Protein 5HBA (pdb70)

Structure (mmCIF, N/CA/C/O backbone):
data_5HBA
#
_entry.id   5HBA
#
_cell.length_a   50.347
_cell.length_b   85.059
_cell.length_c   95.560
_cell.angle_alpha   90.00
_cell.angle_beta   90.00
_cell.angle_gamma   90.00
#
_symmetry.space_group_name_H-M   'P 21 21 21'
#
loop_
_entity.id
_entity.type
_entity.pdbx_description
1 polymer 'Uncharacterized protein'
2 non-polymer 'SULFATE ION'
3 water water
#
loop_
_atom_site.group_PDB
_atom_site.id
_atom_site.type_symbol
_atom_site.label_atom_id
_atom_site.label_alt_id
_atom_site.label_comp_id
_atom_site.label_asym_id
_atom_site.label_entity_id
_atom_site.label_seq_id
_atom_site.pdbx_PDB_ins_code
_atom_site.Cartn_x
_atom_site.Cartn_y
_atom_site.Cartn_z
_atom_site.occupancy
_atom_site.B_iso_or_equiv
_atom_site.auth_seq_id
_atom_site.auth_comp_id
_atom_site.auth_asym_id
_atom_site.auth_atom_id
_atom_site.pdbx_PDB_model_num
ATOM 1 N N . GLU A 1 2 ? 28.429 30.215 42.578 1.00 53.48 2 GLU A N 1
ATOM 2 C CA . GLU A 1 2 ? 28.546 31.672 42.561 1.00 49.75 2 GLU A CA 1
ATOM 3 C C . GLU A 1 2 ? 27.388 32.335 41.815 1.00 50.32 2 GLU A C 1
ATOM 4 O O . GLU A 1 2 ? 27.049 31.939 40.698 1.00 53.84 2 GLU A O 1
ATOM 10 N N . LYS A 1 3 ? 26.793 33.349 42.438 1.00 42.43 3 LYS A N 1
ATOM 11 C CA . LYS A 1 3 ? 25.756 34.158 41.796 1.00 43.81 3 LYS A CA 1
ATOM 12 C C . LYS A 1 3 ? 25.919 35.628 42.211 1.00 36.97 3 LYS A C 1
ATOM 13 O O . LYS A 1 3 ? 26.765 35.931 43.060 1.00 38.25 3 LYS A O 1
ATOM 19 N N . PRO A 1 4 ? 25.155 36.549 41.587 1.00 33.06 4 PRO A N 1
ATOM 20 C CA . PRO A 1 4 ? 25.266 37.955 41.998 1.00 31.88 4 PRO A CA 1
ATOM 21 C C . PRO A 1 4 ? 24.998 38.174 43.484 1.00 30.68 4 PRO A C 1
ATOM 22 O O . PRO A 1 4 ? 23.983 37.698 44.016 1.00 30.52 4 PRO A O 1
ATOM 26 N N . ALA A 1 5 ? 25.914 38.898 44.126 1.00 28.75 5 ALA A N 1
ATOM 27 C CA . ALA A 1 5 ? 25.838 39.262 45.541 1.00 27.85 5 ALA A CA 1
ATOM 28 C C . ALA A 1 5 ? 26.832 40.388 45.748 1.00 31.46 5 ALA A C 1
ATOM 29 O O . ALA A 1 5 ? 28.022 40.224 45.446 1.00 28.18 5 ALA A O 1
ATOM 31 N N . PHE A 1 6 ? 26.363 41.520 46.268 1.00 26.83 6 PHE A N 1
ATOM 32 C CA . PHE A 1 6 ? 27.255 42.650 46.501 1.00 24.16 6 PHE A CA 1
ATOM 33 C C . PHE A 1 6 ? 26.990 43.371 47.817 1.00 27.14 6 PHE A C 1
ATOM 34 O O . PHE A 1 6 ? 25.880 43.328 48.371 1.00 25.44 6 PHE A O 1
ATOM 42 N N . SER A 1 7 ? 28.024 44.057 48.287 1.00 21.71 7 SER A N 1
ATOM 43 C CA . SER A 1 7 ? 27.933 44.922 49.446 1.00 23.94 7 SER A CA 1
ATOM 44 C C . SER A 1 7 ? 28.911 46.066 49.223 1.00 25.88 7 SER A C 1
ATOM 45 O O . SER A 1 7 ? 30.137 45.848 49.131 1.00 25.20 7 SER A O 1
ATOM 48 N N . VAL A 1 8 ? 28.378 47.279 49.109 1.00 21.85 8 VAL A N 1
ATOM 49 C CA . VAL A 1 8 ? 29.209 48.458 48.843 1.00 24.05 8 VAL A CA 1
ATOM 50 C C . VAL A 1 8 ? 29.023 49.521 49.920 1.00 24.63 8 VAL A C 1
ATOM 51 O O . VAL A 1 8 ? 27.921 49.698 50.449 1.00 20.62 8 VAL A O 1
ATOM 55 N N . LEU A 1 9 ? 30.113 50.215 50.247 1.00 22.94 9 LEU A N 1
ATOM 56 C CA . LEU A 1 9 ? 30.125 51.174 51.349 1.00 23.08 9 LEU A CA 1
ATOM 57 C C . LEU A 1 9 ? 30.495 52.581 50.888 1.00 23.58 9 LEU A C 1
ATOM 58 O O . LEU A 1 9 ? 31.397 52.770 50.064 1.00 21.22 9 LEU A O 1
ATOM 63 N N . ARG A 1 10 ? 29.789 53.570 51.418 1.00 20.56 10 ARG A N 1
ATOM 64 C CA . ARG A 1 10 ? 30.155 54.959 51.187 1.00 23.94 10 ARG A CA 1
ATOM 65 C C . ARG A 1 10 ? 30.534 55.557 52.524 1.00 24.94 10 ARG A C 1
ATOM 66 O O . ARG A 1 10 ? 29.690 55.632 53.419 1.00 21.36 10 ARG A O 1
ATOM 74 N N . ASN A 1 11 ? 31.802 55.952 52.660 1.00 21.29 11 ASN A N 1
ATOM 75 C CA . ASN A 1 11 ? 32.299 56.616 53.862 1.00 28.20 11 ASN A CA 1
ATOM 76 C C . ASN A 1 11 ? 33.359 57.632 53.460 1.00 25.33 11 ASN A C 1
ATOM 77 O O . ASN A 1 11 ? 34.532 57.294 53.334 1.00 26.33 11 ASN A O 1
ATOM 82 N N . GLU A 1 12 ? 32.930 58.872 53.239 1.00 29.40 12 GLU A N 1
ATOM 83 C CA . GLU A 1 12 ? 33.797 59.899 52.666 1.00 30.19 12 GLU A CA 1
ATOM 84 C C . GLU A 1 12 ? 33.348 61.309 53.049 1.00 33.62 12 GLU A C 1
ATOM 85 O O . GLU A 1 12 ? 32.226 61.511 53.543 1.00 29.99 12 GLU A O 1
ATOM 91 N N . THR A 1 13 ? 34.236 62.276 52.821 1.00 27.39 13 THR A N 1
ATOM 92 C CA . THR A 1 13 ? 33.984 63.670 53.174 1.00 29.90 13 THR A CA 1
ATOM 93 C C . THR A 1 13 ? 33.077 64.333 52.134 1.00 24.53 13 THR A C 1
ATOM 94 O O . THR A 1 13 ? 32.339 65.261 52.449 1.00 27.63 13 THR A O 1
ATOM 98 N N . SER A 1 14 ? 33.115 63.845 50.898 1.00 26.75 14 SER A N 1
ATOM 99 C CA . SER A 1 14 ? 32.334 64.463 49.822 1.00 27.19 14 SER A CA 1
ATOM 100 C C . SER A 1 14 ? 30.835 64.387 50.083 1.00 25.36 14 SER A C 1
ATOM 101 O O . SER A 1 14 ? 30.327 63.371 50.568 1.00 23.64 14 SER A O 1
ATOM 104 N N . GLN A 1 15 ? 30.126 65.460 49.757 1.00 26.49 15 GLN A N 1
ATOM 105 C CA . GLN A 1 15 ? 28.682 65.473 49.910 1.00 28.19 15 GLN A CA 1
ATOM 106 C C . GLN A 1 15 ? 28.096 64.599 48.819 1.00 24.06 15 GLN A C 1
ATOM 107 O O . GLN A 1 15 ? 28.681 64.480 47.745 1.00 22.92 15 GLN A O 1
ATOM 113 N N . ALA A 1 16 ? 26.965 63.962 49.111 1.00 21.97 16 ALA A N 1
ATOM 114 C CA . ALA A 1 16 ? 26.256 63.150 48.126 1.00 22.94 16 ALA A CA 1
ATOM 115 C C . ALA A 1 16 ? 25.145 63.989 47.499 1.00 25.33 16 ALA A C 1
ATOM 116 O O . ALA A 1 16 ? 24.193 64.369 48.177 1.00 25.32 16 ALA A O 1
ATOM 118 N N . GLN A 1 17 ? 25.276 64.263 46.205 1.00 23.63 17 GLN A N 1
ATOM 119 C CA . GLN A 1 17 ? 24.341 65.098 45.457 1.00 26.06 17 GLN A CA 1
ATOM 120 C C . GLN A 1 17 ? 22.904 64.601 45.547 1.00 26.39 17 GLN A C 1
ATOM 121 O O . GLN A 1 17 ? 22.663 63.391 45.525 1.00 20.16 17 GLN A O 1
ATOM 127 N N . TYR A 1 18 ? 21.957 65.531 45.636 1.00 25.21 18 TYR A N 1
ATOM 128 C CA . TYR A 1 18 ? 20.544 65.181 45.563 1.00 26.28 18 TYR A CA 1
ATOM 129 C C . TYR A 1 18 ? 20.175 64.750 44.143 1.00 26.76 18 TYR A C 1
ATOM 130 O O . TYR A 1 18 ? 20.713 65.276 43.153 1.00 24.83 18 TYR A O 1
ATOM 139 N N . LYS A 1 19 ? 19.284 63.769 44.064 1.00 22.91 19 LYS A N 1
ATOM 140 C CA . LYS A 1 19 ? 18.702 63.302 42.805 1.00 25.83 19 LYS A CA 1
ATOM 141 C C . LYS A 1 19 ? 19.729 62.774 41.802 1.00 25.81 19 LYS A C 1
ATOM 142 O O . LYS A 1 19 ? 19.536 62.867 40.593 1.00 27.24 19 LYS A O 1
ATOM 148 N N . GLN A 1 20 ? 20.823 62.223 42.322 1.00 26.54 20 GLN A N 1
ATOM 149 C CA . GLN A 1 20 ? 21.798 61.483 41.530 1.00 23.29 20 GLN A CA 1
ATOM 150 C C . GLN A 1 20 ? 22.089 60.205 42.292 1.00 23.82 20 GLN A C 1
ATOM 151 O O . GLN A 1 20 ? 21.944 60.174 43.525 1.00 20.74 20 GLN A O 1
ATOM 157 N N . PRO A 1 21 ? 22.516 59.151 41.583 1.00 23.82 21 PRO A N 1
ATOM 158 C CA . PRO A 1 21 ? 22.836 57.910 42.298 1.00 23.47 21 PRO A CA 1
ATOM 159 C C . PRO A 1 21 ? 23.936 58.104 43.337 1.00 24.14 21 PRO A C 1
ATOM 160 O O . PRO A 1 21 ? 24.955 58.754 43.068 1.00 23.83 21 PRO A O 1
ATOM 164 N N . VAL A 1 22 ? 23.724 57.548 44.522 1.00 21.16 22 VAL A N 1
ATOM 165 C CA . VAL A 1 22 ? 24.776 57.541 45.536 1.00 19.79 22 VAL A CA 1
ATOM 166 C C . VAL A 1 22 ? 25.958 56.763 44.998 1.00 22.19 22 VAL A C 1
ATOM 167 O O . VAL A 1 22 ? 25.787 55.637 44.495 1.00 21.21 22 VAL A O 1
ATOM 171 N N . THR A 1 23 ? 27.152 57.344 45.089 1.00 21.14 23 THR A N 1
ATOM 172 C CA . THR A 1 23 ? 28.369 56.626 44.699 1.00 24.92 23 THR A CA 1
ATOM 173 C C . THR A 1 23 ? 29.105 56.133 45.955 1.00 24.11 23 THR A C 1
ATOM 174 O O . THR A 1 23 ? 28.864 56.636 47.063 1.00 23.78 23 THR A O 1
ATOM 178 N N . PHE A 1 24 ? 29.970 55.135 45.793 1.00 22.65 24 PHE A N 1
ATOM 179 C CA . PHE A 1 24 ? 30.568 54.448 46.942 1.00 22.25 24 PHE A CA 1
ATOM 180 C C . PHE A 1 24 ? 32.092 54.389 46.796 1.00 26.55 24 PHE A C 1
ATOM 181 O O . PHE A 1 24 ? 32.595 54.360 45.681 1.00 26.04 24 PHE A O 1
ATOM 189 N N . ASN A 1 25 ? 32.827 54.378 47.906 1.00 25.75 25 ASN A N 1
ATOM 190 C CA . ASN A 1 25 ? 34.294 54.337 47.830 1.00 30.38 25 ASN A CA 1
ATOM 191 C C . ASN A 1 25 ? 34.929 53.056 48.389 1.00 28.78 25 ASN A C 1
ATOM 192 O O . ASN A 1 25 ? 36.152 52.964 48.504 1.00 33.97 25 ASN A O 1
ATOM 197 N N . ASP A 1 26 ? 34.104 52.065 48.725 1.00 25.15 26 ASP A N 1
ATOM 198 C CA . ASP A 1 26 ? 34.622 50.783 49.202 1.00 30.41 26 ASP A CA 1
ATOM 199 C C . ASP A 1 26 ? 33.715 49.638 48.774 1.00 30.31 26 ASP A C 1
ATOM 200 O O . ASP A 1 26 ? 32.511 49.656 49.039 1.00 29.03 26 ASP A O 1
ATOM 205 N N . LYS A 1 27 ? 34.289 48.648 48.100 1.00 27.70 27 LYS A N 1
ATOM 206 C CA . LYS A 1 27 ? 33.523 47.475 47.682 1.00 30.39 27 LYS A CA 1
ATOM 207 C C . LYS A 1 27 ? 33.852 46.301 48.602 1.00 34.07 27 LYS A C 1
ATOM 208 O O . LYS A 1 27 ? 34.976 45.789 48.607 1.00 34.13 27 LYS A O 1
ATOM 214 N N . LEU A 1 28 ? 32.877 45.896 49.407 1.00 29.31 28 LEU A N 1
ATOM 215 C CA . LEU A 1 28 ? 33.064 44.817 50.372 1.00 30.68 28 LEU A CA 1
ATOM 216 C C . LEU A 1 28 ? 32.938 43.444 49.709 1.00 32.55 28 LEU A C 1
ATOM 217 O O . LEU A 1 28 ? 33.711 42.526 49.999 1.00 30.92 28 LEU A O 1
ATOM 222 N N . SER A 1 29 ? 31.967 43.330 48.839 1.00 30.68 29 SER A N 1
ATOM 223 C CA . SER A 1 29 ? 31.724 42.144 48.096 1.00 30.55 29 SER A CA 1
ATOM 224 C C . SER A 1 29 ? 31.103 42.542 46.821 1.00 30.12 29 SER A C 1
ATOM 225 O O . SER A 1 29 ? 30.460 43.523 46.746 1.00 28.09 29 SER A O 1
ATOM 228 N N . ASP A 1 30 ? 31.356 41.751 45.811 1.00 30.04 30 ASP A N 1
ATOM 229 C CA . ASP A 1 30 ? 30.658 41.827 44.543 1.00 32.31 30 ASP A CA 1
ATOM 230 C C . ASP A 1 30 ? 30.908 40.582 43.707 1.00 37.51 30 ASP A C 1
ATOM 231 O O . ASP A 1 30 ? 31.712 40.573 42.813 1.00 30.60 30 ASP A O 1
ATOM 236 N N . ALA A 1 31 ? 30.227 39.482 43.924 1.00 32.73 31 ALA A N 1
ATOM 237 C CA . ALA A 1 31 ? 30.621 38.226 43.318 1.00 38.34 31 ALA A CA 1
ATOM 238 C C . ALA A 1 31 ? 30.697 38.146 41.791 1.00 43.46 31 ALA A C 1
ATOM 239 O O . ALA A 1 31 ? 31.614 37.559 41.225 1.00 42.14 31 ALA A O 1
ATOM 241 N N . ASN A 1 32 ? 29.728 38.742 41.130 1.00 38.89 32 ASN A N 1
ATOM 242 C CA . ASN A 1 32 ? 29.601 38.666 39.689 1.00 39.14 32 ASN A CA 1
ATOM 243 C C . ASN A 1 32 ? 30.088 39.941 39.013 1.00 37.18 32 ASN A C 1
ATOM 244 O O . ASN A 1 32 ? 29.883 40.117 37.816 1.00 41.69 32 ASN A O 1
ATOM 249 N N . ASP A 1 33 ? 30.738 40.817 39.781 1.00 36.58 33 ASP A N 1
ATOM 250 C CA . ASP A 1 33 ? 31.192 42.123 39.281 1.00 38.46 33 ASP A CA 1
ATOM 251 C C . ASP A 1 33 ? 30.036 42.883 38.622 1.00 39.35 33 ASP A C 1
ATOM 252 O O . ASP A 1 33 ? 30.139 43.339 37.475 1.00 38.83 33 ASP A O 1
ATOM 257 N N . ASP A 1 34 ? 28.935 43.007 39.362 1.00 35.54 34 ASP A N 1
ATOM 258 C CA . ASP A 1 34 ? 27.717 43.611 38.850 1.00 33.43 34 ASP A CA 1
ATOM 259 C C . ASP A 1 34 ? 27.563 45.068 39.259 1.00 31.94 34 ASP A C 1
ATOM 260 O O . ASP A 1 34 ? 26.677 45.767 38.756 1.00 31.64 34 ASP A O 1
ATOM 265 N N . PHE A 1 35 ? 28.389 45.516 40.198 1.00 27.99 35 PHE A N 1
ATOM 266 C CA . PHE A 1 35 ? 28.253 46.865 40.730 1.00 28.90 35 PHE A CA 1
ATOM 267 C C . PHE A 1 35 ? 29.408 47.792 40.345 1.00 30.93 35 PHE A C 1
ATOM 268 O O . PHE A 1 35 ? 30.579 47.445 40.509 1.00 28.99 35 PHE A O 1
ATOM 276 N N . GLN A 1 36 ? 29.074 48.985 39.863 1.00 29.09 36 GLN A N 1
ATOM 277 C CA . GLN A 1 36 ? 30.088 49.992 39.584 1.00 29.02 36 GLN A CA 1
ATOM 278 C C . GLN A 1 36 ? 30.016 51.089 40.639 1.00 28.06 36 GLN A C 1
ATOM 279 O O . GLN A 1 36 ? 29.083 51.901 40.647 1.00 26.82 36 GLN A O 1
ATOM 285 N N . ILE A 1 37 ? 31.001 51.123 41.532 1.00 24.85 37 ILE A N 1
ATOM 286 C CA . ILE A 1 37 ? 30.919 52.052 42.649 1.00 26.75 37 ILE A CA 1
ATOM 287 C C . ILE A 1 37 ? 31.094 53.500 42.202 1.00 26.49 37 ILE A C 1
ATOM 288 O O . ILE A 1 37 ? 30.658 54.415 42.895 1.00 25.15 37 ILE A O 1
ATOM 293 N N . LYS A 1 38 ? 31.715 53.715 41.043 1.00 23.86 38 LYS A N 1
ATOM 294 C CA . LYS A 1 38 ? 31.884 55.074 40.525 1.00 23.62 38 LYS A CA 1
ATOM 295 C C . LYS A 1 38 ? 30.602 55.693 39.968 1.00 24.77 38 LYS A C 1
ATOM 296 O O . LYS A 1 38 ? 30.489 56.915 39.897 1.00 26.51 38 LYS A O 1
ATOM 302 N N . THR A 1 39 ? 29.644 54.865 39.561 1.00 24.41 39 THR A N 1
ATOM 303 C CA . THR A 1 39 ? 28.406 55.395 39.001 1.00 22.19 39 THR A CA 1
ATOM 304 C C . THR A 1 39 ? 27.243 55.204 39.978 1.00 27.49 39 THR A C 1
ATOM 305 O O . THR A 1 39 ? 26.185 55.840 39.843 1.00 26.39 39 THR A O 1
ATOM 309 N N . GLY A 1 40 ? 27.432 54.303 40.940 1.00 24.72 40 GLY A N 1
ATOM 310 C CA . GLY A 1 40 ? 26.389 53.995 41.909 1.00 24.91 40 GLY A CA 1
ATOM 311 C C . GLY A 1 40 ? 25.351 52.990 41.432 1.00 24.81 40 GLY A C 1
ATOM 312 O O . GLY A 1 40 ? 24.358 52.744 42.135 1.00 24.20 40 GLY A O 1
ATOM 313 N N . TYR A 1 41 ? 25.557 52.402 40.251 1.00 24.20 41 TYR A N 1
ATOM 314 C CA . TYR A 1 41 ? 24.554 51.477 39.696 1.00 27.15 41 TYR A CA 1
ATOM 315 C C . TYR A 1 41 ? 24.913 50.005 39.853 1.00 27.12 41 TYR A C 1
ATOM 316 O O . TYR A 1 41 ? 26.023 49.590 39.515 1.00 27.23 41 TYR A O 1
ATOM 325 N N . PHE A 1 42 ? 23.948 49.217 40.320 1.00 23.77 42 PHE A N 1
ATOM 326 C CA . PHE A 1 42 ? 2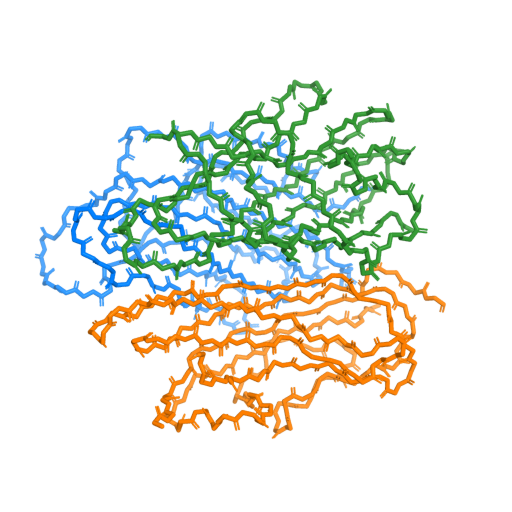3.950 47.786 40.058 1.00 24.77 42 PHE A CA 1
ATOM 327 C C . PHE A 1 42 ? 23.348 47.626 38.675 1.00 31.00 42 PHE A C 1
ATOM 328 O O . PHE A 1 42 ? 22.280 48.174 38.402 1.00 28.21 42 PHE A O 1
ATOM 336 N N . THR A 1 43 ? 24.028 46.886 37.804 1.00 28.28 43 THR A N 1
ATOM 337 C CA . THR A 1 43 ? 23.492 46.569 36.482 1.00 27.78 43 THR A CA 1
ATOM 338 C C . THR A 1 43 ? 23.318 45.060 36.351 1.00 28.19 43 THR A C 1
ATOM 339 O O . THR A 1 43 ? 24.282 44.302 36.439 1.00 30.45 43 THR A O 1
ATOM 343 N N . CYS A 1 44 ? 22.081 44.635 36.132 1.00 27.82 44 CYS A N 1
ATOM 344 C CA . CYS A 1 44 ? 21.756 43.219 36.014 1.00 28.62 44 CYS A CA 1
ATOM 345 C C . CYS A 1 44 ? 22.421 42.557 34.795 1.00 31.29 44 CYS A C 1
ATOM 346 O O . CYS A 1 44 ? 22.230 43.001 33.656 1.00 31.27 44 CYS A O 1
ATOM 349 N N . LYS A 1 45 ? 23.201 41.508 35.045 1.00 30.69 45 LYS A N 1
ATOM 350 C CA . LYS A 1 45 ? 23.714 40.640 33.986 1.00 33.59 45 LYS A CA 1
ATOM 351 C C . LYS A 1 45 ? 22.895 39.354 33.945 1.00 33.91 45 LYS A C 1
ATOM 352 O O . LYS A 1 45 ? 22.628 38.806 32.874 1.00 36.60 45 LYS A O 1
ATOM 358 N N . VAL A 1 46 ? 22.499 38.880 35.124 1.00 32.42 46 VAL A N 1
ATOM 359 C CA . VAL A 1 46 ? 21.703 37.660 35.254 1.00 32.01 46 VAL A CA 1
ATOM 360 C C . VAL A 1 46 ? 20.240 37.985 35.547 1.00 35.51 46 VAL A C 1
ATOM 361 O O . VAL A 1 46 ? 19.908 38.436 36.646 1.00 33.63 46 VAL A O 1
ATOM 365 N N . PRO A 1 47 ? 19.352 37.752 34.568 1.00 33.40 47 PRO A N 1
ATOM 366 C CA . PRO A 1 47 ? 17.921 38.039 34.734 1.00 33.27 47 PRO A CA 1
ATOM 367 C C . PRO A 1 47 ? 17.320 37.205 35.858 1.00 32.51 47 PRO A C 1
ATOM 368 O O . PRO A 1 47 ? 17.623 36.015 35.963 1.00 31.22 47 PRO A O 1
ATOM 372 N N . GLY A 1 48 ? 16.481 37.813 36.693 1.00 29.71 48 GLY A N 1
ATOM 373 C CA . GLY A 1 48 ? 15.896 37.080 37.800 1.00 32.38 48 GLY A CA 1
ATOM 374 C C . GLY A 1 48 ? 15.293 37.960 38.879 1.00 27.88 48 GLY A C 1
ATOM 375 O O . GLY A 1 48 ? 15.048 39.154 38.670 1.00 25.39 48 GLY A O 1
ATOM 376 N N . VAL A 1 49 ? 15.051 37.353 40.034 1.00 27.45 49 VAL A N 1
ATOM 377 C CA . VAL A 1 49 ? 14.443 38.043 41.158 1.00 27.58 49 VAL A CA 1
ATOM 378 C C . VAL A 1 49 ? 15.537 38.323 42.192 1.00 29.39 49 VAL A C 1
ATOM 379 O O . VAL A 1 49 ? 16.309 37.426 42.550 1.00 30.59 49 VAL A O 1
ATOM 383 N N . TYR A 1 50 ? 15.616 39.571 42.650 1.00 23.79 50 TYR A N 1
ATOM 384 C CA . TYR A 1 50 ? 16.725 40.006 43.493 1.00 27.36 50 TYR A CA 1
ATOM 385 C C . TYR A 1 50 ? 16.239 40.586 44.809 1.00 26.25 50 TYR A C 1
ATOM 386 O O . TYR A 1 50 ? 15.121 41.092 44.884 1.00 25.07 50 TYR A O 1
ATOM 395 N N . TYR A 1 51 ? 17.090 40.546 45.833 1.00 21.26 51 TYR A N 1
ATOM 396 C CA . TYR A 1 51 ? 16.837 41.330 47.036 1.00 22.67 51 TYR A CA 1
ATOM 397 C C . TYR A 1 51 ? 17.832 42.487 47.134 1.00 25.90 51 TYR A C 1
ATOM 398 O O . TYR A 1 51 ? 19.040 42.302 46.939 1.00 21.89 51 TYR A O 1
ATOM 407 N N . PHE A 1 52 ? 17.320 43.678 47.433 1.00 25.24 52 PHE A N 1
ATOM 408 C CA . PHE A 1 52 ? 18.164 44.857 47.641 1.00 24.70 52 PHE A CA 1
ATOM 409 C C . PHE A 1 52 ? 17.828 45.486 48.995 1.00 25.43 52 PHE A C 1
ATOM 410 O O . PHE A 1 52 ? 16.664 45.509 49.401 1.00 24.05 52 PHE A O 1
ATOM 418 N N . VAL A 1 53 ? 18.841 46.005 49.680 1.00 23.27 53 VAL A N 1
ATOM 419 C CA . VAL A 1 53 ? 18.629 46.680 50.959 1.00 22.79 53 VAL A CA 1
ATOM 420 C C . VAL A 1 53 ? 19.749 47.689 51.181 1.00 23.39 53 VAL A C 1
ATOM 421 O O . VAL A 1 53 ? 20.902 47.451 50.793 1.00 20.63 53 VAL A O 1
ATOM 425 N N . PHE A 1 54 ? 19.407 48.832 51.767 1.00 21.95 54 PHE A N 1
ATOM 426 C CA . PHE A 1 54 ? 20.424 49.813 52.122 1.00 22.89 54 PHE A CA 1
ATOM 427 C C . PHE A 1 54 ? 20.281 50.263 53.577 1.00 24.84 54 PHE A C 1
ATOM 428 O O . PHE A 1 54 ? 19.197 50.158 54.166 1.00 22.36 54 PHE A O 1
ATOM 436 N N . HIS A 1 55 ? 21.373 50.780 54.137 1.00 18.67 55 HIS A N 1
ATOM 437 C CA . HIS A 1 55 ? 21.362 51.364 55.484 1.00 26.43 55 HIS A CA 1
ATOM 438 C C . HIS A 1 55 ? 22.195 52.633 55.413 1.00 24.29 55 HIS A C 1
ATOM 439 O O . HIS A 1 55 ? 23.384 52.589 55.053 1.00 23.17 55 HIS A O 1
ATOM 446 N N . ALA A 1 56 ? 21.593 53.767 55.750 1.00 23.71 56 ALA A N 1
ATOM 447 C CA . ALA A 1 56 ? 22.268 55.040 55.493 1.00 25.06 56 ALA A CA 1
ATOM 448 C C . ALA A 1 56 ? 21.967 56.110 56.532 1.00 24.82 56 ALA A C 1
ATOM 449 O O . ALA A 1 56 ? 20.856 56.168 57.069 1.00 25.99 56 ALA A O 1
ATOM 451 N N . SER A 1 57 ? 22.959 56.964 56.792 1.00 24.85 57 SER A N 1
ATOM 452 C CA . SER A 1 57 ? 22.790 58.080 57.713 1.00 25.12 57 SER A CA 1
ATOM 453 C C . SER A 1 57 ? 23.403 59.382 57.221 1.00 25.04 57 SER A C 1
ATOM 454 O O . SER A 1 57 ? 24.443 59.400 56.550 1.00 26.86 57 SER A O 1
ATOM 457 N N . SER A 1 58 ? 22.740 60.471 57.585 1.00 25.43 58 SER A N 1
ATOM 458 C CA . SER A 1 58 ? 23.212 61.820 57.328 1.00 29.77 58 SER A CA 1
ATOM 459 C C . SER A 1 58 ? 22.815 62.633 58.548 1.00 37.42 58 SER A C 1
ATOM 460 O O . SER A 1 58 ? 21.956 62.203 59.318 1.00 33.74 58 SER A O 1
ATOM 463 N N . GLU A 1 59 ? 23.421 63.802 58.726 1.00 35.04 59 GLU A N 1
ATOM 464 C CA . GLU A 1 59 ? 23.003 64.707 59.792 1.00 38.40 59 GLU A CA 1
ATOM 465 C C . GLU A 1 59 ? 21.675 65.362 59.398 1.00 38.74 59 GLU A C 1
ATOM 466 O O . GLU A 1 59 ? 21.535 65.871 58.282 1.00 38.44 59 GLU A O 1
ATOM 472 N N . GLY A 1 60 ? 20.691 65.324 60.295 1.00 36.28 60 GLY A N 1
ATOM 473 C CA . GLY A 1 60 ? 19.396 65.918 60.013 1.00 36.97 60 GLY A CA 1
ATOM 474 C C . GLY A 1 60 ? 18.528 65.025 59.143 1.00 36.49 60 GLY A C 1
ATOM 475 O O . GLY A 1 60 ? 18.773 63.820 59.043 1.00 35.56 60 GLY A O 1
ATOM 476 N N . ARG A 1 61 ? 17.518 65.620 58.510 1.00 35.92 61 ARG A N 1
ATOM 477 C CA . ARG A 1 61 ? 16.567 64.882 57.679 1.00 34.77 61 ARG A CA 1
ATOM 478 C C . ARG A 1 61 ? 17.265 64.084 56.569 1.00 34.05 61 ARG A C 1
ATOM 479 O O . ARG A 1 61 ? 18.118 64.616 55.851 1.00 32.64 61 ARG A O 1
ATOM 487 N N . LEU A 1 62 ? 16.907 62.807 56.446 1.00 27.24 62 LEU A N 1
ATOM 488 C CA . LEU A 1 62 ? 17.456 61.947 55.399 1.00 31.71 62 LEU A CA 1
ATOM 489 C C . LEU A 1 62 ? 16.343 61.234 54.651 1.00 30.55 62 LEU A C 1
ATOM 490 O O . LEU A 1 62 ? 15.567 60.473 55.242 1.00 25.37 62 LEU A O 1
ATOM 495 N N . CYS A 1 63 ? 16.270 61.504 53.351 1.00 25.07 63 CYS A N 1
ATOM 496 C CA . CYS A 1 63 ? 15.333 60.836 52.463 1.00 26.19 63 CYS A CA 1
ATOM 497 C C . CYS A 1 63 ? 16.113 60.148 51.339 1.00 26.73 63 CYS A C 1
ATOM 498 O O . CYS A 1 63 ? 16.974 60.765 50.699 1.00 23.99 63 CYS A O 1
ATOM 501 N N . LEU A 1 64 ? 15.817 58.870 51.116 1.00 23.58 64 LEU A N 1
ATOM 502 C CA . LEU A 1 64 ? 16.429 58.116 50.033 1.00 20.53 64 LEU A CA 1
ATOM 503 C C . LEU A 1 64 ? 15.379 57.363 49.236 1.00 25.29 64 LEU A C 1
ATOM 504 O O . LEU A 1 64 ? 14.383 56.860 49.790 1.00 22.41 64 LEU A O 1
ATOM 509 N N . ARG A 1 65 ? 15.585 57.301 47.924 1.00 22.15 65 ARG A N 1
ATOM 510 C CA . ARG A 1 65 ? 14.725 56.497 47.073 1.00 21.86 65 ARG A CA 1
ATOM 511 C C . ARG A 1 65 ? 15.497 55.287 46.594 1.00 24.40 65 ARG A C 1
ATOM 512 O O . ARG A 1 65 ? 16.679 55.394 46.261 1.00 23.67 65 ARG A O 1
ATOM 520 N N . LEU A 1 66 ? 14.842 54.132 46.569 1.00 20.38 66 LEU A N 1
ATOM 521 C CA . LEU A 1 66 ? 15.391 52.995 45.831 1.00 21.66 66 LEU A CA 1
ATOM 522 C C . LEU A 1 66 ? 14.759 53.032 44.446 1.00 24.92 66 LEU A C 1
ATOM 523 O O . LEU A 1 66 ? 13.527 53.058 44.324 1.00 24.22 66 LEU A O 1
ATOM 528 N N . LYS A 1 67 ? 15.586 53.047 43.405 1.00 23.78 67 LYS A N 1
ATOM 529 C CA . LYS A 1 67 ? 15.084 53.231 42.043 1.00 25.61 67 LYS A CA 1
ATOM 530 C C . LYS A 1 67 ? 15.585 52.144 41.091 1.00 28.81 67 LYS A C 1
ATOM 531 O O . LYS A 1 67 ? 16.607 51.509 41.354 1.00 24.70 67 LYS A O 1
ATOM 537 N N . SER A 1 68 ? 14.862 51.927 39.988 1.00 25.20 68 SER A N 1
ATOM 538 C CA . SER A 1 68 ? 15.315 51.010 38.931 1.00 25.72 68 SER A CA 1
ATOM 539 C C . SER A 1 68 ? 14.927 51.518 37.539 1.00 29.32 68 SER A C 1
ATOM 540 O O . SER A 1 68 ? 13.992 52.313 37.401 1.00 28.25 68 SER A O 1
ATOM 543 N N . THR A 1 69 ? 15.628 51.044 36.507 1.00 30.04 69 THR A N 1
ATOM 544 C CA . THR A 1 69 ? 15.204 51.309 35.132 1.00 34.35 69 THR A CA 1
ATOM 545 C C . THR A 1 69 ? 14.434 50.128 34.561 1.00 33.89 69 THR A C 1
ATOM 546 O O . THR A 1 69 ? 14.265 50.028 33.348 1.00 32.25 69 THR A O 1
ATOM 550 N N . SER A 1 70 ? 13.986 49.221 35.426 1.00 29.97 70 SER A N 1
ATOM 551 C CA . SER A 1 70 ? 13.176 48.100 34.961 1.00 31.20 70 SER A CA 1
ATOM 552 C C . SER A 1 70 ? 11.797 48.610 34.538 1.00 37.95 70 SER A C 1
ATOM 553 O O . SER A 1 70 ? 11.464 49.772 34.792 1.00 37.68 70 SER A O 1
ATOM 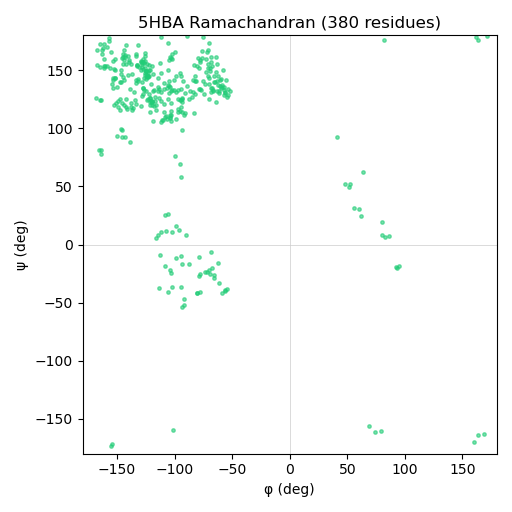556 N N . ALA A 1 71 ? 11.017 47.779 33.849 1.00 36.74 71 ALA A N 1
ATOM 557 C CA . ALA A 1 71 ? 9.654 48.173 33.477 1.00 37.26 71 ALA A CA 1
ATOM 558 C C . ALA A 1 71 ? 8.632 47.193 34.048 1.00 36.72 71 ALA A C 1
ATOM 559 O O . ALA A 1 71 ? 8.751 45.980 33.851 1.00 41.48 71 ALA A O 1
ATOM 561 N N . PRO A 1 72 ? 7.637 47.707 34.791 1.00 35.46 72 PRO A N 1
ATOM 562 C CA . PRO A 1 72 ? 7.458 49.120 35.159 1.00 37.32 72 PRO A CA 1
ATOM 563 C C . PRO A 1 72 ? 8.513 49.549 36.176 1.00 41.47 72 PRO A C 1
ATOM 564 O O . PRO A 1 72 ? 9.052 48.689 36.886 1.00 38.45 72 PRO A O 1
ATOM 568 N N . PRO A 1 73 ? 8.825 50.854 36.233 1.00 37.70 73 PRO A N 1
ATOM 569 C CA . PRO A 1 73 ? 9.988 51.238 37.035 1.00 38.90 73 PRO A CA 1
ATOM 570 C C . PRO A 1 73 ? 9.658 51.238 38.522 1.00 39.00 73 PRO A C 1
ATOM 571 O O . PRO A 1 73 ? 8.486 51.327 38.898 1.00 36.82 73 PRO A O 1
ATOM 575 N N . VAL A 1 74 ? 10.681 51.102 39.355 1.00 37.56 74 VAL A N 1
ATOM 576 C CA . VAL A 1 74 ? 10.481 51.118 40.791 1.00 31.60 74 VAL A CA 1
ATOM 577 C C . VAL A 1 74 ? 10.948 52.453 41.320 1.00 30.59 74 VAL A C 1
ATOM 578 O O . VAL A 1 74 ? 11.994 52.964 40.907 1.00 29.39 74 VAL A O 1
ATOM 582 N N . SER A 1 75 ? 10.161 53.028 42.223 1.00 29.93 75 SER A N 1
ATOM 583 C CA . SER A 1 75 ? 10.579 54.221 42.954 1.00 30.31 75 SER A CA 1
ATOM 584 C C . SER A 1 75 ? 9.993 54.149 44.363 1.00 33.38 75 SER A C 1
ATOM 585 O O . SER A 1 75 ? 8.811 54.448 44.566 1.00 32.82 75 SER A O 1
ATOM 588 N N . LEU A 1 76 ? 10.802 53.708 45.327 1.00 24.75 76 LEU A N 1
ATOM 589 C CA . LEU A 1 76 ? 10.334 53.571 46.713 1.00 28.03 76 LEU A CA 1
ATOM 590 C C . LEU A 1 76 ? 11.084 54.551 47.606 1.00 26.60 76 LEU A C 1
ATOM 591 O O . LEU A 1 76 ? 12.316 54.616 47.554 1.00 25.54 76 LEU A O 1
ATOM 596 N N . SER A 1 77 ? 10.350 55.288 48.435 1.00 23.13 77 SER A N 1
ATOM 597 C CA . SER A 1 77 ? 10.938 56.316 49.300 1.00 24.85 77 SER A CA 1
ATOM 598 C C . SER A 1 77 ? 11.012 55.876 50.761 1.00 25.61 77 SER A C 1
ATOM 599 O O . SER A 1 77 ? 10.089 55.247 51.294 1.00 23.61 77 SER A O 1
ATOM 602 N N . PHE A 1 78 ? 12.108 56.235 51.415 1.00 24.46 78 PHE A N 1
ATOM 603 C CA . PHE A 1 78 ? 12.299 55.933 52.823 1.00 26.25 78 PHE A CA 1
ATOM 604 C C . PHE A 1 78 ? 12.869 57.181 53.466 1.00 26.45 78 PHE A C 1
ATOM 605 O O . PHE A 1 78 ? 13.966 57.601 53.112 1.00 22.23 78 PHE A O 1
ATOM 613 N N . CYS A 1 79 ? 12.109 57.770 54.390 1.00 25.09 79 CYS A N 1
ATOM 614 C CA . CYS A 1 79 ? 12.429 59.078 54.965 1.00 28.88 79 CYS A CA 1
ATOM 615 C C . CYS A 1 79 ? 12.448 59.088 56.502 1.00 28.67 79 CYS A C 1
ATOM 616 O O . CYS A 1 79 ? 11.496 58.634 57.157 1.00 23.52 79 CYS A O 1
ATOM 619 N N . ASP A 1 80 ? 13.530 59.623 57.065 1.00 27.16 80 ASP A N 1
ATOM 620 C CA . ASP A 1 80 ? 13.563 60.007 58.477 1.00 31.47 80 ASP A CA 1
ATOM 621 C C . ASP A 1 80 ? 13.452 61.531 58.550 1.00 34.01 80 ASP A C 1
ATOM 622 O O . ASP A 1 80 ? 14.396 62.242 58.182 1.00 30.79 80 ASP A O 1
ATOM 627 N N . PHE A 1 81 ? 12.306 62.025 59.012 1.00 33.14 81 PHE A N 1
ATOM 628 C CA . PHE A 1 81 ? 12.099 63.464 59.180 1.00 33.92 81 PHE A CA 1
ATOM 629 C C . PHE A 1 81 ? 12.424 63.921 60.605 1.00 37.63 81 PHE A C 1
ATOM 630 O O . PHE A 1 81 ? 11.572 64.485 61.292 1.00 45.37 81 PHE A O 1
ATOM 638 N N . ASN A 1 82 ? 13.660 63.682 61.039 1.00 37.76 82 ASN A N 1
ATOM 639 C CA . ASN A 1 82 ? 14.099 64.101 62.366 1.00 41.05 82 ASN A CA 1
ATOM 640 C C . ASN A 1 82 ? 14.693 65.507 62.369 1.00 41.27 82 ASN A C 1
ATOM 641 O O . ASN A 1 82 ? 14.787 66.158 61.319 1.00 41.49 82 ASN A O 1
ATOM 646 N N . SER A 1 83 ? 15.096 65.961 63.555 1.00 39.57 83 SER A N 1
ATOM 647 C CA . SER A 1 83 ? 15.653 67.302 63.743 1.00 49.00 83 SER A CA 1
ATOM 648 C C . SER A 1 83 ? 17.075 67.443 63.183 1.00 46.09 83 SER A C 1
ATOM 649 O O . SER A 1 83 ? 17.793 66.452 63.011 1.00 41.14 83 SER A O 1
ATOM 652 N N . LYS A 1 84 ? 17.472 68.690 62.931 1.00 48.81 84 LYS A N 1
ATOM 653 C CA . LYS A 1 84 ? 18.740 69.022 62.276 1.00 47.70 84 LYS A CA 1
ATOM 654 C C . LYS A 1 84 ? 19.985 68.462 62.969 1.00 50.93 84 LYS A C 1
ATOM 655 O O . LYS A 1 84 ? 20.928 68.024 62.310 1.00 50.63 84 LYS A O 1
ATOM 661 N N . SER A 1 85 ? 19.989 68.493 64.298 1.00 52.21 85 SER A N 1
ATOM 662 C CA . SER A 1 85 ? 21.162 68.106 65.077 1.00 54.65 85 SER A CA 1
ATOM 663 C C . SER A 1 85 ? 21.315 66.588 65.202 1.00 52.34 85 SER A C 1
ATOM 664 O O . SER A 1 85 ? 22.353 66.093 65.644 1.00 56.24 85 SER A O 1
ATOM 667 N N . VAL A 1 86 ? 20.283 65.857 64.794 1.00 47.60 86 VAL A N 1
ATOM 668 C CA . VAL A 1 86 ? 20.217 64.414 65.008 1.00 42.80 86 VAL A CA 1
ATOM 669 C C . VAL A 1 86 ? 20.603 63.622 63.746 1.00 42.89 86 VAL A C 1
ATOM 670 O O . VAL A 1 86 ? 20.285 64.026 62.624 1.00 42.32 86 VAL A O 1
ATOM 674 N N . SER A 1 87 ? 21.324 62.518 63.942 1.00 42.50 87 SER A N 1
ATOM 675 C CA . SER A 1 87 ? 21.749 61.638 62.854 1.00 38.42 87 SER A CA 1
ATOM 676 C C . SER A 1 87 ? 21.210 60.221 63.102 1.00 35.09 87 SER A C 1
ATOM 677 O O . SER A 1 87 ? 21.509 59.614 64.131 1.00 29.07 87 SER A O 1
ATOM 680 N N . LEU A 1 88 ? 20.402 59.706 62.176 1.00 30.74 88 LEU A N 1
ATOM 681 C CA . LEU A 1 88 ? 19.779 58.388 62.340 1.00 30.03 88 LEU A CA 1
ATOM 682 C C . LEU A 1 88 ? 20.075 57.484 61.137 1.00 30.85 88 LEU A C 1
ATOM 683 O O . LEU A 1 88 ? 20.470 57.969 60.076 1.00 29.57 88 LEU A O 1
ATOM 688 N N . VAL A 1 89 ? 19.900 56.174 61.300 1.00 28.13 89 VAL A N 1
ATOM 689 C CA . VAL A 1 89 ? 20.073 55.246 60.181 1.00 24.41 89 VAL A CA 1
ATOM 690 C C . VAL A 1 89 ? 18.725 54.918 59.558 1.00 26.01 89 VAL A C 1
ATOM 691 O O . VAL A 1 89 ? 17.851 54.352 60.219 1.00 24.87 89 VAL A O 1
ATOM 695 N N . VAL A 1 90 ? 18.548 55.299 58.292 1.00 24.85 90 VAL A N 1
ATOM 696 C CA . VAL A 1 90 ? 17.361 54.915 57.543 1.00 25.29 90 VAL A CA 1
ATOM 697 C C . VAL A 1 90 ? 17.691 53.654 56.759 1.00 27.75 90 VAL A C 1
ATOM 698 O O . VAL A 1 90 ? 18.729 53.574 56.107 1.00 24.99 90 VAL A O 1
ATOM 702 N N . SER A 1 91 ? 16.797 52.676 56.813 1.00 26.55 91 SER A N 1
ATOM 703 C CA . SER A 1 91 ? 16.958 51.460 56.028 1.00 24.57 91 SER A CA 1
ATOM 704 C C . SER A 1 91 ? 15.740 51.243 55.144 1.00 25.01 91 SER A C 1
ATOM 705 O O . SER A 1 91 ? 14.610 51.618 55.502 1.00 23.96 91 SER A O 1
ATOM 708 N N . GLY A 1 92 ? 15.966 50.637 53.983 1.00 23.82 92 GLY A N 1
ATOM 709 C CA . GLY A 1 92 ? 14.890 50.379 53.039 1.00 22.82 92 GLY A CA 1
ATOM 710 C C . GLY A 1 92 ? 15.369 49.330 52.062 1.00 26.32 92 GLY A C 1
ATOM 711 O O . GLY A 1 92 ? 16.561 49.000 52.030 1.00 23.89 92 GLY A O 1
ATOM 712 N N . GLY A 1 93 ? 14.456 48.806 51.260 1.00 24.21 93 GLY A N 1
ATOM 713 C CA . GLY A 1 93 ? 14.823 47.785 50.303 1.00 25.53 93 GLY A CA 1
ATOM 714 C C . GLY A 1 93 ? 13.614 47.053 49.789 1.00 26.73 93 GLY A C 1
ATOM 715 O O . GLY A 1 93 ? 12.482 47.301 50.241 1.00 28.60 93 GLY A O 1
ATOM 716 N N . ALA A 1 94 ? 13.837 46.153 48.834 1.00 21.73 94 ALA A N 1
ATOM 717 C CA . ALA A 1 94 ? 12.729 45.477 48.169 1.00 25.50 94 ALA A CA 1
ATOM 718 C C . ALA A 1 94 ? 13.180 44.213 47.462 1.00 25.07 94 ALA A C 1
ATOM 719 O O . ALA A 1 94 ? 14.365 44.044 47.175 1.00 22.99 94 ALA A O 1
ATOM 721 N N . VAL A 1 95 ? 12.225 43.325 47.193 1.00 22.92 95 VAL A N 1
ATOM 722 C CA . VAL A 1 95 ? 12.452 42.210 46.277 1.00 26.45 95 VAL A CA 1
ATOM 723 C C . VAL A 1 95 ? 11.981 42.621 44.880 1.00 30.91 95 VAL A C 1
ATOM 724 O O . VAL A 1 95 ? 10.803 42.944 44.674 1.00 27.27 95 VAL A O 1
ATOM 728 N N . LEU A 1 96 ? 12.909 42.635 43.926 1.00 27.24 96 LEU A N 1
ATOM 729 C CA . LEU A 1 96 ? 12.616 43.132 42.584 1.00 27.04 96 LEU A CA 1
ATOM 730 C C . LEU A 1 96 ? 12.905 42.093 41.500 1.00 29.62 96 LEU A C 1
ATOM 731 O O . LEU A 1 96 ? 13.869 41.332 41.598 1.00 31.69 96 LEU A O 1
ATOM 736 N N . THR A 1 97 ? 12.081 42.092 40.455 1.00 29.51 97 THR A N 1
ATOM 737 C CA . THR A 1 97 ? 12.315 41.274 39.270 1.00 30.64 97 THR A CA 1
ATOM 738 C C . THR A 1 97 ? 13.038 42.128 38.244 1.00 28.27 97 THR A C 1
ATOM 739 O O . THR A 1 97 ? 12.541 43.197 37.873 1.00 32.58 97 THR A O 1
ATOM 743 N N . LEU A 1 98 ? 14.197 41.667 37.779 1.00 26.50 98 LEU A N 1
ATOM 744 C CA . LEU A 1 98 ? 15.001 42.462 36.863 1.00 30.10 98 LEU A CA 1
ATOM 745 C C . LEU A 1 98 ? 15.273 41.746 35.537 1.00 30.42 98 LEU A C 1
ATOM 746 O O . LEU A 1 98 ? 15.440 40.524 35.500 1.00 29.32 98 LEU A O 1
ATOM 751 N N . LEU A 1 99 ? 15.319 42.514 34.452 1.00 30.51 99 LEU A N 1
ATOM 752 C CA . LEU A 1 99 ? 15.735 41.978 33.154 1.00 33.64 99 LEU A CA 1
ATOM 753 C C . LEU A 1 99 ? 17.191 42.340 32.913 1.00 33.08 99 LEU A C 1
ATOM 754 O O . LEU A 1 99 ? 17.741 43.195 33.612 1.00 32.16 99 LEU A O 1
ATOM 759 N N . LYS A 1 100 ? 17.817 41.701 31.928 1.00 33.21 100 LYS A N 1
ATOM 760 C CA . LYS A 1 100 ? 19.220 41.975 31.623 1.00 35.78 100 LYS A CA 1
ATOM 761 C C . LYS A 1 100 ? 19.361 43.435 31.223 1.00 31.42 100 LYS A C 1
ATOM 762 O O . LYS A 1 100 ? 18.574 43.938 30.423 1.00 33.06 100 LYS A O 1
ATOM 768 N N . GLY A 1 101 ? 20.341 44.122 31.803 1.00 31.67 101 GLY A N 1
ATOM 769 C CA . GLY A 1 101 ? 20.534 45.536 31.536 1.00 31.05 101 GLY A CA 1
ATOM 770 C C . GLY A 1 101 ? 19.827 46.501 32.485 1.00 31.02 101 GLY A C 1
ATOM 771 O O . GLY A 1 101 ? 20.199 47.677 32.541 1.00 31.38 101 GLY A O 1
ATOM 772 N N . ASP A 1 102 ? 18.810 46.036 33.213 1.00 29.35 102 ASP A N 1
ATOM 773 C CA . ASP A 1 102 ? 18.132 46.903 34.184 1.00 31.12 102 ASP A CA 1
ATOM 774 C C . ASP A 1 102 ? 19.121 47.406 35.234 1.00 30.79 102 ASP A C 1
ATOM 775 O O . ASP A 1 102 ? 20.024 46.675 35.653 1.00 29.58 102 ASP A O 1
ATOM 780 N N . LYS A 1 103 ? 18.954 48.656 35.657 1.00 30.47 103 LYS A N 1
ATOM 781 C CA . LYS A 1 103 ? 19.848 49.232 36.657 1.00 29.80 103 LYS A CA 1
ATOM 782 C C . LYS A 1 103 ? 19.091 49.471 37.960 1.00 27.37 103 LYS A C 1
ATOM 783 O O . LYS A 1 103 ? 17.887 49.731 37.932 1.00 26.90 103 LYS A O 1
ATOM 789 N N . VAL A 1 104 ? 19.784 49.348 39.094 1.00 26.88 104 VAL A N 1
ATOM 790 C CA . VAL A 1 104 ? 19.175 49.621 40.402 1.00 23.42 104 VAL A CA 1
ATOM 791 C C . VAL A 1 104 ? 20.130 50.484 41.212 1.00 29.36 104 VAL A C 1
ATOM 792 O O . VAL A 1 104 ? 21.355 50.278 41.179 1.00 24.38 104 VAL A O 1
ATOM 796 N N . TRP A 1 105 ? 19.584 51.469 41.920 1.00 25.33 105 TRP A N 1
ATOM 797 C CA . TRP A 1 105 ? 20.438 52.356 42.694 1.00 24.29 105 TRP A CA 1
ATOM 798 C C . TRP A 1 105 ? 19.665 53.021 43.821 1.00 23.99 105 TRP A C 1
ATOM 799 O O . TRP A 1 105 ? 18.442 52.870 43.925 1.00 25.94 105 TRP A O 1
ATOM 810 N N . ILE A 1 106 ? 20.368 53.802 44.603 1.00 21.02 106 ILE A N 1
ATOM 811 C CA . ILE A 1 106 ? 19.807 54.712 45.544 1.00 23.52 106 ILE A CA 1
ATOM 812 C C . ILE A 1 106 ? 20.254 56.106 45.277 1.00 21.35 106 ILE A C 1
ATOM 813 O O . ILE A 1 106 ? 21.279 56.373 44.781 1.00 25.34 106 ILE A O 1
ATOM 818 N N . GLU A 1 107 ? 19.426 56.985 45.714 1.00 20.10 107 GLU A N 1
ATOM 819 C CA . GLU A 1 107 ? 19.324 58.399 45.390 1.00 24.23 107 GLU A CA 1
ATOM 820 C C . GLU A 1 107 ? 18.743 59.179 46.575 1.00 22.05 107 GLU A C 1
ATOM 821 O O . GLU A 1 107 ? 17.703 58.801 47.144 1.00 25.35 107 GLU A O 1
ATOM 827 N N . PRO A 1 108 ? 19.493 60.147 47.048 1.00 22.77 108 PRO A N 1
ATOM 828 C CA . PRO A 1 108 ? 18.954 61.028 48.084 1.00 22.11 108 PRO A CA 1
ATOM 829 C C . PRO A 1 108 ? 18.063 62.100 47.470 1.00 22.73 108 PRO A C 1
ATOM 830 O O . PRO A 1 108 ? 18.242 62.452 46.295 1.00 22.88 108 PRO A O 1
ATOM 834 N N . PHE A 1 109 ? 17.109 62.594 48.254 1.00 23.20 109 PHE A N 1
ATOM 835 C CA . PHE A 1 109 ? 16.322 63.770 47.885 1.00 28.70 109 PHE A CA 1
ATOM 836 C C . PHE A 1 109 ? 16.002 64.611 49.125 1.00 27.14 109 PHE A C 1
ATOM 837 O O . PHE A 1 109 ? 16.180 64.151 50.255 1.00 26.41 109 PHE A O 1
ATOM 845 N N . ALA A 1 110 ? 15.594 65.858 48.918 1.00 29.42 110 ALA A N 1
ATOM 846 C CA . ALA A 1 110 ? 15.175 66.701 50.030 1.00 36.12 110 ALA A CA 1
ATOM 847 C C . ALA A 1 110 ? 13.661 66.572 50.186 1.00 34.92 110 ALA A C 1
ATOM 848 O O . ALA A 1 110 ? 12.888 67.204 49.457 1.00 40.14 110 ALA A O 1
ATOM 850 N N . GLY A 1 111 ? 13.253 65.732 51.132 1.00 36.03 111 GLY A N 1
ATOM 851 C CA . GLY A 1 111 ? 11.851 65.421 51.361 1.00 33.48 111 GLY A CA 1
ATOM 852 C C . GLY A 1 111 ? 10.967 66.582 51.776 1.00 33.97 111 GLY A C 1
ATOM 853 O O . GLY A 1 111 ? 9.746 66.475 51.719 1.00 35.74 111 GLY A O 1
ATOM 854 N N . ASP A 1 112 ? 11.567 67.682 52.215 1.00 34.96 112 ASP A N 1
ATOM 855 C CA . ASP A 1 112 ? 10.798 68.894 52.493 1.00 38.69 112 ASP A CA 1
ATOM 856 C C . ASP A 1 112 ? 11.704 70.126 52.370 1.00 37.88 112 ASP A C 1
ATOM 857 O O . ASP A 1 112 ? 12.857 70.010 51.940 1.00 35.60 112 ASP A O 1
ATOM 862 N N . GLY A 1 113 ? 11.185 71.297 52.735 1.00 38.09 113 GLY A N 1
ATOM 863 C CA . GLY A 1 113 ? 11.967 72.521 52.653 1.00 38.47 113 GLY A CA 1
ATOM 864 C C . GLY A 1 113 ? 11.958 73.089 51.244 1.00 35.30 113 GLY A C 1
ATOM 865 O O . GLY A 1 113 ? 11.405 72.481 50.324 1.00 36.30 113 GLY A O 1
ATOM 866 N N . GLY A 1 114 ? 12.572 74.255 51.072 1.00 34.03 114 GLY A N 1
ATOM 867 C CA . GLY A 1 114 ? 12.541 74.945 49.798 1.00 31.23 114 GLY A CA 1
ATOM 868 C C . GLY A 1 114 ? 13.801 74.816 48.959 1.00 37.67 114 GLY A C 1
ATOM 869 O O . GLY A 1 114 ? 14.607 73.901 49.145 1.00 35.53 114 GLY A O 1
ATOM 870 N N . VAL A 1 115 ? 13.959 75.754 48.027 1.00 34.88 115 VAL A N 1
ATOM 871 C CA . VAL A 1 115 ? 15.072 75.766 47.088 1.00 32.49 115 VAL A CA 1
ATOM 872 C C . VAL A 1 115 ? 16.385 76.061 47.790 1.00 31.78 115 VAL A C 1
ATOM 873 O O . VAL A 1 115 ? 16.401 76.581 48.909 1.00 30.58 115 VAL A O 1
ATOM 877 N N . GLY A 1 116 ? 17.489 75.730 47.131 1.00 31.64 116 GLY A N 1
ATOM 878 C CA . GLY A 1 116 ? 18.793 76.157 47.597 1.00 28.69 116 GLY A CA 1
ATOM 879 C C . GLY A 1 116 ? 19.402 75.349 48.727 1.00 27.88 116 GLY A C 1
ATOM 880 O O . GLY A 1 116 ? 20.316 75.829 49.394 1.00 29.31 116 GLY A O 1
ATOM 881 N N . GLN A 1 117 ? 18.923 74.125 48.946 1.00 25.97 117 GLN A N 1
ATOM 882 C CA . GLN A 1 117 ? 19.523 73.281 49.977 1.00 27.80 117 GLN A CA 1
ATOM 883 C C . GLN A 1 117 ? 20.830 72.647 49.476 1.00 28.98 117 GLN A C 1
ATOM 884 O O . GLN A 1 117 ? 20.894 72.128 48.358 1.00 30.09 117 GLN A O 1
ATOM 890 N N . MET A 1 118 ? 21.867 72.700 50.300 1.00 27.33 118 MET A N 1
ATOM 891 C CA . MET A 1 118 ? 23.151 72.101 49.947 1.00 29.69 118 MET A CA 1
ATOM 892 C C . MET A 1 118 ? 23.121 70.597 50.217 1.00 26.82 118 MET A C 1
ATOM 893 O O . MET A 1 118 ? 22.562 70.162 51.219 1.00 26.85 118 MET A O 1
ATOM 898 N N . PRO A 1 119 ? 23.732 69.792 49.332 1.00 26.32 119 PRO A N 1
ATOM 899 C CA . PRO A 1 119 ? 23.795 68.351 49.612 1.00 28.59 119 PRO A CA 1
ATOM 900 C C . PRO A 1 119 ? 24.626 68.092 50.876 1.00 30.66 119 PRO A C 1
ATOM 901 O O . PRO A 1 119 ? 25.374 68.980 51.294 1.00 22.92 119 PRO A O 1
ATOM 905 N N . LYS A 1 120 ? 24.483 66.924 51.499 1.00 29.35 120 LYS A N 1
ATOM 906 C CA . LYS A 1 120 ? 25.247 66.648 52.717 1.00 29.49 120 LYS A CA 1
ATOM 907 C C . LYS A 1 120 ? 26.037 65.363 52.602 1.00 27.90 120 LYS A C 1
ATOM 908 O O . LYS A 1 120 ? 25.778 64.530 51.723 1.00 20.46 120 LYS A O 1
ATOM 914 N N . ARG A 1 121 ? 26.984 65.193 53.518 1.00 23.58 121 ARG A N 1
ATOM 915 C CA . ARG A 1 121 ? 27.708 63.936 53.631 1.00 25.21 121 ARG A CA 1
ATOM 916 C C . ARG A 1 121 ? 26.719 62.815 53.877 1.00 27.04 121 ARG A C 1
ATOM 917 O O . ARG A 1 121 ? 25.651 63.023 54.487 1.00 26.28 121 ARG A O 1
ATOM 925 N N . LEU A 1 122 ? 27.065 61.620 53.411 1.00 25.43 122 LEU A N 1
ATOM 926 C CA . LEU A 1 122 ? 26.162 60.483 53.566 1.00 25.23 122 LEU A CA 1
ATOM 927 C C . LEU A 1 122 ? 26.932 59.192 53.785 1.00 25.30 122 LEU A C 1
ATOM 928 O O . LEU A 1 122 ? 27.751 58.798 52.954 1.00 25.69 122 LEU A O 1
ATOM 933 N N . TYR A 1 123 ? 26.663 58.533 54.909 1.00 23.75 123 TYR A N 1
ATOM 934 C CA . TYR A 1 123 ? 27.216 57.218 55.169 1.00 22.70 123 TYR A CA 1
ATOM 935 C C . TYR A 1 123 ? 26.213 56.221 54.626 1.00 23.33 123 TYR A C 1
ATOM 936 O O . TYR A 1 123 ? 25.018 56.344 54.897 1.00 22.94 123 TYR A O 1
ATOM 945 N N . ALA A 1 124 ? 26.668 55.257 53.831 1.00 23.04 124 ALA A N 1
ATOM 946 C CA . ALA A 1 124 ? 25.719 54.308 53.249 1.00 22.14 124 ALA A CA 1
ATOM 947 C C . ALA A 1 124 ? 26.310 52.929 53.002 1.00 22.34 124 ALA A C 1
ATOM 948 O O . ALA A 1 124 ? 27.428 52.813 52.507 1.00 24.71 124 ALA A O 1
ATOM 950 N N . VAL A 1 125 ? 25.550 51.896 53.364 1.00 21.53 125 VAL A N 1
ATOM 951 C CA . VAL A 1 125 ? 25.861 50.516 53.008 1.00 21.80 125 VAL A CA 1
ATOM 952 C C . VAL A 1 125 ? 24.721 50.019 52.118 1.00 23.50 125 VAL A C 1
ATOM 953 O O . VAL A 1 125 ? 23.556 50.092 52.501 1.00 21.66 125 VAL A O 1
ATOM 957 N N . PHE A 1 126 ? 25.051 49.562 50.914 1.00 21.83 126 PHE A N 1
ATOM 958 C CA . PHE A 1 126 ? 24.046 49.126 49.948 1.00 21.27 126 PHE A CA 1
ATOM 959 C C . PHE A 1 126 ? 24.356 47.670 49.641 1.00 23.41 126 PHE A C 1
ATOM 960 O O . PHE A 1 126 ? 25.482 47.341 49.237 1.00 22.37 126 PHE A O 1
ATOM 968 N N . ASN A 1 127 ? 23.368 46.801 49.848 1.00 20.02 127 ASN A N 1
ATOM 969 C CA . ASN A 1 127 ? 23.549 45.358 49.690 1.00 22.74 127 ASN A CA 1
ATOM 970 C C . ASN A 1 127 ? 22.533 44.745 48.735 1.00 24.92 127 ASN A C 1
ATOM 971 O O . ASN A 1 127 ? 21.403 45.237 48.607 1.00 27.19 127 ASN A O 1
ATOM 976 N N . GLY A 1 128 ? 22.918 43.653 48.080 1.00 24.17 128 GLY A N 1
ATOM 977 C CA . GLY A 1 128 ? 22.002 42.983 47.170 1.00 21.90 128 GLY A CA 1
ATOM 978 C C . GLY A 1 128 ? 22.467 41.608 46.731 1.00 23.85 128 GLY A C 1
ATOM 979 O O . GLY A 1 128 ? 23.663 41.325 46.725 1.00 26.61 128 GLY A O 1
ATOM 980 N N . PHE A 1 129 ? 21.523 40.751 46.353 1.00 24.51 129 PHE A N 1
ATOM 981 C CA . PHE A 1 129 ? 21.867 39.421 45.852 1.00 26.11 129 PHE A CA 1
ATOM 982 C C . PHE A 1 129 ? 20.725 38.780 45.071 1.00 27.84 129 PHE A C 1
ATOM 983 O O . PHE A 1 129 ? 19.545 39.097 45.280 1.00 26.03 129 PHE A O 1
ATOM 991 N N . LEU A 1 130 ? 21.089 37.891 44.153 1.00 28.01 130 LEU A N 1
ATOM 992 C CA . LEU A 1 130 ? 20.114 37.130 43.385 1.00 27.40 130 LEU A CA 1
ATOM 993 C C . LEU A 1 130 ? 19.390 36.143 44.294 1.00 29.24 130 LEU A C 1
ATOM 994 O O . LEU A 1 130 ? 20.023 35.454 45.099 1.00 28.90 130 LEU A O 1
ATOM 999 N N . ILE A 1 131 ? 18.065 36.080 44.170 1.00 29.33 131 ILE A N 1
ATOM 1000 C CA . ILE A 1 131 ? 17.294 35.046 44.854 1.00 26.83 131 ILE A CA 1
ATOM 1001 C C . ILE A 1 131 ? 17.141 33.833 43.929 1.00 29.31 131 ILE A C 1
ATOM 1002 O O . ILE A 1 131 ? 17.443 32.702 44.319 1.00 30.94 131 ILE A O 1
ATOM 1007 N N . TYR A 1 132 ? 16.673 34.063 42.706 1.00 32.96 132 TYR A N 1
ATOM 1008 C CA . TYR A 1 132 ? 16.619 32.984 41.720 1.00 34.54 132 TYR A CA 1
ATOM 1009 C C . TYR A 1 132 ? 16.704 33.503 40.287 1.00 34.16 132 TYR A C 1
ATOM 1010 O O . TYR A 1 132 ? 16.283 34.631 39.997 1.00 34.12 132 TYR A O 1
ATOM 1019 N N . ARG A 1 133 ? 17.243 32.675 39.393 1.00 37.16 133 ARG A N 1
ATOM 1020 C CA . ARG A 1 133 ? 17.388 33.035 37.980 1.00 40.02 133 ARG A CA 1
ATOM 1021 C C . ARG A 1 133 ? 16.080 32.938 37.206 1.00 39.10 133 ARG A C 1
ATOM 1022 O O . ARG A 1 133 ? 15.371 31.935 37.307 1.00 42.83 133 ARG A O 1
ATOM 1030 N N . ASN A 1 134 ? 15.779 33.978 36.426 1.00 43.63 134 ASN A N 1
ATOM 1031 C CA . ASN A 1 134 ? 14.600 34.009 35.552 1.00 47.80 134 ASN A CA 1
ATOM 1032 C C . ASN A 1 134 ? 14.737 32.966 34.455 1.00 53.91 134 ASN A C 1
ATOM 1033 O O . ASN A 1 134 ? 15.385 33.221 33.435 1.00 55.38 134 ASN A O 1
ATOM 1038 N N . GLU B 1 2 ? 12.096 28.534 40.148 1.00 49.40 2 GLU B N 1
ATOM 1039 C CA . GLU B 1 2 ? 11.536 29.723 40.787 1.00 45.90 2 GLU B CA 1
ATOM 1040 C C . GLU B 1 2 ? 11.163 29.462 42.251 1.00 47.00 2 GLU B C 1
ATOM 1041 O O . GLU B 1 2 ? 10.636 28.397 42.583 1.00 50.45 2 GLU B O 1
ATOM 1043 N N . LYS B 1 3 ? 11.444 30.438 43.118 1.00 41.67 3 LYS B N 1
ATOM 1044 C CA . LYS B 1 3 ? 11.213 30.309 44.559 1.00 41.87 3 LYS B CA 1
ATOM 1045 C C . LYS B 1 3 ? 10.115 31.248 45.028 1.00 36.18 3 LYS B C 1
ATOM 1046 O O . LYS B 1 3 ? 9.868 32.275 44.395 1.00 37.15 3 LYS B O 1
ATOM 1052 N N . PRO B 1 4 ? 9.471 30.912 46.158 1.00 33.31 4 PRO B N 1
ATOM 1053 C CA . PRO B 1 4 ? 8.645 31.915 46.837 1.00 32.63 4 PRO B CA 1
ATOM 1054 C C . PRO B 1 4 ? 9.495 33.153 47.109 1.00 29.41 4 PRO B C 1
ATOM 1055 O O . PRO B 1 4 ? 10.594 33.042 47.665 1.00 27.85 4 PRO B O 1
ATOM 1059 N N . ALA B 1 5 ? 9.001 34.310 46.681 1.00 30.47 5 ALA B N 1
ATOM 1060 C CA . ALA B 1 5 ? 9.705 35.573 46.854 1.00 26.95 5 ALA B CA 1
ATOM 1061 C C . ALA B 1 5 ? 8.704 36.683 46.601 1.00 29.42 5 ALA B C 1
ATOM 1062 O O . ALA B 1 5 ? 8.073 36.722 45.542 1.00 29.79 5 ALA B O 1
ATOM 1064 N N . PHE B 1 6 ? 8.539 37.578 47.567 1.00 25.84 6 PHE B N 1
ATOM 1065 C CA . PHE B 1 6 ? 7.537 38.632 47.406 1.00 27.30 6 PHE B CA 1
ATOM 1066 C C . PHE B 1 6 ? 8.008 39.993 47.901 1.00 25.79 6 PHE B C 1
ATOM 1067 O O . PHE B 1 6 ? 8.917 40.104 48.737 1.00 26.69 6 PHE B O 1
ATOM 1075 N N . SER B 1 7 ? 7.350 41.022 47.391 1.00 25.00 7 SER B N 1
ATOM 1076 C CA . SER B 1 7 ? 7.540 42.379 47.854 1.00 25.01 7 SER B CA 1
ATOM 1077 C C . SER B 1 7 ? 6.190 43.056 47.651 1.00 27.36 7 SER B C 1
ATOM 1078 O O . SER B 1 7 ? 5.688 43.117 46.522 1.00 26.19 7 SER B O 1
ATOM 1081 N N . VAL B 1 8 ? 5.577 43.514 48.742 1.00 24.38 8 VAL B N 1
ATOM 1082 C CA . VAL B 1 8 ? 4.280 44.185 48.669 1.00 23.55 8 VAL B CA 1
ATOM 1083 C C . VAL B 1 8 ? 4.379 45.554 49.329 1.00 25.22 8 VAL B C 1
ATOM 1084 O O . VAL B 1 8 ? 5.187 45.764 50.243 1.00 23.84 8 VAL B O 1
ATOM 1088 N N . LEU B 1 9 ? 3.585 46.491 48.832 1.00 21.22 9 LEU B N 1
ATOM 1089 C CA . LEU B 1 9 ? 3.683 47.889 49.228 1.00 22.20 9 LEU B CA 1
ATOM 1090 C C . LEU B 1 9 ? 2.330 48.416 49.699 1.00 23.17 9 LEU B C 1
ATOM 1091 O O . LEU B 1 9 ? 1.301 48.182 49.055 1.00 24.49 9 LEU B O 1
ATOM 1096 N N . ARG B 1 10 ? 2.330 49.108 50.835 1.00 24.13 10 ARG B N 1
ATOM 1097 C CA . ARG B 1 10 ? 1.155 49.858 51.279 1.00 22.66 10 ARG B CA 1
ATOM 1098 C C . ARG B 1 10 ? 1.439 51.352 51.120 1.00 25.92 10 ARG B C 1
ATOM 1099 O O . ARG B 1 10 ? 2.268 51.915 51.845 1.00 22.42 10 ARG B O 1
ATOM 1107 N N . ASN B 1 11 ? 0.764 51.983 50.164 1.00 20.19 11 ASN B N 1
ATOM 1108 C CA . ASN B 1 11 ? 0.906 53.420 49.939 1.00 22.57 11 ASN B CA 1
ATOM 1109 C C . ASN B 1 11 ? -0.482 53.968 49.659 1.00 24.53 11 ASN B C 1
ATOM 1110 O O . ASN B 1 11 ? -0.926 54.020 48.512 1.00 23.05 11 ASN B O 1
ATOM 1115 N N . GLU B 1 12 ? -1.183 54.341 50.722 1.00 23.67 12 GLU B N 1
ATOM 1116 C CA . GLU B 1 12 ? -2.584 54.724 50.596 1.00 28.87 12 GLU B CA 1
ATOM 1117 C C . GLU B 1 12 ? -2.993 55.663 51.717 1.00 30.16 12 GLU B C 1
ATOM 1118 O O . GLU B 1 12 ? -2.158 56.113 52.496 1.00 31.87 12 GLU B O 1
ATOM 1124 N N . THR B 1 13 ? -4.286 55.945 51.802 1.00 29.49 13 THR B N 1
ATOM 1125 C CA . THR B 1 13 ? -4.768 56.960 52.723 1.00 29.94 13 THR B CA 1
ATOM 1126 C C . THR B 1 13 ? -5.225 56.400 54.076 1.00 29.59 13 THR B C 1
ATOM 1127 O O . THR B 1 13 ? -5.007 57.025 55.112 1.00 26.74 13 THR B O 1
ATOM 1131 N N . SER B 1 14 ? -5.836 55.219 54.077 1.00 29.02 14 SER B N 1
ATOM 1132 C CA . SER B 1 14 ? -6.517 54.746 55.286 1.00 31.74 14 SER B CA 1
ATOM 1133 C C . SER B 1 14 ? -5.572 54.355 56.415 1.00 33.00 14 SER B C 1
ATOM 1134 O O . SER B 1 14 ? -4.430 53.953 56.178 1.00 27.07 14 SER B O 1
ATOM 1137 N N . GLN B 1 15 ? -6.068 54.486 57.642 1.00 27.24 15 GLN B N 1
ATOM 1138 C CA . GLN B 1 15 ? -5.304 54.177 58.845 1.00 31.80 15 GLN B CA 1
ATOM 1139 C C . GLN B 1 15 ? -5.130 52.670 58.940 1.00 30.19 15 GLN B C 1
ATOM 1140 O O . GLN B 1 15 ? -6.006 51.912 58.522 1.00 24.91 15 GLN B O 1
ATOM 1146 N N . ALA B 1 16 ? -3.982 52.232 59.440 1.00 25.43 16 ALA B N 1
ATOM 1147 C CA . ALA B 1 16 ? -3.757 50.810 59.662 1.00 24.98 16 ALA B CA 1
ATOM 1148 C C . ALA B 1 16 ? -4.184 50.507 61.091 1.00 27.47 16 ALA B C 1
ATOM 1149 O O . ALA B 1 16 ? -3.548 50.969 62.041 1.00 29.12 16 ALA B O 1
ATOM 1151 N N . GLN B 1 17 ? -5.272 49.754 61.231 1.00 28.87 17 GLN B N 1
ATOM 1152 C CA . GLN B 1 17 ? -5.859 49.458 62.536 1.00 31.26 17 GLN B CA 1
ATOM 1153 C C . GLN B 1 17 ? -4.906 48.636 63.401 1.00 31.38 17 GLN B C 1
ATOM 1154 O O . GLN B 1 17 ? -4.122 47.844 62.881 1.00 26.82 17 GLN B O 1
ATOM 1160 N N . TYR B 1 18 ? -4.983 48.829 64.716 1.00 27.34 18 TYR B N 1
ATOM 1161 C CA . TYR B 1 18 ? -4.190 48.042 65.656 1.00 28.78 18 TYR B CA 1
ATOM 1162 C C . TYR B 1 18 ? -4.594 46.571 65.665 1.00 29.70 18 TYR B C 1
ATOM 1163 O O . TYR B 1 18 ? -5.760 46.244 65.475 1.00 29.92 18 TYR B O 1
ATOM 1172 N N . LYS B 1 19 ? -3.612 45.693 65.857 1.00 30.17 19 LYS B N 1
ATOM 1173 C CA . LYS B 1 19 ? -3.863 44.277 66.152 1.00 29.04 19 LYS B CA 1
ATOM 1174 C C . LYS B 1 19 ? -4.599 43.514 65.055 1.00 31.94 19 LYS B C 1
ATOM 1175 O O . LYS B 1 19 ? -5.270 42.512 65.329 1.00 29.86 19 LYS B O 1
ATOM 1181 N N . GLN B 1 20 ? -4.487 43.991 63.820 1.00 28.24 20 GLN B N 1
ATOM 1182 C CA . GLN B 1 20 ? -4.917 43.213 62.664 1.00 26.11 20 GLN B CA 1
ATOM 1183 C C . GLN B 1 20 ? -3.859 43.387 61.585 1.00 25.04 20 GLN B C 1
ATOM 1184 O O . GLN B 1 20 ? -3.123 44.369 61.610 1.00 22.86 20 GLN B O 1
ATOM 1190 N N . PRO B 1 21 ? -3.750 42.416 60.666 1.00 24.79 21 PRO B N 1
ATOM 1191 C CA . PRO B 1 21 ? -2.684 42.479 59.658 1.00 24.48 21 PRO B CA 1
ATOM 1192 C C . PRO B 1 21 ? -2.716 43.756 58.820 1.00 25.26 21 PRO B C 1
ATOM 1193 O O . PRO B 1 21 ? -3.786 44.165 58.351 1.00 23.21 21 PRO B O 1
ATOM 1197 N N . VAL B 1 22 ? -1.552 44.381 58.655 1.00 22.67 22 VAL B N 1
ATOM 1198 C CA . VAL B 1 22 ? -1.379 45.430 57.659 1.00 20.98 22 VAL B CA 1
ATOM 1199 C C . VAL B 1 22 ? -1.738 44.869 56.285 1.00 21.76 22 VAL B C 1
ATOM 1200 O O . VAL B 1 22 ? -1.224 43.813 55.877 1.00 22.14 22 VAL B O 1
ATOM 1204 N N . THR B 1 23 ? -2.609 45.563 55.562 1.00 22.46 23 THR B N 1
ATOM 1205 C CA . THR B 1 23 ? -2.949 45.153 54.200 1.00 22.34 23 THR B CA 1
ATOM 1206 C C . THR B 1 23 ? -2.210 46.055 53.213 1.00 21.14 23 THR B C 1
ATOM 1207 O O . THR B 1 23 ? -1.705 47.113 53.596 1.00 25.96 23 THR B O 1
ATOM 1211 N N . PHE B 1 24 ? -2.133 45.639 51.956 1.00 22.25 24 PHE B N 1
ATOM 1212 C CA . PHE B 1 24 ? -1.278 46.330 50.992 1.00 25.95 24 PHE B CA 1
ATOM 1213 C C . PHE B 1 24 ? -2.072 46.604 49.716 1.00 29.17 24 PHE B C 1
ATOM 1214 O O . PHE B 1 24 ? -3.007 45.872 49.406 1.00 23.69 24 PHE B O 1
ATOM 1222 N N . ASN B 1 25 ? -1.711 47.650 48.976 1.00 26.69 25 ASN B N 1
ATOM 1223 C CA . ASN B 1 25 ? -2.470 47.982 47.779 1.00 28.60 25 ASN B CA 1
ATOM 1224 C C . ASN B 1 25 ? -1.655 47.853 46.499 1.00 29.17 25 ASN B C 1
ATOM 1225 O O . ASN B 1 25 ? -2.131 48.183 45.415 1.00 26.54 25 ASN B O 1
ATOM 1230 N N . ASP B 1 26 ? -0.429 47.362 46.615 1.00 24.88 26 ASP B N 1
ATOM 1231 C CA . ASP B 1 26 ? 0.407 47.197 45.425 1.00 28.96 26 ASP B CA 1
ATOM 1232 C C . ASP B 1 26 ? 1.361 46.023 45.574 1.00 30.69 26 ASP B C 1
ATOM 1233 O O . ASP B 1 26 ? 2.147 45.956 46.530 1.00 29.78 26 ASP B O 1
ATOM 1238 N N . LYS B 1 27 ? 1.287 45.093 44.627 1.00 29.42 27 LYS B N 1
ATOM 1239 C CA . LYS B 1 27 ? 2.179 43.934 44.620 1.00 34.98 27 LYS B CA 1
ATOM 1240 C C . LYS B 1 27 ? 3.350 44.129 43.649 1.00 33.09 27 LYS B C 1
ATOM 1241 O O . LYS B 1 27 ? 3.164 44.090 42.434 1.00 39.12 27 LYS B O 1
ATOM 1247 N N . LEU B 1 28 ? 4.549 44.347 44.187 1.00 30.36 28 LEU B N 1
ATOM 1248 C CA . LEU B 1 28 ? 5.750 44.557 43.363 1.00 30.14 28 LEU B CA 1
ATOM 1249 C C . LEU B 1 28 ? 6.300 43.240 42.814 1.00 33.94 28 LEU B C 1
ATOM 1250 O O . LEU B 1 28 ? 6.728 43.173 41.656 1.00 34.65 28 LEU B O 1
ATOM 1255 N N . SER B 1 29 ? 6.295 42.206 43.657 1.00 31.63 29 SER B N 1
ATOM 1256 C CA . SER B 1 29 ? 6.762 40.870 43.286 1.00 32.34 29 SER B CA 1
ATOM 1257 C C . SER B 1 29 ? 6.028 39.813 44.116 1.00 34.35 29 SER B C 1
ATOM 1258 O O . SER B 1 29 ? 5.742 40.037 45.293 1.00 32.04 29 SER B O 1
ATOM 1261 N N . ASP B 1 30 ? 5.719 38.672 43.502 1.00 34.78 30 ASP B N 1
ATOM 1262 C CA . ASP B 1 30 ? 5.189 37.507 44.223 1.00 35.54 30 ASP B CA 1
ATOM 1263 C C . ASP B 1 30 ? 5.310 36.272 43.327 1.00 39.67 30 ASP B C 1
ATOM 1264 O O . ASP B 1 30 ? 4.343 35.856 42.686 1.00 39.64 30 ASP B O 1
ATOM 1269 N N . ALA B 1 31 ? 6.506 35.690 43.312 1.00 37.17 31 ALA B N 1
ATOM 1270 C CA . ALA B 1 31 ? 6.885 34.651 42.352 1.00 37.92 31 ALA B CA 1
ATOM 1271 C C . ALA B 1 31 ? 6.062 33.363 42.402 1.00 40.65 31 ALA B C 1
ATOM 1272 O O . ALA B 1 31 ? 5.864 32.714 41.378 1.00 41.17 31 ALA B O 1
ATOM 1274 N N . ASN B 1 32 ? 5.611 32.986 43.594 1.00 41.06 32 ASN B N 1
ATOM 1275 C CA . ASN B 1 32 ? 4.906 31.724 43.797 1.00 39.49 32 ASN B CA 1
ATOM 1276 C C . ASN B 1 32 ? 3.441 31.980 44.139 1.00 40.32 32 ASN B C 1
ATOM 1277 O O . ASN B 1 32 ? 2.718 31.061 44.528 1.00 43.29 32 ASN B O 1
ATOM 1282 N N . ASP B 1 33 ? 3.017 33.236 43.980 1.00 40.79 33 ASP B N 1
ATOM 1283 C CA . ASP B 1 33 ? 1.671 33.697 44.351 1.00 41.20 33 ASP B CA 1
ATOM 1284 C C . ASP B 1 33 ? 1.295 33.311 45.790 1.00 41.30 33 ASP B C 1
ATOM 1285 O O . ASP B 1 33 ? 0.212 32.766 46.047 1.00 38.93 33 ASP B O 1
ATOM 1290 N N . ASP B 1 34 ? 2.201 33.604 46.719 1.00 38.06 34 ASP B N 1
ATOM 1291 C CA . ASP B 1 34 ? 2.033 33.238 48.122 1.00 36.58 34 ASP B CA 1
ATOM 1292 C C . ASP B 1 34 ? 1.409 34.357 48.942 1.00 32.47 34 ASP B C 1
ATOM 1293 O O . ASP B 1 34 ? 0.933 34.125 50.054 1.00 33.67 34 ASP B O 1
ATOM 1298 N N . PHE B 1 35 ? 1.419 35.576 48.413 1.00 31.10 35 PHE B N 1
ATOM 1299 C CA . PHE B 1 35 ? 0.900 36.697 49.184 1.00 29.94 35 PHE B CA 1
ATOM 1300 C C . PHE B 1 35 ? -0.449 37.186 48.693 1.00 31.32 35 PHE B C 1
ATOM 1301 O O . PHE B 1 35 ? -0.656 37.358 47.489 1.00 32.75 35 PHE B O 1
ATOM 1309 N N . GLN B 1 36 ? -1.361 37.424 49.633 1.00 30.51 36 GLN B N 1
ATOM 1310 C CA . GLN B 1 36 ? -2.642 38.034 49.314 1.00 28.36 36 GLN B CA 1
ATOM 1311 C C . GLN B 1 36 ? -2.662 39.427 49.929 1.00 26.63 36 GLN B C 1
ATOM 1312 O O . GLN B 1 36 ? -2.782 39.581 51.150 1.00 26.09 36 GLN B O 1
ATOM 1318 N N . ILE B 1 37 ? -2.523 40.454 49.096 1.00 25.55 37 ILE B N 1
ATOM 1319 C CA . ILE B 1 37 ? -2.403 41.805 49.636 1.00 26.03 37 ILE B CA 1
ATOM 1320 C C . ILE B 1 37 ? -3.673 42.281 50.341 1.00 27.36 37 ILE B C 1
ATOM 1321 O O . ILE B 1 37 ? -3.614 43.137 51.226 1.00 23.77 37 ILE B O 1
ATOM 1326 N N . LYS B 1 38 ? -4.819 41.731 49.947 1.00 26.26 38 LYS B N 1
ATOM 1327 C CA . LYS B 1 38 ? -6.081 42.118 50.578 1.00 26.77 38 LYS B CA 1
ATOM 1328 C C . LYS B 1 38 ? -6.209 41.633 52.013 1.00 25.40 38 LYS B C 1
ATOM 1329 O O . LYS B 1 38 ? -6.956 42.224 52.796 1.00 23.59 38 LYS B O 1
ATOM 1335 N N . THR B 1 39 ? -5.502 40.557 52.361 1.00 22.55 39 THR B N 1
ATOM 1336 C CA . THR B 1 39 ? -5.608 40.002 53.712 1.00 25.02 39 THR B CA 1
ATOM 1337 C C . THR B 1 39 ? -4.417 40.359 54.580 1.00 24.29 39 THR B C 1
ATOM 1338 O O . THR B 1 39 ? -4.530 40.380 55.802 1.00 23.30 39 THR B O 1
ATOM 1342 N N . GLY B 1 40 ? -3.285 40.631 53.938 1.00 26.79 40 GLY B N 1
ATOM 1343 C CA . GLY B 1 40 ? -2.056 40.960 54.635 1.00 26.51 40 GLY B CA 1
ATOM 1344 C C . GLY B 1 40 ? -1.262 39.730 55.027 1.00 23.19 40 GLY B C 1
ATOM 1345 O O . GLY B 1 40 ? -0.256 39.836 55.737 1.00 23.86 40 GLY B O 1
ATOM 1346 N N . TYR B 1 41 ? -1.700 38.557 54.568 1.00 23.99 41 TYR B N 1
ATOM 1347 C CA . TYR B 1 41 ? -1.004 37.319 54.927 1.00 26.21 41 TYR B CA 1
ATOM 1348 C C . TYR B 1 41 ? -0.141 36.757 53.814 1.00 28.75 41 TYR B C 1
ATOM 1349 O O . TYR B 1 41 ? -0.564 36.683 52.657 1.00 26.55 41 TYR B O 1
ATOM 1358 N N . PHE B 1 42 ? 1.071 36.351 54.186 1.00 26.82 42 PHE B N 1
ATOM 1359 C CA . PHE B 1 42 ? 1.831 35.391 53.406 1.00 27.86 42 PHE B CA 1
ATOM 1360 C C . PHE B 1 42 ? 1.383 34.016 53.899 1.00 28.26 42 PHE B C 1
ATOM 1361 O O . PHE B 1 42 ? 1.341 33.781 55.111 1.00 29.12 42 PHE B O 1
ATOM 1369 N N . THR B 1 43 ? 1.061 33.110 52.981 1.00 28.89 43 THR B N 1
ATOM 1370 C CA . THR B 1 43 ? 0.700 31.748 53.368 1.00 29.44 43 THR B CA 1
ATOM 1371 C C . THR B 1 43 ? 1.668 30.767 52.738 1.00 30.08 43 THR B C 1
ATOM 1372 O O . THR B 1 43 ? 1.822 30.730 51.513 1.00 31.40 43 THR B O 1
ATOM 1376 N N . CYS B 1 44 ? 2.317 29.974 53.581 1.00 30.71 44 CYS B N 1
ATOM 1377 C CA . CYS B 1 44 ? 3.351 29.051 53.118 1.00 34.23 44 CYS B CA 1
ATOM 1378 C C . CYS B 1 44 ? 2.782 27.896 52.300 1.00 33.65 44 CYS B C 1
ATOM 1379 O O . CYS B 1 44 ? 1.886 27.173 52.754 1.00 35.79 44 CYS B O 1
ATOM 1382 N N . LYS B 1 45 ? 3.306 27.737 51.091 1.00 31.42 45 LYS B N 1
ATOM 1383 C CA . LYS B 1 45 ? 2.988 26.594 50.243 1.00 37.86 45 LYS B CA 1
ATOM 1384 C C . LYS B 1 45 ? 4.170 25.639 50.225 1.00 37.96 45 LYS B C 1
ATOM 1385 O O . LYS B 1 45 ? 4.001 24.424 50.257 1.00 39.52 45 LYS B O 1
ATOM 1391 N N . VAL B 1 46 ? 5.372 26.201 50.152 1.00 36.82 46 VAL B N 1
ATOM 1392 C CA . VAL B 1 46 ? 6.588 25.398 50.100 1.00 36.96 46 VAL B CA 1
ATOM 1393 C C . VAL B 1 46 ? 7.287 25.427 51.450 1.00 34.22 46 VAL B C 1
ATOM 1394 O O . VAL B 1 46 ? 7.809 26.465 51.863 1.00 34.60 46 VAL B O 1
ATOM 1398 N N . PRO B 1 47 ? 7.293 24.281 52.147 1.00 36.27 47 PRO B N 1
ATOM 1399 C CA . PRO B 1 47 ? 7.848 24.152 53.496 1.00 33.14 47 PRO B CA 1
ATOM 1400 C C . PRO B 1 47 ? 9.340 24.397 53.444 1.00 36.61 47 PRO B C 1
ATOM 1401 O O . PRO B 1 47 ? 10.007 23.950 52.508 1.00 36.18 47 PRO B O 1
ATOM 1405 N N . GLY B 1 48 ? 9.865 25.104 54.430 1.00 36.26 48 GLY B N 1
ATOM 1406 C CA . GLY B 1 48 ? 11.257 25.476 54.377 1.00 36.83 48 GLY B CA 1
ATOM 1407 C C . GLY B 1 48 ? 11.586 26.636 55.286 1.00 36.44 48 GLY B C 1
ATOM 1408 O O . GLY B 1 48 ? 10.774 27.051 56.135 1.00 33.18 48 GLY B O 1
ATOM 1409 N N . VAL B 1 49 ? 12.800 27.143 55.101 1.00 36.37 49 VAL B N 1
ATOM 1410 C CA . VAL B 1 49 ? 13.320 28.241 55.892 1.00 28.90 49 VAL B CA 1
ATOM 1411 C C . VAL B 1 49 ? 13.255 29.518 55.045 1.00 31.54 49 VAL B C 1
ATOM 1412 O O . VAL B 1 49 ? 13.655 29.527 53.870 1.00 29.31 49 VAL B O 1
ATOM 1416 N N . TYR B 1 50 ? 12.728 30.583 55.647 1.00 28.62 50 TYR B N 1
ATOM 1417 C CA . TYR B 1 50 ? 12.389 31.810 54.930 1.00 29.03 50 TYR B CA 1
ATOM 1418 C C . TYR B 1 50 ? 13.009 33.028 55.603 1.00 27.35 50 TYR B C 1
ATOM 1419 O O . TYR B 1 50 ? 13.254 33.024 56.814 1.00 28.76 50 TYR B O 1
ATOM 1428 N N . TYR B 1 51 ? 13.213 34.086 54.827 1.00 25.76 51 TYR B N 1
ATOM 1429 C CA . TYR B 1 51 ? 13.617 35.369 55.382 1.00 25.42 51 TYR B CA 1
ATOM 1430 C C . TYR B 1 51 ? 12.500 36.382 55.157 1.00 27.93 51 TYR B C 1
ATOM 1431 O O . TYR B 1 51 ? 11.937 36.459 54.054 1.00 26.72 51 TYR B O 1
ATOM 1440 N N . PHE B 1 52 ? 12.190 37.156 56.196 1.00 22.02 52 PHE B N 1
ATOM 1441 C CA . PHE B 1 52 ? 11.142 38.176 56.132 1.00 24.22 52 PHE B CA 1
ATOM 1442 C C . PHE B 1 52 ? 11.684 39.512 56.608 1.00 24.42 52 PHE B C 1
ATOM 1443 O O . PHE B 1 52 ? 12.435 39.555 57.580 1.00 25.51 52 PHE B O 1
ATOM 1451 N N . VAL B 1 53 ? 11.303 40.605 55.947 1.00 20.29 53 VAL B N 1
ATOM 1452 C CA . VAL B 1 53 ? 11.786 41.922 56.379 1.00 23.01 53 VAL B CA 1
ATOM 1453 C C . VAL B 1 53 ? 10.808 43.020 55.965 1.00 23.58 53 VAL B C 1
ATOM 1454 O O . VAL B 1 53 ? 10.247 42.973 54.871 1.00 23.05 53 VAL B O 1
ATOM 1458 N N . PHE B 1 54 ? 10.559 43.981 56.855 1.00 20.60 54 PHE B N 1
ATOM 1459 C CA . PHE B 1 54 ? 9.706 45.108 56.478 1.00 20.80 54 PHE B CA 1
ATOM 1460 C C . PHE B 1 54 ? 10.400 46.433 56.749 1.00 24.26 54 PHE B C 1
ATOM 1461 O O . PHE B 1 54 ? 11.294 46.538 57.606 1.00 21.18 54 PHE B O 1
ATOM 1469 N N . HIS B 1 55 ? 9.971 47.455 56.023 1.00 20.81 55 HIS B N 1
ATOM 1470 C CA . HIS B 1 55 ? 10.408 48.812 56.301 1.00 22.60 55 HIS B CA 1
ATOM 1471 C C . HIS B 1 55 ? 9.162 49.669 56.270 1.00 27.28 55 HIS B C 1
ATOM 1472 O O . HIS B 1 55 ? 8.419 49.642 55.285 1.00 28.71 55 HIS B O 1
ATOM 1479 N N . ALA B 1 56 ? 8.893 50.410 57.341 1.00 21.09 56 ALA B N 1
ATOM 1480 C CA . ALA B 1 56 ? 7.644 51.174 57.382 1.00 27.09 56 ALA B CA 1
ATOM 1481 C C . ALA B 1 56 ? 7.781 52.507 58.097 1.00 28.47 56 ALA B C 1
ATOM 1482 O O . ALA B 1 56 ? 8.665 52.684 58.939 1.00 26.90 56 ALA B O 1
ATOM 1484 N N . SER B 1 57 ? 6.897 53.440 57.755 1.00 24.55 57 SER B N 1
ATOM 1485 C CA . SER B 1 57 ? 6.916 54.747 58.393 1.00 26.94 57 SER B CA 1
ATOM 1486 C C . SER B 1 57 ? 5.512 55.259 58.653 1.00 31.12 57 SER B C 1
ATOM 1487 O O . SER B 1 57 ? 4.574 55.008 57.890 1.00 27.34 57 SER B O 1
ATOM 1490 N N . SER B 1 58 ? 5.386 55.981 59.750 1.00 31.20 58 SER B N 1
ATOM 1491 C CA . SER B 1 58 ? 4.129 56.574 60.144 1.00 32.48 58 SER B CA 1
ATOM 1492 C C . SER B 1 58 ? 4.483 57.781 60.987 1.00 37.66 58 SER B C 1
ATOM 1493 O O . SER B 1 58 ? 5.591 57.864 61.538 1.00 36.21 58 SER B O 1
ATOM 1496 N N . GLU B 1 59 ? 3.555 58.722 61.077 1.00 39.19 59 GLU B N 1
ATOM 1497 C CA . GLU B 1 59 ? 3.784 59.929 61.851 1.00 42.84 59 GLU B CA 1
ATOM 1498 C C . GLU B 1 59 ? 3.712 59.584 63.338 1.00 41.61 59 GLU B C 1
ATOM 1499 O O . GLU B 1 59 ? 2.865 58.799 63.759 1.00 43.04 59 GLU B O 1
ATOM 1505 N N . GLY B 1 60 ? 4.623 60.148 64.123 1.00 42.77 60 GLY B N 1
ATOM 1506 C CA . GLY B 1 60 ? 4.681 59.861 65.543 1.00 40.90 60 GLY B CA 1
ATOM 1507 C C . GLY B 1 60 ? 5.130 58.442 65.846 1.00 42.49 60 GLY B C 1
ATOM 1508 O O . GLY B 1 60 ? 5.811 57.801 65.037 1.00 41.79 60 GLY B O 1
ATOM 1509 N N . ARG B 1 61 ? 4.749 57.964 67.026 1.00 37.98 61 ARG B N 1
ATOM 1510 C CA . ARG B 1 61 ? 5.045 56.612 67.488 1.00 38.55 61 ARG B CA 1
ATOM 1511 C C . ARG B 1 61 ? 4.603 55.525 66.495 1.00 40.18 61 ARG B C 1
ATOM 1512 O O . ARG B 1 61 ? 3.479 55.568 65.976 1.00 36.07 61 ARG B O 1
ATOM 1520 N N . LEU B 1 62 ? 5.490 54.560 66.238 1.00 27.73 62 LEU B N 1
ATOM 1521 C CA . LEU B 1 62 ? 5.162 53.418 65.390 1.00 28.03 62 LEU B CA 1
ATOM 1522 C C . LEU B 1 62 ? 5.703 52.114 65.964 1.00 28.82 62 LEU B C 1
ATOM 1523 O O . LEU B 1 62 ? 6.917 51.943 66.109 1.00 27.24 62 LEU B O 1
ATOM 1528 N N . CYS B 1 63 ? 4.790 51.196 66.268 1.00 27.82 63 CYS B N 1
ATOM 1529 C CA . CYS B 1 63 ? 5.143 49.865 66.744 1.00 27.78 63 CYS B CA 1
ATOM 1530 C C . CYS B 1 63 ? 4.571 48.817 65.809 1.00 25.35 63 CYS B C 1
ATOM 1531 O O . CYS B 1 63 ? 3.359 48.762 65.588 1.00 24.53 63 CYS B O 1
ATOM 1534 N N . LEU B 1 64 ? 5.441 47.975 65.269 1.00 25.31 64 LEU B N 1
ATOM 1535 C CA . LEU B 1 64 ? 5.000 46.920 64.378 1.00 23.39 64 LEU B CA 1
ATOM 1536 C C . LEU B 1 64 ? 5.502 45.583 64.868 1.00 23.62 64 LEU B C 1
ATOM 1537 O O . LEU B 1 64 ? 6.589 45.484 65.435 1.00 27.53 64 LEU B O 1
ATOM 1542 N N . ARG B 1 65 ? 4.713 44.548 64.621 1.00 24.96 65 ARG B N 1
ATOM 1543 C CA . ARG B 1 65 ? 5.028 43.225 65.11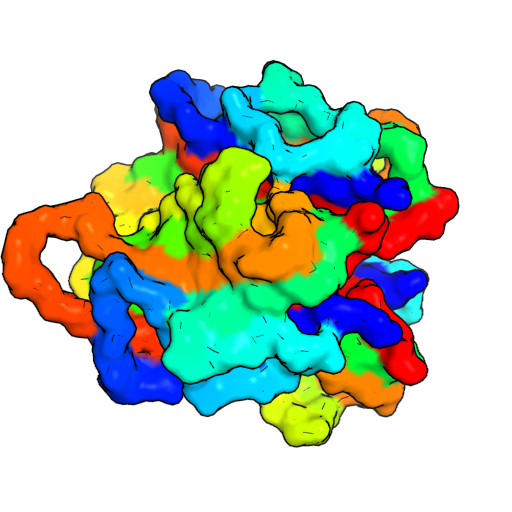8 1.00 25.82 65 ARG B CA 1
ATOM 1544 C C . ARG B 1 65 ? 4.981 42.216 63.972 1.00 26.30 65 ARG B C 1
ATOM 1545 O O . ARG B 1 65 ? 3.996 42.155 63.224 1.00 24.69 65 ARG B O 1
ATOM 1553 N N . LEU B 1 66 ? 6.053 41.444 63.818 1.00 23.72 66 LEU B N 1
ATOM 1554 C CA . LEU B 1 66 ? 6.064 40.326 62.872 1.00 24.36 66 LEU B CA 1
ATOM 1555 C C . LEU B 1 66 ? 5.468 39.098 63.562 1.00 28.07 66 LEU B C 1
ATOM 1556 O O . LEU B 1 66 ? 5.910 38.710 64.659 1.00 30.14 66 LEU B O 1
ATOM 1561 N N . LYS B 1 67 ? 4.476 38.487 62.924 1.00 24.84 67 LYS B N 1
ATOM 1562 C CA . LYS B 1 67 ? 3.749 37.377 63.537 1.00 29.37 67 LYS B CA 1
ATOM 1563 C C . LYS B 1 67 ? 3.580 36.193 62.593 1.00 28.66 67 LYS B C 1
ATOM 1564 O O . LYS B 1 67 ? 3.596 36.354 61.374 1.00 26.15 67 LYS B O 1
ATOM 1570 N N . SER B 1 68 ? 3.428 35.001 63.167 1.00 28.38 68 SER B N 1
ATOM 1571 C CA . SER B 1 68 ? 3.133 33.808 62.381 1.00 29.44 68 SER B CA 1
ATOM 1572 C C . SER B 1 68 ? 2.188 32.871 63.130 1.00 32.20 68 SER B C 1
ATOM 1573 O O . SER B 1 68 ? 1.957 33.030 64.344 1.00 31.02 68 SER B O 1
ATOM 1576 N N . THR B 1 69 ? 1.649 31.891 62.406 1.00 32.00 69 THR B N 1
ATOM 1577 C CA . THR B 1 69 ? 0.835 30.843 63.022 1.00 37.71 69 THR B CA 1
ATOM 1578 C C . THR B 1 69 ? 1.614 29.535 63.017 1.00 39.80 69 THR B C 1
ATOM 1579 O O . THR B 1 69 ? 1.029 28.450 63.013 1.00 41.52 69 THR B O 1
ATOM 1583 N N . SER B 1 70 ? 2.938 29.650 62.991 1.00 39.00 70 SER B N 1
ATOM 1584 C CA . SER B 1 70 ? 3.809 28.486 63.061 1.00 40.23 70 SER B CA 1
ATOM 1585 C C . SER B 1 70 ? 3.751 27.866 64.449 1.00 45.62 70 SER B C 1
ATOM 1586 O O . SER B 1 70 ? 3.131 28.414 65.368 1.00 41.72 70 SER B O 1
ATOM 1589 N N . ALA B 1 71 ? 4.401 26.717 64.596 1.00 46.93 71 ALA B N 1
ATOM 1590 C CA . ALA B 1 71 ? 4.511 26.072 65.896 1.00 47.77 71 ALA B CA 1
ATOM 1591 C C . ALA B 1 71 ? 5.979 25.974 66.259 1.00 46.37 71 ALA B C 1
ATOM 1592 O O . ALA B 1 71 ? 6.705 25.160 65.686 1.00 54.41 71 ALA B O 1
ATOM 1594 N N . PRO B 1 72 ? 6.435 26.814 67.202 1.00 48.29 72 PRO B N 1
ATOM 1595 C CA . PRO B 1 72 ? 5.658 27.809 67.950 1.00 50.49 72 PRO B CA 1
ATOM 1596 C C . PRO B 1 72 ? 5.487 29.130 67.190 1.00 44.97 72 PRO B C 1
ATOM 1597 O O . PRO B 1 72 ? 6.323 29.473 66.354 1.00 42.44 72 PRO B O 1
ATOM 1601 N N . PRO B 1 73 ? 4.414 29.874 67.499 1.00 44.57 73 PRO B N 1
ATOM 1602 C CA . PRO B 1 73 ? 4.125 31.122 66.779 1.00 41.14 73 PRO B CA 1
ATOM 1603 C C . PRO B 1 73 ? 5.142 32.219 67.084 1.00 42.16 73 PRO B C 1
ATOM 1604 O O . PRO B 1 73 ? 5.710 32.270 68.180 1.00 42.11 73 PRO B O 1
ATOM 1608 N N . VAL B 1 74 ? 5.380 33.087 66.107 1.00 35.60 74 VAL B N 1
ATOM 1609 C CA . VAL B 1 74 ? 6.339 34.163 66.285 1.00 34.81 74 VAL B CA 1
ATOM 1610 C C . VAL B 1 74 ? 5.612 35.452 66.639 1.00 32.49 74 VAL B C 1
ATOM 1611 O O . VAL B 1 74 ? 4.505 35.699 66.158 1.00 31.46 74 VAL B O 1
ATOM 1615 N N . SER B 1 75 ? 6.238 36.260 67.491 1.00 31.10 75 SER B N 1
ATOM 1616 C CA . SER B 1 75 ? 5.734 37.578 67.823 1.00 33.85 75 SER B CA 1
ATOM 1617 C C . SER B 1 75 ? 6.937 38.448 68.145 1.00 34.13 75 SER B C 1
ATOM 1618 O O . SER B 1 75 ? 7.426 38.459 69.280 1.00 38.04 75 SER B O 1
ATOM 1621 N N . LEU B 1 76 ? 7.430 39.155 67.130 1.00 27.09 76 LEU B N 1
ATOM 1622 C CA . LEU B 1 76 ? 8.632 39.978 67.256 1.00 29.06 76 LEU B CA 1
ATOM 1623 C C . LEU B 1 76 ? 8.298 41.444 67.046 1.00 28.00 76 LEU B C 1
ATOM 1624 O O . LEU B 1 76 ? 7.848 41.836 65.967 1.00 22.26 76 LEU B O 1
ATOM 1629 N N . SER B 1 77 ? 8.557 42.255 68.065 1.00 25.87 77 SER B N 1
ATOM 1630 C CA . SER B 1 77 ? 8.182 43.662 68.052 1.00 28.22 77 SER B CA 1
ATOM 1631 C C . SER B 1 77 ? 9.332 44.557 67.596 1.00 28.63 77 SER B C 1
ATOM 1632 O O . SER B 1 77 ? 10.501 44.259 67.841 1.00 27.30 77 SER B O 1
ATOM 1635 N N . PHE B 1 78 ? 8.982 45.654 66.932 1.00 24.90 78 PHE B N 1
ATOM 1636 C CA . PHE B 1 78 ? 9.940 46.663 66.520 1.00 25.71 78 PHE B CA 1
ATOM 1637 C C . PHE B 1 78 ? 9.279 48.025 66.675 1.00 27.15 78 PHE B C 1
ATOM 1638 O O . PHE B 1 78 ? 8.256 48.309 66.033 1.00 25.52 78 PHE B O 1
ATOM 1646 N N . CYS B 1 79 ? 9.858 48.860 67.534 1.00 24.51 79 CYS B N 1
ATOM 1647 C CA . CYS B 1 79 ? 9.221 50.117 67.930 1.00 30.43 79 CYS B CA 1
ATOM 1648 C C . CYS B 1 79 ? 10.102 51.348 67.767 1.00 29.75 79 CYS B C 1
ATOM 1649 O O . CYS B 1 79 ? 11.268 51.337 68.155 1.00 30.36 79 CYS B O 1
ATOM 1652 N N . ASP B 1 80 ? 9.529 52.408 67.196 1.00 26.05 80 ASP B N 1
ATOM 1653 C CA . ASP B 1 80 ? 10.157 53.726 67.189 1.00 27.93 80 ASP B CA 1
ATOM 1654 C C . ASP B 1 80 ? 9.334 54.623 68.115 1.00 32.35 80 ASP B C 1
ATOM 1655 O O . ASP B 1 80 ? 8.209 54.997 67.779 1.00 31.32 80 ASP B O 1
ATOM 1660 N N . PHE B 1 81 ? 9.875 54.943 69.288 1.00 31.50 81 PHE B N 1
ATOM 1661 C CA . PHE B 1 81 ? 9.143 55.773 70.247 1.00 36.80 81 PHE B CA 1
ATOM 1662 C C . PHE B 1 81 ? 9.546 57.233 70.101 1.00 37.45 81 PHE B C 1
ATOM 1663 O O . PHE B 1 81 ? 10.204 57.789 70.978 1.00 46.37 81 PHE B O 1
ATOM 1671 N N . ASN B 1 82 ? 9.153 57.849 68.990 1.00 38.48 82 ASN B N 1
ATOM 1672 C CA . ASN B 1 82 ? 9.486 59.243 68.724 1.00 38.41 82 ASN B CA 1
ATOM 1673 C C . ASN B 1 82 ? 8.298 60.198 68.895 1.00 42.73 82 ASN B C 1
ATOM 1674 O O . ASN B 1 82 ? 7.154 59.764 69.073 1.00 42.04 82 ASN B O 1
ATOM 1679 N N . SER B 1 83 ? 8.577 61.499 68.803 1.00 44.35 83 SER B N 1
ATOM 1680 C CA . SER B 1 83 ? 7.568 62.546 69.013 1.00 47.49 83 SER B CA 1
ATOM 1681 C C . SER B 1 83 ? 6.537 62.661 67.888 1.00 51.97 83 SER B C 1
ATOM 1682 O O . SER B 1 83 ? 6.736 62.144 66.783 1.00 47.66 83 SER B O 1
ATOM 1685 N N . LYS B 1 84 ? 5.458 63.386 68.186 1.00 52.53 84 LYS B N 1
ATOM 1686 C CA . LYS B 1 84 ? 4.279 63.520 67.323 1.00 56.83 84 LYS B CA 1
ATOM 1687 C C . LYS B 1 84 ? 4.536 64.040 65.904 1.00 53.30 84 LYS B C 1
ATOM 1688 O O . LYS B 1 84 ? 3.905 63.585 64.948 1.00 53.69 84 LYS B O 1
ATOM 1694 N N . SER B 1 85 ? 5.439 65.004 65.767 1.00 54.60 85 SER B N 1
ATOM 1695 C CA . SER B 1 85 ? 5.616 65.687 64.486 1.00 56.68 85 SER B CA 1
ATOM 1696 C C . SER B 1 85 ? 6.657 65.020 63.582 1.00 55.81 85 SER B C 1
ATOM 1697 O O . SER B 1 85 ? 7.013 65.558 62.529 1.00 57.30 85 SER B O 1
ATOM 1700 N N . VAL B 1 86 ? 7.126 63.843 63.985 1.00 51.07 86 VAL B N 1
ATOM 1701 C CA . VAL B 1 86 ? 8.223 63.186 63.283 1.00 47.37 86 VAL B CA 1
ATOM 1702 C C . VAL B 1 86 ? 7.827 61.836 62.675 1.00 44.06 86 VAL B C 1
ATOM 1703 O O . VAL B 1 86 ? 7.196 60.999 63.328 1.00 43.48 86 VAL B O 1
ATOM 1707 N N . SER B 1 87 ? 8.200 61.643 61.412 1.00 44.62 87 SER B N 1
ATOM 1708 C CA . SER B 1 87 ? 7.983 60.382 60.716 1.00 37.32 87 SER B CA 1
ATOM 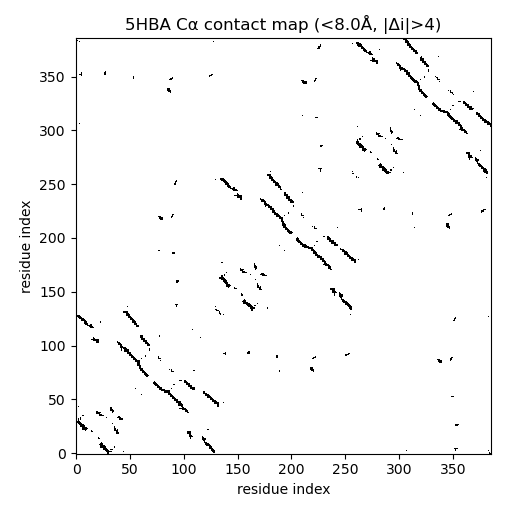1709 C C . SER B 1 87 ? 9.332 59.707 60.461 1.00 35.33 87 SER B C 1
ATOM 1710 O O . SER B 1 87 ? 10.229 60.304 59.861 1.00 31.45 87 SER B O 1
ATOM 1713 N N . LEU B 1 88 ? 9.480 58.474 60.935 1.00 30.59 88 LEU B N 1
ATOM 1714 C CA . LEU B 1 88 ? 10.729 57.746 60.799 1.00 31.39 88 LEU B CA 1
ATOM 1715 C C . LEU B 1 88 ? 10.458 56.378 60.180 1.00 28.96 88 LEU B C 1
ATOM 1716 O O . LEU B 1 88 ? 9.334 55.891 60.223 1.00 29.82 88 LEU B O 1
ATOM 1721 N N . VAL B 1 89 ? 11.486 55.759 59.609 1.00 27.64 89 VAL B N 1
ATOM 1722 C CA . VAL B 1 89 ? 11.343 54.413 59.054 1.00 27.83 89 VAL B CA 1
ATOM 1723 C C . VAL B 1 89 ? 11.790 53.362 60.066 1.00 26.35 89 VAL B C 1
ATOM 1724 O O . VAL B 1 89 ? 12.966 53.314 60.428 1.00 27.18 89 VAL B O 1
ATOM 1728 N N . VAL B 1 90 ? 10.857 52.530 60.528 1.00 23.46 90 VAL B N 1
ATOM 1729 C CA . VAL B 1 90 ? 11.208 51.371 61.349 1.00 23.14 90 VAL B CA 1
ATOM 1730 C C . VAL B 1 90 ? 11.393 50.144 60.453 1.00 26.21 90 VAL B C 1
ATOM 1731 O O . VAL B 1 90 ? 10.666 49.956 59.462 1.00 23.81 90 VAL B O 1
ATOM 1735 N N . SER B 1 91 ? 12.386 49.322 60.774 1.00 22.66 91 SER B N 1
ATOM 1736 C CA . SER B 1 91 ? 12.619 48.105 60.018 1.00 21.83 91 SER B CA 1
ATOM 1737 C C . SER B 1 91 ? 12.709 46.927 60.970 1.00 25.12 91 SER B C 1
ATOM 1738 O O . SER B 1 91 ? 13.092 47.087 62.137 1.00 29.11 91 SER B O 1
ATOM 1741 N N . GLY B 1 92 ? 12.369 45.740 60.483 1.00 21.84 92 GLY B N 1
ATOM 1742 C CA . GLY B 1 92 ? 12.495 44.557 61.312 1.00 26.61 92 GLY B CA 1
ATOM 1743 C C . GLY B 1 92 ? 12.342 43.332 60.451 1.00 26.64 92 GLY B C 1
ATOM 1744 O O . GLY B 1 92 ? 11.917 43.427 59.302 1.00 24.28 92 GLY B O 1
ATOM 1745 N N . GLY B 1 93 ? 12.683 42.172 60.995 1.00 25.79 93 GLY B N 1
ATOM 1746 C CA . GLY B 1 93 ? 12.530 40.954 60.228 1.00 22.72 93 GLY B CA 1
ATOM 1747 C C . GLY B 1 93 ? 13.159 39.777 60.926 1.00 26.33 93 GLY B C 1
ATOM 1748 O O . GLY B 1 93 ? 13.751 39.924 62.002 1.00 25.96 93 GLY B O 1
ATOM 1749 N N . ALA B 1 94 ? 13.057 38.608 60.306 1.00 27.04 94 ALA B N 1
ATOM 1750 C CA . ALA B 1 94 ? 13.548 37.399 60.942 1.00 28.26 94 ALA B CA 1
ATOM 1751 C C . ALA B 1 94 ? 13.714 36.281 59.942 1.00 28.36 94 ALA B C 1
ATOM 1752 O O . ALA B 1 94 ? 13.168 36.323 58.826 1.00 26.73 94 ALA B O 1
ATOM 1754 N N . VAL B 1 95 ? 14.460 35.267 60.354 1.00 23.96 95 VAL B N 1
ATOM 1755 C CA . VAL B 1 95 ? 14.522 34.025 59.603 1.00 26.67 95 VAL B CA 1
ATOM 1756 C C . VAL B 1 95 ? 13.650 32.992 60.322 1.00 29.61 95 VAL B C 1
ATOM 1757 O O . VAL B 1 95 ? 13.859 32.688 61.512 1.00 26.53 95 VAL B O 1
ATOM 1761 N N . LEU B 1 96 ? 12.662 32.473 59.597 1.00 26.77 96 LEU B N 1
ATOM 1762 C CA . LEU B 1 96 ? 11.640 31.607 60.172 1.00 29.18 96 LEU B CA 1
ATOM 1763 C C . LEU B 1 96 ? 11.548 30.266 59.448 1.00 29.13 96 LEU B C 1
ATOM 1764 O O . LEU B 1 96 ? 11.671 30.195 58.223 1.00 30.65 96 LEU B O 1
ATOM 1769 N N . THR B 1 97 ? 11.316 29.205 60.214 1.00 32.49 97 THR B N 1
ATOM 1770 C CA . THR B 1 97 ? 11.055 27.883 59.658 1.00 32.78 97 THR B CA 1
ATOM 1771 C C . THR B 1 97 ? 9.539 27.693 59.583 1.00 32.89 97 THR B C 1
ATOM 1772 O O . THR B 1 97 ? 8.842 27.840 60.603 1.00 33.90 97 THR B O 1
ATOM 1776 N N . LEU B 1 98 ? 9.027 27.381 58.387 1.00 33.63 98 LEU B N 1
ATOM 1777 C CA . LEU B 1 98 ? 7.578 27.289 58.149 1.00 35.33 98 LEU B CA 1
ATOM 1778 C C . LEU B 1 98 ? 7.119 25.938 57.589 1.00 35.90 98 LEU B C 1
ATOM 1779 O O . LEU B 1 98 ? 7.812 25.322 56.785 1.00 35.47 98 LEU B O 1
ATOM 1784 N N . LEU B 1 99 ? 5.930 25.501 58.003 1.00 39.36 99 LEU B N 1
ATOM 1785 C CA . LEU B 1 99 ? 5.284 24.330 57.412 1.00 36.55 99 LEU B CA 1
ATOM 1786 C C . LEU B 1 99 ? 4.182 24.818 56.484 1.00 37.41 99 LEU B C 1
ATOM 1787 O O . LEU B 1 99 ? 3.758 25.968 56.593 1.00 36.45 99 LEU B O 1
ATOM 1792 N N . LYS B 1 100 ? 3.737 23.967 55.563 1.00 35.34 100 LYS B N 1
ATOM 1793 C CA . LYS B 1 100 ? 2.677 24.345 54.639 1.00 40.06 100 LYS B CA 1
ATOM 1794 C C . LYS B 1 100 ? 1.439 24.778 55.425 1.00 38.29 100 LYS B C 1
ATOM 1795 O O . LYS B 1 100 ? 1.064 24.145 56.420 1.00 36.25 100 LYS B O 1
ATOM 1801 N N . GLY B 1 101 ? 0.835 25.884 55.006 1.00 35.66 101 GLY B N 1
ATOM 1802 C CA . GLY B 1 101 ? -0.313 26.423 55.713 1.00 35.95 101 GLY B CA 1
ATOM 1803 C C . GLY B 1 101 ? 0.024 27.478 56.755 1.00 37.28 101 GLY B C 1
ATOM 1804 O O . GLY B 1 101 ? -0.861 28.250 57.146 1.00 37.09 101 GLY B O 1
ATOM 1805 N N . ASP B 1 102 ? 1.279 27.515 57.218 1.00 30.47 102 ASP B N 1
ATOM 1806 C CA . ASP B 1 102 ? 1.702 28.539 58.177 1.00 30.37 102 ASP B CA 1
ATOM 1807 C C . ASP B 1 102 ? 1.516 29.924 57.554 1.00 33.09 102 ASP B C 1
ATOM 1808 O O . ASP B 1 102 ? 1.776 30.109 56.363 1.00 28.52 102 ASP B O 1
ATOM 1813 N N . LYS B 1 103 ? 1.072 30.890 58.360 1.00 31.61 103 LYS B N 1
ATOM 1814 C CA . LYS B 1 103 ? 0.826 32.252 57.875 1.00 31.36 103 LYS B CA 1
ATOM 1815 C C . LYS B 1 103 ? 1.792 33.221 58.534 1.00 28.70 103 LYS B C 1
ATOM 1816 O O . LYS B 1 103 ? 2.105 33.069 59.703 1.00 26.50 103 LYS B O 1
ATOM 1822 N N . VAL B 1 104 ? 2.256 34.218 57.785 1.00 26.94 104 VAL B N 1
ATOM 1823 C CA . VAL B 1 104 ? 3.176 35.223 58.321 1.00 27.34 104 VAL B CA 1
ATOM 1824 C C . VAL B 1 104 ? 2.653 36.608 57.941 1.00 22.98 104 VAL B C 1
ATOM 1825 O O . VAL B 1 104 ? 2.150 36.796 56.830 1.00 24.38 104 VAL B O 1
ATOM 1829 N N . TRP B 1 105 ? 2.756 37.571 58.854 1.00 21.94 105 TRP B N 1
ATOM 1830 C CA . TRP B 1 105 ? 2.247 38.910 58.567 1.00 22.99 105 TRP B CA 1
ATOM 1831 C C . TRP B 1 105 ? 2.851 39.936 59.518 1.00 21.49 105 TRP B C 1
ATOM 1832 O O . TRP B 1 105 ? 3.569 39.575 60.453 1.00 25.71 105 TRP B O 1
ATOM 1843 N N . ILE B 1 106 ? 2.582 41.216 59.269 1.00 21.27 106 ILE B N 1
ATOM 1844 C CA . ILE B 1 106 ? 2.949 42.256 60.227 1.00 22.41 106 ILE B CA 1
ATOM 1845 C C . ILE B 1 106 ? 1.688 42.969 60.707 1.00 24.17 106 ILE B C 1
ATOM 1846 O O . ILE B 1 106 ? 0.722 43.118 59.952 1.00 23.74 106 ILE B O 1
ATOM 1851 N N . GLU B 1 107 ? 1.695 43.410 61.956 1.00 21.14 107 GLU B N 1
ATOM 1852 C CA . GLU B 1 107 ? 0.545 44.124 62.496 1.00 26.70 107 GLU B CA 1
ATOM 1853 C C . GLU B 1 107 ? 0.975 45.235 63.446 1.00 25.70 107 GLU B C 1
ATOM 1854 O O . GLU B 1 107 ? 1.942 45.088 64.193 1.00 28.29 107 GLU B O 1
ATOM 1860 N N . PRO B 1 108 ? 0.277 46.378 63.386 1.00 26.15 108 PRO B N 1
ATOM 1861 C CA . PRO B 1 108 ? 0.612 47.501 64.269 1.00 27.01 108 PRO B CA 1
ATOM 1862 C C . PRO B 1 108 ? 0.053 47.266 65.669 1.00 29.21 108 PRO B C 1
ATOM 1863 O O . PRO B 1 108 ? -0.951 46.564 65.816 1.00 27.38 108 PRO B O 1
ATOM 1867 N N . PHE B 1 109 ? 0.699 47.830 66.683 1.00 26.78 109 PHE B N 1
ATOM 1868 C CA . PHE B 1 109 ? 0.114 47.843 68.016 1.00 32.16 109 PHE B CA 1
ATOM 1869 C C . PHE B 1 109 ? 0.436 49.145 68.739 1.00 33.73 109 PHE B C 1
ATOM 1870 O O . PHE B 1 109 ? 1.355 49.878 68.350 1.00 29.97 109 PHE B O 1
ATOM 1878 N N . ALA B 1 110 ? -0.341 49.444 69.777 1.00 33.28 110 ALA B N 1
ATOM 1879 C CA . ALA B 1 110 ? -0.073 50.605 70.611 1.00 38.82 110 ALA B CA 1
ATOM 1880 C C . ALA B 1 110 ? 0.982 50.205 71.626 1.00 44.32 110 ALA B C 1
ATOM 1881 O O . ALA B 1 110 ? 0.733 49.371 72.504 1.00 49.09 110 ALA B O 1
ATOM 1883 N N . GLY B 1 111 ? 2.162 50.795 71.502 1.00 40.01 111 GLY B N 1
ATOM 1884 C CA . GLY B 1 111 ? 3.293 50.406 72.329 1.00 43.33 111 GLY B CA 1
ATOM 1885 C C . GLY B 1 111 ? 3.148 50.772 73.793 1.00 48.34 111 GLY B C 1
ATOM 1886 O O . GLY B 1 111 ? 2.498 51.763 74.127 1.00 53.15 111 GLY B O 1
ATOM 1887 N N . MET B 1 118 ? -5.745 55.421 68.469 1.00 47.78 118 MET B N 1
ATOM 1888 C CA . MET B 1 118 ? -5.407 56.487 67.528 1.00 42.71 118 MET B CA 1
ATOM 1889 C C . MET B 1 118 ? -4.556 55.998 66.345 1.00 43.87 118 MET B C 1
ATOM 1890 O O . MET B 1 118 ? -3.415 56.448 66.166 1.00 43.83 118 MET B O 1
ATOM 1892 N N . PRO B 1 119 ? -5.104 55.086 65.524 1.00 40.13 119 PRO B N 1
ATOM 1893 C CA . PRO B 1 119 ? -4.326 54.549 64.398 1.00 36.32 119 PRO B CA 1
ATOM 1894 C C . PRO B 1 119 ? -4.068 55.590 63.307 1.00 39.33 119 PRO B C 1
ATOM 1895 O O . PRO B 1 119 ? -4.818 56.563 63.188 1.00 37.89 119 PRO B O 1
ATOM 1899 N N . LYS B 1 120 ? -3.017 55.370 62.517 1.00 38.48 120 LYS B N 1
ATOM 1900 C CA . LYS B 1 120 ? -2.591 56.320 61.490 1.00 35.04 120 LYS B CA 1
ATOM 1901 C C . LYS B 1 120 ? -2.316 55.610 60.174 1.00 32.91 120 LYS B C 1
ATOM 1902 O O . LYS B 1 120 ? -2.170 54.380 60.144 1.00 27.69 120 LYS B O 1
ATOM 1908 N N . ARG B 1 121 ? -2.248 56.378 59.088 1.00 29.97 121 ARG B N 1
ATOM 1909 C CA . ARG B 1 121 ? -1.859 55.809 57.811 1.00 31.31 121 ARG B CA 1
ATOM 1910 C C . ARG B 1 121 ? -0.427 55.301 57.955 1.00 28.21 121 ARG B C 1
ATOM 1911 O O . ARG B 1 121 ? 0.328 55.765 58.813 1.00 26.25 121 ARG B O 1
ATOM 1919 N N . LEU B 1 122 ? -0.069 54.329 57.128 1.00 27.83 122 LEU B N 1
ATOM 1920 C CA . LEU B 1 122 ? 1.197 53.632 57.264 1.00 26.20 122 LEU B CA 1
ATOM 1921 C C . LEU B 1 122 ? 1.720 53.371 55.868 1.00 23.32 122 LEU B C 1
ATOM 1922 O O . LEU B 1 122 ? 1.009 52.814 55.032 1.00 23.64 122 LEU B O 1
ATOM 1927 N N . TYR B 1 123 ? 2.944 53.811 55.610 1.00 27.82 123 TYR B N 1
ATOM 1928 C CA . TYR B 1 123 ? 3.654 53.470 54.382 1.00 27.33 123 TYR B CA 1
ATOM 1929 C C . TYR B 1 123 ? 4.477 52.242 54.744 1.00 27.36 123 TYR B C 1
ATOM 1930 O O . TYR B 1 123 ? 5.203 52.258 55.732 1.00 28.20 123 TYR B O 1
ATOM 1939 N N . ALA B 1 124 ? 4.336 51.165 53.983 1.00 24.00 124 ALA B N 1
ATOM 1940 C CA . ALA B 1 124 ? 5.045 49.935 54.324 1.00 24.60 124 ALA B CA 1
ATOM 1941 C C . ALA B 1 124 ? 5.456 49.127 53.099 1.00 26.00 124 ALA B C 1
ATOM 1942 O O . ALA B 1 124 ? 4.694 49.010 52.128 1.00 23.58 124 ALA B O 1
ATOM 1944 N N . VAL B 1 125 ? 6.662 48.565 53.163 1.00 20.59 125 VAL B N 1
ATOM 1945 C CA . VAL B 1 125 ? 7.118 47.599 52.176 1.00 20.90 125 VAL B CA 1
ATOM 1946 C C . VAL B 1 125 ? 7.436 46.330 52.940 1.00 24.89 125 VAL B C 1
ATOM 1947 O O . VAL B 1 125 ? 8.204 46.350 53.904 1.00 23.96 125 VAL B O 1
ATOM 1951 N N . PHE B 1 126 ? 6.847 45.222 52.521 1.00 24.78 126 PHE B N 1
ATOM 1952 C CA . PHE B 1 126 ? 7.020 43.959 53.234 1.00 24.15 126 PHE B CA 1
ATOM 1953 C C . PHE B 1 126 ? 7.574 42.966 52.222 1.00 23.58 126 PHE B C 1
ATOM 1954 O O . PHE B 1 126 ? 6.984 42.777 51.142 1.00 21.47 126 PHE B O 1
ATOM 1962 N N . ASN B 1 127 ? 8.713 42.360 52.568 1.00 24.13 127 ASN B N 1
ATOM 1963 C CA . ASN B 1 127 ? 9.463 41.479 51.670 1.00 24.11 127 ASN B CA 1
ATOM 1964 C C . ASN B 1 127 ? 9.687 40.119 52.311 1.00 23.96 127 ASN B C 1
ATOM 1965 O O . ASN B 1 127 ? 9.836 40.014 53.537 1.00 24.83 127 ASN B O 1
ATOM 1970 N N . GLY B 1 128 ? 9.764 39.081 51.489 1.00 22.33 128 GLY B N 1
ATOM 1971 C CA . GLY B 1 128 ? 10.085 37.761 51.995 1.00 27.14 128 GLY B CA 1
ATOM 1972 C C . GLY B 1 128 ? 10.484 36.803 50.890 1.00 27.10 128 GLY B C 1
ATOM 1973 O O . GLY B 1 128 ? 10.052 36.961 49.746 1.00 28.57 128 GLY B O 1
ATOM 1974 N N . PHE B 1 129 ? 11.304 35.811 51.218 1.00 25.38 129 PHE B N 1
ATOM 1975 C CA . PHE B 1 129 ? 11.675 34.800 50.228 1.00 28.22 129 PHE B CA 1
ATOM 1976 C C . PHE B 1 129 ? 12.167 33.511 50.873 1.00 27.86 129 PHE B C 1
ATOM 1977 O O . PHE B 1 129 ? 12.657 33.505 52.006 1.00 27.19 129 PHE B O 1
ATOM 1985 N N . LEU B 1 130 ? 11.997 32.412 50.150 1.00 29.35 130 LEU B N 1
ATOM 1986 C CA . LEU B 1 130 ? 12.492 31.127 50.601 1.00 30.65 130 LEU B CA 1
ATOM 1987 C C . LEU B 1 130 ? 14.022 31.152 50.583 1.00 31.32 130 LEU B C 1
ATOM 1988 O O . LEU B 1 130 ? 14.628 31.641 49.631 1.00 31.36 130 LEU B O 1
ATOM 1993 N N . ILE B 1 131 ? 14.637 30.652 51.650 1.00 30.04 131 ILE B N 1
ATOM 1994 C CA . ILE B 1 131 ? 16.089 30.489 51.687 1.00 31.02 131 ILE B CA 1
ATOM 1995 C C . ILE B 1 131 ? 16.448 29.069 51.245 1.00 35.34 131 ILE B C 1
ATOM 1996 O O . ILE B 1 131 ? 17.262 28.882 50.336 1.00 35.49 131 ILE B O 1
ATOM 2001 N N . TYR B 1 132 ? 15.845 28.069 51.891 1.00 32.96 132 TYR B N 1
ATOM 2002 C CA . TYR B 1 132 ? 15.954 26.691 51.400 1.00 39.30 132 TYR B CA 1
ATOM 2003 C C . TYR B 1 132 ? 14.689 25.862 51.670 1.00 37.50 132 TYR B C 1
ATOM 2004 O O . TYR B 1 132 ? 13.971 26.099 52.649 1.00 34.14 132 TYR B O 1
ATOM 2013 N N . ARG B 1 133 ? 14.433 24.893 50.794 1.00 37.83 133 ARG B N 1
ATOM 2014 C CA . ARG B 1 133 ? 13.310 23.973 50.935 1.00 41.65 133 ARG B CA 1
ATOM 2015 C C . ARG B 1 133 ? 13.552 22.922 52.012 1.00 41.81 133 ARG B C 1
ATOM 2016 O O . ARG B 1 133 ? 14.659 22.406 52.149 1.00 44.44 133 ARG B O 1
ATOM 2024 N N . ASN B 1 134 ? 12.506 22.611 52.771 1.00 38.89 134 ASN B N 1
ATOM 2025 C CA . ASN B 1 134 ? 12.545 21.523 53.744 1.00 46.02 134 ASN B CA 1
ATOM 2026 C C . ASN B 1 134 ? 11.788 20.316 53.209 1.00 44.91 134 ASN B C 1
ATOM 2027 O O . ASN B 1 134 ? 10.871 20.468 52.398 1.00 52.02 134 ASN B O 1
ATOM 2032 N N . LYS C 1 3 ? 21.339 24.660 54.142 1.00 41.10 3 LYS C N 1
ATOM 2033 C CA . LYS C 1 3 ? 21.974 25.976 54.204 1.00 40.16 3 LYS C CA 1
ATOM 2034 C C . LYS C 1 3 ? 22.098 26.451 55.648 1.00 37.89 3 LYS C C 1
ATOM 2035 O O . LYS C 1 3 ? 21.197 26.241 56.461 1.00 41.03 3 LYS C O 1
ATOM 2041 N N . PRO C 1 4 ? 23.225 27.089 55.975 1.00 33.41 4 PRO C N 1
ATOM 2042 C CA . PRO C 1 4 ? 23.282 27.885 57.201 1.00 33.32 4 PRO C CA 1
ATOM 2043 C C . PRO C 1 4 ? 22.250 29.013 57.146 1.00 31.40 4 PRO C C 1
ATOM 2044 O O . PRO C 1 4 ? 22.105 29.668 56.107 1.00 27.46 4 PRO C O 1
ATOM 2048 N N . ALA C 1 5 ? 21.540 29.226 58.252 1.00 30.13 5 ALA C N 1
ATOM 2049 C CA . ALA C 1 5 ? 20.519 30.265 58.332 1.00 29.70 5 ALA C CA 1
ATOM 2050 C C . ALA C 1 5 ? 20.136 30.405 59.781 1.00 30.44 5 ALA C C 1
ATOM 2051 O O . ALA C 1 5 ? 19.789 29.407 60.431 1.00 30.34 5 ALA C O 1
ATOM 2053 N N . PHE C 1 6 ? 20.205 31.623 60.307 1.00 27.54 6 PHE C N 1
ATOM 2054 C CA . PHE C 1 6 ? 19.849 31.816 61.707 1.00 29.45 6 PHE C CA 1
ATOM 2055 C C . PHE C 1 6 ? 19.074 33.095 61.974 1.00 28.28 6 PHE C C 1
ATOM 2056 O O . PHE C 1 6 ? 19.077 34.042 61.171 1.00 24.09 6 PHE C O 1
ATOM 2064 N N . SER C 1 7 ? 18.437 33.114 63.138 1.00 23.86 7 SER C N 1
ATOM 2065 C CA . SER C 1 7 ? 17.764 34.290 63.631 1.00 23.34 7 SER C CA 1
ATOM 2066 C C . SER C 1 7 ? 17.768 34.186 65.151 1.00 27.71 7 SER C C 1
ATOM 2067 O O . SER C 1 7 ? 17.229 33.230 65.721 1.00 28.81 7 SER C O 1
ATOM 2070 N N . VAL C 1 8 ? 18.378 35.159 65.816 1.00 25.49 8 VAL C N 1
ATOM 2071 C CA . VAL C 1 8 ? 18.459 35.127 67.268 1.00 28.80 8 VAL C CA 1
ATOM 2072 C C . VAL C 1 8 ? 17.957 36.431 67.878 1.00 27.52 8 VAL C C 1
ATOM 2073 O O . VAL C 1 8 ? 18.037 37.499 67.252 1.00 25.86 8 VAL C O 1
ATOM 2077 N N . LEU C 1 9 ? 17.428 36.331 69.094 1.00 27.35 9 LEU C N 1
ATOM 2078 C CA . LEU C 1 9 ? 16.743 37.441 69.738 1.00 25.84 9 LEU C CA 1
ATOM 2079 C C . LEU C 1 9 ? 17.347 37.756 71.101 1.00 30.47 9 LEU C C 1
ATOM 2080 O O . LEU C 1 9 ? 17.560 36.855 71.918 1.00 27.88 9 LEU C O 1
ATOM 2085 N N . ARG C 1 10 ? 17.616 39.033 71.346 1.00 27.68 10 ARG C N 1
ATOM 2086 C CA . ARG C 1 10 ? 17.938 39.489 72.694 1.00 27.08 10 ARG C CA 1
ATOM 2087 C C . ARG C 1 10 ? 16.767 40.320 73.210 1.00 30.48 10 ARG C C 1
ATOM 2088 O O . ARG C 1 10 ? 16.473 41.400 72.672 1.00 24.93 10 ARG C O 1
ATOM 2096 N N . ASN C 1 11 ? 16.097 39.804 74.240 1.00 27.24 11 ASN C N 1
ATOM 2097 C CA . ASN C 1 11 ? 14.997 40.492 74.890 1.00 27.45 11 ASN C CA 1
ATOM 2098 C C . ASN C 1 11 ? 15.114 40.179 76.370 1.00 29.07 11 ASN C C 1
ATOM 2099 O O . ASN C 1 11 ? 14.620 39.146 76.836 1.00 28.85 11 ASN C O 1
ATOM 2104 N N . GLU C 1 12 ? 15.807 41.040 77.105 1.00 32.03 12 GLU C N 1
ATOM 2105 C CA . GLU C 1 12 ? 16.135 40.737 78.497 1.00 32.65 12 GLU C CA 1
ATOM 2106 C C . GLU C 1 12 ? 16.457 41.989 79.296 1.00 34.04 12 GLU C C 1
ATOM 2107 O O . GLU C 1 12 ? 16.615 43.075 78.732 1.00 30.20 12 GLU C O 1
ATOM 2113 N N . THR C 1 13 ? 16.557 41.818 80.612 1.00 32.60 13 THR C N 1
ATOM 2114 C CA . THR C 1 13 ? 16.713 42.927 81.540 1.00 34.61 13 THR C CA 1
ATOM 2115 C C . THR C 1 13 ? 18.181 43.314 81.753 1.00 35.58 13 THR C C 1
ATOM 2116 O O . THR C 1 13 ? 18.483 44.403 82.244 1.00 35.55 13 THR C O 1
ATOM 2120 N N . SER C 1 14 ? 19.099 42.426 81.386 1.00 36.09 14 SER C N 1
ATOM 2121 C CA . SER C 1 14 ? 20.522 42.716 81.557 1.00 36.63 14 SER C CA 1
ATOM 2122 C C . SER C 1 14 ? 21.022 43.814 80.606 1.00 40.24 14 SER C C 1
ATOM 2123 O O . SER C 1 14 ? 20.477 44.004 79.508 1.00 33.34 14 SER C O 1
ATOM 2126 N N . GLN C 1 15 ? 22.054 44.537 81.037 1.00 35.02 15 GLN C N 1
ATOM 2127 C CA . GLN C 1 15 ? 22.657 45.586 80.222 1.00 36.72 15 GLN C CA 1
ATOM 2128 C C . GLN C 1 15 ? 23.641 44.973 79.225 1.00 37.99 15 GLN C C 1
ATOM 2129 O O . GLN C 1 15 ? 24.317 43.983 79.530 1.00 36.85 15 GLN C O 1
ATOM 2135 N N . ALA C 1 16 ? 23.719 45.549 78.030 1.00 34.22 16 ALA C N 1
ATOM 2136 C CA . ALA C 1 16 ? 24.675 45.072 77.033 1.00 36.53 16 ALA C CA 1
ATOM 2137 C C . ALA C 1 16 ? 25.994 45.833 77.156 1.00 34.80 16 ALA C C 1
ATOM 2138 O O . ALA C 1 16 ? 26.054 47.038 76.887 1.00 36.07 16 ALA C O 1
ATOM 2140 N N . GLN C 1 17 ? 27.048 45.128 77.555 1.00 35.82 17 GLN C N 1
ATOM 2141 C CA . GLN C 1 17 ? 28.354 45.752 77.772 1.00 38.36 17 GLN C CA 1
ATOM 2142 C C . GLN C 1 17 ? 28.982 46.290 76.480 1.00 36.02 17 GLN C C 1
ATOM 2143 O O . GLN C 1 17 ? 28.902 45.648 75.425 1.00 35.26 17 GLN C O 1
ATOM 2149 N N . TYR C 1 18 ? 29.606 47.466 76.566 1.00 33.38 18 TYR C N 1
ATOM 2150 C CA . TYR C 1 18 ? 30.286 48.058 75.412 1.00 38.02 18 TYR C CA 1
ATOM 2151 C C . TYR C 1 18 ? 31.441 47.183 74.929 1.00 35.98 18 TYR C C 1
ATOM 2152 O O . TYR C 1 18 ? 32.096 46.525 75.740 1.00 32.15 18 TYR C O 1
ATOM 2161 N N . LYS C 1 19 ? 31.662 47.166 73.610 1.00 31.68 19 LYS C N 1
ATOM 2162 C CA . LYS C 1 19 ? 32.830 46.525 72.985 1.00 33.25 19 LYS C CA 1
ATOM 2163 C C . LYS C 1 19 ? 33.015 45.042 73.329 1.00 35.74 19 LYS C C 1
ATOM 2164 O O . LYS C 1 19 ? 34.144 44.549 73.405 1.00 36.70 19 LYS C O 1
ATOM 2170 N N . GLN C 1 20 ? 31.898 44.354 73.548 1.00 32.08 20 GLN C N 1
ATOM 2171 C CA . GLN C 1 20 ? 31.850 42.896 73.671 1.00 33.04 20 GLN C CA 1
ATOM 2172 C C . GLN C 1 20 ? 30.696 42.439 72.790 1.00 29.49 20 GLN C C 1
ATOM 2173 O O . GLN C 1 20 ? 29.766 43.213 72.574 1.00 30.40 20 GLN C O 1
ATOM 2179 N N . PRO C 1 21 ? 30.738 41.189 72.289 1.00 30.99 21 PRO C N 1
ATOM 2180 C CA . PRO C 1 21 ? 29.646 40.695 71.437 1.00 29.35 21 PRO C CA 1
ATOM 2181 C C . PRO C 1 21 ? 28.307 40.740 72.163 1.00 30.76 21 PRO C C 1
ATOM 2182 O O . PRO C 1 21 ? 28.234 40.383 73.348 1.00 26.62 21 PRO C O 1
ATOM 2186 N N . VAL C 1 22 ? 27.258 41.178 71.475 1.00 26.99 22 VAL C N 1
ATOM 2187 C CA . VAL C 1 22 ? 25.917 41.137 72.057 1.00 26.45 22 VAL C CA 1
ATOM 2188 C C . VAL C 1 22 ? 25.543 39.669 72.223 1.00 26.43 22 VAL C C 1
ATOM 2189 O O . VAL C 1 22 ? 25.748 38.871 71.305 1.00 25.56 22 VAL C O 1
ATOM 2193 N N . THR C 1 23 ? 25.027 39.297 73.388 1.00 25.63 23 THR C N 1
ATOM 2194 C CA . THR C 1 23 ? 24.587 37.919 73.579 1.00 28.72 23 THR C CA 1
ATOM 2195 C C . THR C 1 23 ? 23.065 37.864 73.524 1.00 26.13 23 THR C C 1
ATOM 2196 O O . THR C 1 23 ? 22.405 38.893 73.674 1.00 27.89 23 THR C O 1
ATOM 2200 N N . PHE C 1 24 ? 22.509 36.677 73.296 1.00 24.75 24 PHE C N 1
ATOM 2201 C CA . PHE C 1 24 ? 21.077 36.554 73.041 1.00 29.07 24 PHE C CA 1
ATOM 2202 C C . PHE C 1 24 ? 20.458 35.482 73.943 1.00 33.23 24 PHE C C 1
ATOM 2203 O O . PHE C 1 24 ? 21.162 34.594 74.429 1.00 32.45 24 PHE C O 1
ATOM 2211 N N . ASN C 1 25 ? 19.151 35.568 74.181 1.00 33.12 25 ASN C N 1
ATOM 2212 C CA . ASN C 1 25 ? 18.482 34.594 75.052 1.00 38.20 25 ASN C CA 1
ATOM 2213 C C . ASN C 1 25 ? 17.499 33.687 74.328 1.00 37.62 25 ASN C C 1
ATOM 2214 O O . ASN C 1 25 ? 16.995 32.716 74.908 1.00 36.04 25 ASN C O 1
ATOM 2219 N N . ASP C 1 26 ? 17.219 33.997 73.065 1.00 33.32 26 ASP C N 1
ATOM 2220 C CA . ASP C 1 26 ? 16.285 33.183 72.291 1.00 37.06 26 ASP C CA 1
ATOM 2221 C C . ASP C 1 26 ? 16.798 32.884 70.883 1.00 36.29 26 ASP C C 1
ATOM 2222 O O . ASP C 1 26 ? 17.256 33.777 70.166 1.00 36.26 26 ASP C O 1
ATOM 2227 N N . LYS C 1 27 ? 16.728 31.615 70.503 1.00 34.08 27 LYS C N 1
ATOM 2228 C CA . LYS C 1 27 ? 17.130 31.177 69.180 1.00 31.32 27 LYS C CA 1
ATOM 2229 C C . LYS C 1 27 ? 15.873 30.827 68.400 1.00 37.84 27 LYS C C 1
ATOM 2230 O O . LYS C 1 27 ? 15.180 29.856 68.733 1.00 37.58 27 LYS C O 1
ATOM 2236 N N . LEU C 1 28 ? 15.552 31.633 67.390 1.00 29.00 28 LEU C N 1
ATOM 2237 C CA . LEU C 1 28 ? 14.362 31.388 66.582 1.00 34.71 28 LEU C CA 1
ATOM 2238 C C . LEU C 1 28 ? 14.634 30.320 65.531 1.00 37.17 28 LEU C C 1
ATOM 2239 O O . LEU C 1 28 ? 13.793 29.447 65.279 1.00 33.01 28 LEU C O 1
ATOM 2244 N N . SER C 1 29 ? 15.816 30.408 64.921 1.00 33.39 29 SER C N 1
ATOM 2245 C CA . SER C 1 29 ? 16.229 29.516 63.844 1.00 31.07 29 SER C CA 1
ATOM 2246 C C . SER C 1 29 ? 17.750 29.399 63.861 1.00 31.10 29 SER C C 1
ATOM 2247 O O . SER C 1 29 ? 18.444 30.379 64.141 1.00 28.70 29 SER C O 1
ATOM 2250 N N . ASP C 1 30 ? 18.265 28.209 63.562 1.00 30.39 30 ASP C N 1
ATOM 2251 C CA . ASP C 1 30 ? 19.700 28.003 63.361 1.00 34.15 30 ASP C CA 1
ATOM 2252 C C . ASP C 1 30 ? 19.853 26.668 62.663 1.00 35.97 30 ASP C C 1
ATOM 2253 O O . ASP C 1 30 ? 20.202 25.671 63.292 1.00 37.73 30 ASP C O 1
ATOM 2258 N N . ALA C 1 31 ? 19.587 26.661 61.359 1.00 40.07 31 ALA C N 1
ATOM 2259 C CA . ALA C 1 31 ? 19.526 25.434 60.567 1.00 41.34 31 ALA C CA 1
ATOM 2260 C C . ALA C 1 31 ? 20.782 24.556 60.649 1.00 42.50 31 ALA C C 1
ATOM 2261 O O . ALA C 1 31 ? 20.679 23.328 60.688 1.00 44.74 31 ALA C O 1
ATOM 2263 N N . ASN C 1 32 ? 21.956 25.184 60.680 1.00 40.20 32 ASN C N 1
ATOM 2264 C CA . ASN C 1 32 ? 23.220 24.456 60.682 1.00 38.59 32 ASN C CA 1
ATOM 2265 C C . ASN C 1 32 ? 23.913 24.505 62.047 1.00 42.12 32 ASN C C 1
ATOM 2266 O O . ASN C 1 32 ? 25.080 24.122 62.161 1.00 40.47 32 ASN C O 1
ATOM 2271 N N . ASP C 1 33 ? 23.195 24.977 63.072 1.00 37.62 33 ASP C N 1
ATOM 2272 C CA . ASP C 1 33 ? 23.764 25.184 64.418 1.00 39.04 33 ASP C CA 1
ATOM 2273 C C . ASP C 1 33 ? 25.109 25.937 64.383 1.00 42.36 33 ASP C C 1
ATOM 2274 O O . ASP C 1 33 ? 26.108 25.492 64.961 1.00 41.65 33 ASP C O 1
ATOM 2279 N N . ASP C 1 34 ? 25.117 27.081 63.702 1.00 40.19 34 ASP C N 1
ATOM 2280 C CA . ASP C 1 34 ? 26.320 27.895 63.555 1.00 39.23 34 ASP C CA 1
ATOM 2281 C C . ASP C 1 34 ? 26.422 28.983 64.606 1.00 37.16 34 ASP C C 1
ATOM 2282 O O . ASP C 1 34 ? 27.454 29.648 64.704 1.00 34.71 34 ASP C O 1
ATOM 2287 N N . PHE C 1 35 ? 25.355 29.190 65.371 1.00 33.15 35 PHE C N 1
ATOM 2288 C CA . PHE C 1 35 ? 25.315 30.324 66.285 1.00 32.08 35 PHE C CA 1
ATOM 2289 C C . PHE C 1 35 ? 25.302 29.897 67.752 1.00 35.08 35 PHE C C 1
ATOM 2290 O O . PHE C 1 35 ? 24.562 28.987 68.144 1.00 39.05 35 PHE C O 1
ATOM 2298 N N . GLN C 1 36 ? 26.135 30.549 68.559 1.00 35.52 36 GLN C N 1
ATOM 2299 C CA . GLN C 1 36 ? 26.090 30.370 70.003 1.00 32.84 36 GLN C CA 1
ATOM 2300 C C . GLN C 1 36 ? 25.571 31.645 70.650 1.00 31.18 36 GLN C C 1
ATOM 2301 O O . GLN C 1 36 ? 26.276 32.660 70.717 1.00 30.09 36 GLN C O 1
ATOM 2307 N N . ILE C 1 37 ? 24.335 31.587 71.134 1.00 34.05 37 ILE C N 1
ATOM 2308 C CA . ILE C 1 37 ? 23.691 32.762 71.701 1.00 32.32 37 ILE C CA 1
ATOM 2309 C C . ILE C 1 37 ? 24.385 33.222 72.981 1.00 30.39 37 ILE C C 1
ATOM 2310 O O . ILE C 1 37 ? 24.389 34.415 73.296 1.00 32.62 37 ILE C O 1
ATOM 2315 N N . LYS C 1 38 ? 24.993 32.290 73.712 1.00 31.04 38 LYS C N 1
ATOM 2316 C CA . LYS C 1 38 ? 25.697 32.643 74.951 1.00 32.38 38 LYS C CA 1
ATOM 2317 C C . LYS C 1 38 ? 27.012 33.398 74.717 1.00 34.42 38 LYS C C 1
ATOM 2318 O O . LYS C 1 38 ? 27.483 34.118 75.595 1.00 36.23 38 LYS C O 1
ATOM 2324 N N . THR C 1 39 ? 27.605 33.227 73.539 1.00 29.42 39 THR C N 1
ATOM 2325 C CA . THR C 1 39 ? 28.829 33.949 73.188 1.00 33.00 39 THR C CA 1
ATOM 2326 C C . THR C 1 39 ? 28.560 35.107 72.219 1.00 33.01 39 THR C C 1
ATOM 2327 O O . THR C 1 39 ? 29.358 36.047 72.119 1.00 31.67 39 THR C O 1
ATOM 2331 N N . GLY C 1 40 ? 27.439 35.033 71.506 1.00 29.11 40 GLY C N 1
ATOM 2332 C CA . GLY C 1 40 ? 27.102 36.044 70.520 1.00 27.07 40 GLY C CA 1
ATOM 2333 C C . GLY C 1 40 ? 27.818 35.869 69.191 1.00 31.03 40 GLY C C 1
ATOM 2334 O O . GLY C 1 40 ? 27.736 36.750 68.327 1.00 31.79 40 GLY C O 1
ATOM 2335 N N . TYR C 1 41 ? 28.520 34.749 69.008 1.00 31.29 41 TYR C N 1
ATOM 2336 C CA . TYR C 1 41 ? 29.229 34.510 67.746 1.00 32.38 41 TYR C CA 1
ATOM 2337 C C . TYR C 1 41 ? 28.488 33.596 66.759 1.00 31.91 41 TYR C C 1
ATOM 2338 O O . TYR C 1 41 ? 28.023 32.513 67.125 1.00 32.46 41 TYR C O 1
ATOM 2347 N N . PHE C 1 42 ? 28.393 34.035 65.505 1.00 30.16 42 PHE C N 1
ATOM 2348 C CA . PHE C 1 42 ? 28.197 33.114 64.395 1.00 28.05 42 PHE C CA 1
ATOM 2349 C C . PHE C 1 42 ? 29.587 32.616 64.024 1.00 30.85 42 PHE C C 1
ATOM 2350 O O . PHE C 1 42 ? 30.511 33.419 63.885 1.00 29.64 42 PHE C O 1
ATOM 2358 N N . THR C 1 43 ? 29.748 31.305 63.877 1.00 30.33 43 THR C N 1
ATOM 2359 C CA . THR C 1 43 ? 31.013 30.744 63.402 1.00 29.56 43 THR C CA 1
ATOM 2360 C C . THR C 1 43 ? 30.753 29.980 62.116 1.00 30.18 43 THR C C 1
ATOM 2361 O O . THR C 1 43 ? 29.922 29.066 62.083 1.00 33.16 43 THR C O 1
ATOM 2365 N N . CYS C 1 44 ? 31.446 30.380 61.052 1.00 30.06 44 CYS C N 1
ATOM 2366 C CA . CYS C 1 44 ? 31.279 29.773 59.734 1.00 32.24 44 CYS C CA 1
ATOM 2367 C C . CYS C 1 44 ? 31.763 28.323 59.698 1.00 37.43 44 CYS C C 1
ATOM 2368 O O . CYS C 1 44 ? 32.866 28.019 60.163 1.00 34.09 44 CYS C O 1
ATOM 2371 N N . LYS C 1 45 ? 30.930 27.443 59.144 1.00 34.04 45 LYS C N 1
ATOM 2372 C CA . LYS C 1 45 ? 31.280 26.043 58.911 1.00 34.57 45 LYS C CA 1
ATOM 2373 C C . LYS C 1 45 ? 31.337 25.842 57.413 1.00 35.37 45 LYS C C 1
ATOM 2374 O O . LYS C 1 45 ? 32.176 25.099 56.895 1.00 42.34 45 LYS C O 1
ATOM 2380 N N . VAL C 1 46 ? 30.426 26.511 56.718 1.00 33.82 46 VAL C N 1
ATOM 2381 C CA . VAL C 1 46 ? 30.333 26.417 55.267 1.00 38.16 46 VAL C CA 1
ATOM 2382 C C . VAL C 1 46 ? 30.922 27.655 54.596 1.00 38.06 46 VAL C C 1
ATOM 2383 O O . VAL C 1 46 ? 30.300 28.721 54.591 1.00 35.36 46 VAL C O 1
ATOM 2387 N N . PRO C 1 47 ? 32.114 27.512 53.998 1.00 39.72 47 PRO C N 1
ATOM 2388 C CA . PRO C 1 47 ? 32.763 28.664 53.362 1.00 39.26 47 PRO C CA 1
ATOM 2389 C C . PRO C 1 47 ? 31.918 29.186 52.211 1.00 35.03 47 PRO C C 1
ATOM 2390 O O . PRO C 1 47 ? 31.459 28.398 51.380 1.00 34.21 47 PRO C O 1
ATOM 2394 N N . GLY C 1 48 ? 31.716 30.499 52.165 1.00 30.37 48 GLY C N 1
ATOM 2395 C CA . GLY C 1 48 ? 30.895 31.080 51.126 1.00 30.69 48 GLY C CA 1
ATOM 2396 C C . GLY C 1 48 ? 30.548 32.532 51.375 1.00 30.91 48 GLY C C 1
ATOM 2397 O O . GLY C 1 48 ? 31.181 33.206 52.191 1.00 29.72 48 GLY C O 1
ATOM 2398 N N . VAL C 1 49 ? 29.535 33.003 50.656 1.00 29.77 49 VAL C N 1
ATOM 2399 C CA . VAL C 1 49 ? 29.086 34.384 50.729 1.00 31.03 49 VAL C CA 1
ATOM 2400 C C . VAL C 1 49 ? 27.772 34.448 51.502 1.00 29.61 49 VAL C C 1
ATOM 2401 O O . VAL C 1 49 ? 26.795 33.778 51.144 1.00 27.87 49 VAL C O 1
ATOM 2405 N N . TYR C 1 50 ? 27.756 35.268 52.549 1.00 27.30 50 TYR C N 1
ATOM 2406 C CA . TYR C 1 50 ? 26.644 35.307 53.496 1.00 27.31 50 TYR C CA 1
ATOM 2407 C C . TYR C 1 50 ? 25.983 36.685 53.553 1.00 28.88 50 TYR C C 1
ATOM 2408 O O . TYR C 1 50 ? 26.632 37.707 53.287 1.00 24.82 50 TYR C O 1
ATOM 2417 N N . TYR C 1 51 ? 24.703 36.705 53.922 1.00 25.04 51 TYR C N 1
ATOM 2418 C CA . TYR C 1 51 ? 24.007 37.942 54.244 1.00 25.26 51 TYR C CA 1
ATOM 2419 C C . TYR C 1 51 ? 23.804 38.043 55.761 1.00 24.60 51 TYR C C 1
ATOM 2420 O O . TYR C 1 51 ? 23.467 37.050 56.413 1.00 27.68 51 TYR C O 1
ATOM 2429 N N . PHE C 1 52 ? 24.024 39.226 56.328 1.00 21.29 52 PHE C N 1
ATOM 2430 C CA . PHE C 1 52 ? 23.832 39.436 57.765 1.00 23.57 52 PHE C CA 1
ATOM 2431 C C . PHE C 1 52 ? 23.045 40.723 57.970 1.00 23.60 52 PHE C C 1
ATOM 2432 O O . PHE C 1 52 ? 23.279 41.708 57.270 1.00 24.02 52 PHE C O 1
ATOM 2440 N N . VAL C 1 53 ? 22.130 40.739 58.933 1.00 21.29 53 VAL C N 1
ATOM 2441 C CA . VAL C 1 53 ? 21.384 41.958 59.208 1.00 18.74 53 VAL C CA 1
ATOM 2442 C C . VAL C 1 53 ? 20.937 41.945 60.663 1.00 21.34 53 VAL C C 1
ATOM 2443 O O . VAL C 1 53 ? 20.588 40.887 61.201 1.00 21.58 53 VAL C O 1
ATOM 2447 N N . PHE C 1 54 ? 20.977 43.101 61.323 1.00 18.28 54 PHE C N 1
ATOM 2448 C CA . PHE C 1 54 ? 20.403 43.191 62.658 1.00 20.51 54 PHE C CA 1
ATOM 2449 C C . PHE C 1 54 ? 19.394 44.322 62.710 1.00 25.18 54 PHE C C 1
ATOM 2450 O O . PHE C 1 54 ? 19.443 45.269 61.906 1.00 22.63 54 PHE C O 1
ATOM 2458 N N . HIS C 1 55 ? 18.489 44.227 63.672 1.00 20.99 55 HIS C N 1
ATOM 2459 C CA . HIS C 1 55 ? 17.570 45.304 63.964 1.00 21.28 55 HIS C CA 1
ATOM 2460 C C . HIS C 1 55 ? 17.627 45.431 65.481 1.00 23.48 55 HIS C C 1
ATOM 2461 O O . HIS C 1 55 ? 17.350 44.459 66.193 1.00 24.69 55 HIS C O 1
ATOM 2468 N N . ALA C 1 56 ? 18.003 46.599 65.993 1.00 22.83 56 ALA C N 1
ATOM 2469 C CA . ALA C 1 56 ? 18.163 46.738 67.439 1.00 26.39 56 ALA C CA 1
ATOM 2470 C C . ALA C 1 56 ? 17.695 48.079 67.957 1.00 29.48 56 ALA C C 1
ATOM 2471 O O . ALA C 1 56 ? 17.692 49.070 67.222 1.00 22.23 56 ALA C O 1
ATOM 2473 N N . SER C 1 57 ? 17.326 48.110 69.240 1.00 30.22 57 SER C N 1
ATOM 2474 C CA . SER C 1 57 ? 16.828 49.333 69.856 1.00 27.44 57 SER C CA 1
ATOM 2475 C C . SER C 1 57 ? 17.255 49.437 71.307 1.00 28.66 57 SER C C 1
ATOM 2476 O O . SER C 1 57 ? 17.338 48.430 72.016 1.00 27.32 57 SER C O 1
ATOM 2479 N N . SER C 1 58 ? 17.528 50.668 71.726 1.00 26.56 58 SER C N 1
ATOM 2480 C CA . SER C 1 58 ? 17.942 50.982 73.079 1.00 32.93 58 SER C CA 1
ATOM 2481 C C . SER C 1 58 ? 17.331 52.344 73.362 1.00 41.52 58 SER C C 1
ATOM 2482 O O . SER C 1 58 ? 16.954 53.068 72.429 1.00 35.46 58 SER C O 1
ATOM 2485 N N . GLU C 1 59 ? 17.204 52.695 74.636 1.00 37.09 59 GLU C N 1
ATOM 2486 C CA . GLU C 1 59 ? 16.759 54.033 74.978 1.00 39.43 59 GLU C CA 1
ATOM 2487 C C . GLU C 1 59 ? 17.943 54.983 74.803 1.00 44.07 59 GLU C C 1
ATOM 2488 O O . GLU C 1 59 ? 19.058 54.681 75.227 1.00 44.92 59 GLU C O 1
ATOM 2494 N N . GLY C 1 60 ? 17.708 56.116 74.153 1.00 42.76 60 GLY C N 1
ATOM 2495 C CA . GLY C 1 60 ? 18.773 57.059 73.882 1.00 41.54 60 GLY C CA 1
ATOM 2496 C C . GLY C 1 60 ? 19.707 56.590 72.782 1.00 40.85 60 GLY C C 1
ATOM 2497 O O . GLY C 1 60 ? 19.375 55.706 71.995 1.00 40.20 60 GLY C O 1
ATOM 2498 N N . ARG C 1 61 ? 20.888 57.191 72.747 1.00 40.67 61 ARG C N 1
ATOM 2499 C CA . ARG C 1 61 ? 21.922 56.889 71.764 1.00 41.52 61 ARG C CA 1
ATOM 2500 C C . ARG C 1 61 ? 22.267 55.401 71.651 1.00 38.62 61 ARG C C 1
ATOM 2501 O O . ARG C 1 61 ? 22.494 54.730 72.659 1.00 37.06 61 ARG C O 1
ATOM 2509 N N . LEU C 1 62 ? 22.320 54.896 70.420 1.00 30.23 62 LEU C N 1
ATOM 2510 C CA . LEU C 1 62 ? 22.677 53.499 70.178 1.00 29.15 62 LEU C CA 1
ATOM 2511 C C . LEU C 1 62 ? 23.656 53.395 69.023 1.00 29.54 62 LEU C C 1
ATOM 2512 O O . LEU C 1 62 ? 23.331 53.762 67.889 1.00 27.67 62 LEU C O 1
ATOM 2517 N N . CYS C 1 63 ? 24.854 52.901 69.311 1.00 26.85 63 CYS C N 1
ATOM 2518 C CA . CYS C 1 63 ? 25.832 52.629 68.267 1.00 29.31 63 CYS C CA 1
ATOM 2519 C C . CYS C 1 63 ? 26.193 51.150 68.255 1.00 31.24 63 CYS C C 1
ATOM 2520 O O . CYS C 1 63 ? 26.629 50.599 69.273 1.00 33.40 63 CYS C O 1
ATOM 2523 N N . LEU C 1 64 ? 26.004 50.508 67.105 1.00 24.50 64 LEU C N 1
ATOM 2524 C CA . LEU C 1 64 ? 26.345 49.098 66.966 1.00 25.10 64 LEU C CA 1
ATOM 2525 C C . LEU C 1 64 ? 27.317 48.872 65.821 1.00 27.99 64 LEU C C 1
ATOM 2526 O O . LEU C 1 64 ? 27.244 49.556 64.800 1.00 25.48 64 LEU C O 1
ATOM 2531 N N . ARG C 1 65 ? 28.211 47.899 65.992 1.00 22.80 65 ARG C N 1
ATOM 2532 C CA . ARG C 1 65 ? 29.160 47.527 64.949 1.00 27.33 65 ARG C CA 1
ATOM 2533 C C . ARG C 1 65 ? 28.963 46.090 64.519 1.00 25.66 65 ARG C C 1
ATOM 2534 O O . ARG C 1 65 ? 28.911 45.193 65.357 1.00 28.39 65 ARG C O 1
ATOM 2542 N N . LEU C 1 66 ? 28.901 45.856 63.216 1.00 22.73 66 LEU C N 1
ATOM 2543 C CA . LEU C 1 66 ? 28.966 44.494 62.707 1.00 24.00 66 LEU C CA 1
ATOM 2544 C C . LEU C 1 66 ? 30.447 44.163 62.522 1.00 26.47 66 LEU C C 1
ATOM 2545 O O . LEU C 1 66 ? 31.168 44.899 61.839 1.00 28.58 66 LEU C O 1
ATOM 2550 N N . LYS C 1 67 ? 30.905 43.070 63.129 1.00 25.67 67 LYS C N 1
ATOM 2551 C CA . LYS C 1 67 ? 32.332 42.730 63.127 1.00 30.72 67 LYS C CA 1
ATOM 2552 C C . LYS C 1 67 ? 32.578 41.302 62.641 1.00 28.19 67 LYS C C 1
ATOM 2553 O O . LYS C 1 67 ? 31.687 40.456 62.699 1.00 23.69 67 LYS C O 1
ATOM 2559 N N . SER C 1 68 ? 33.782 41.037 62.148 1.00 24.42 68 SER C N 1
ATOM 2560 C CA . SER C 1 68 ? 34.162 39.672 61.779 1.00 24.52 68 SER C CA 1
ATOM 2561 C C . SER C 1 68 ? 35.645 39.420 62.072 1.00 30.55 68 SER C C 1
ATOM 2562 O O . SER C 1 68 ? 36.414 40.360 62.239 1.00 26.90 68 SER C O 1
ATOM 2565 N N . THR C 1 69 ? 36.037 38.151 62.144 1.00 27.92 69 THR C N 1
ATOM 2566 C CA . THR C 1 69 ? 37.448 37.800 62.158 1.00 32.25 69 THR C CA 1
ATOM 2567 C C . THR C 1 69 ? 37.849 37.215 60.812 1.00 34.65 69 THR C C 1
ATOM 2568 O O . THR C 1 69 ? 38.782 36.420 60.736 1.00 31.19 69 THR C O 1
ATOM 2572 N N . SER C 1 70 ? 37.143 37.583 59.748 1.00 30.29 70 SER C N 1
ATOM 2573 C CA . SER C 1 70 ? 37.580 37.157 58.421 1.00 30.82 70 SER C CA 1
ATOM 2574 C C . SER C 1 70 ? 38.791 38.001 58.020 1.00 34.78 70 SER C C 1
ATOM 2575 O O . SER C 1 70 ? 39.225 38.862 58.793 1.00 33.27 70 SER C O 1
ATOM 2578 N N . ALA C 1 71 ? 39.360 37.735 56.849 1.00 27.88 71 ALA C N 1
ATOM 2579 C CA . ALA C 1 71 ? 40.570 38.442 56.423 1.00 31.72 71 ALA C CA 1
ATOM 2580 C C . ALA C 1 71 ? 40.335 39.169 55.106 1.00 26.69 71 ALA C C 1
ATOM 2581 O O . ALA C 1 71 ? 40.122 38.535 54.081 1.00 31.37 71 ALA C O 1
ATOM 2583 N N . PRO C 1 72 ? 40.373 40.509 55.129 1.00 26.69 72 PRO C N 1
ATOM 2584 C CA . PRO C 1 72 ? 40.616 41.358 56.300 1.00 30.38 72 PRO C CA 1
ATOM 2585 C C . PRO C 1 72 ? 39.346 41.494 57.141 1.00 31.68 72 PRO C C 1
ATOM 2586 O O . PRO C 1 72 ? 38.256 41.261 56.624 1.00 29.75 72 PRO C O 1
ATOM 2590 N N . PRO C 1 73 ? 39.489 41.877 58.416 1.00 28.33 73 PRO C N 1
ATOM 2591 C CA . PRO C 1 73 ? 38.334 41.940 59.331 1.00 29.63 73 PRO C CA 1
ATOM 2592 C C . PRO C 1 73 ? 37.331 43.071 59.034 1.00 31.30 73 PRO C C 1
ATOM 2593 O O . PRO C 1 73 ? 37.704 44.205 58.719 1.00 28.70 73 PRO C O 1
ATOM 2597 N N . VAL C 1 74 ? 36.047 42.738 59.125 1.00 28.89 74 VAL C N 1
ATOM 2598 C CA . VAL C 1 74 ? 34.975 43.708 58.910 1.00 27.41 74 VAL C CA 1
ATOM 2599 C C . VAL C 1 74 ? 34.715 44.521 60.169 1.00 28.78 74 VAL C C 1
ATOM 2600 O O . VAL C 1 74 ? 34.740 43.985 61.288 1.00 30.92 74 VAL C O 1
ATOM 2604 N N . SER C 1 75 ? 34.466 45.814 59.988 1.00 27.69 75 SER C N 1
ATOM 2605 C CA . SER C 1 75 ? 34.006 46.656 61.078 1.00 27.60 75 SER C CA 1
ATOM 2606 C C . SER C 1 75 ? 33.073 47.715 60.495 1.00 32.14 75 SER C C 1
ATOM 2607 O O . SER C 1 75 ? 33.532 48.697 59.912 1.00 29.69 75 SER C O 1
ATOM 2610 N N . LEU C 1 76 ? 31.760 47.492 60.614 1.00 28.74 76 LEU C N 1
ATOM 2611 C CA . LEU C 1 76 ? 30.772 48.414 60.053 1.00 25.48 76 LEU C CA 1
ATOM 2612 C C . LEU C 1 76 ? 29.867 48.995 61.132 1.00 27.07 76 LEU C C 1
ATOM 2613 O O . LEU C 1 76 ? 29.146 48.254 61.817 1.00 23.01 76 LEU C O 1
ATOM 2618 N N . SER C 1 77 ? 29.891 50.320 61.260 1.00 24.86 77 SER C N 1
ATOM 2619 C CA . SER C 1 77 ? 29.137 51.019 62.298 1.00 26.75 77 SER C CA 1
ATOM 2620 C C . SER C 1 77 ? 27.772 51.509 61.822 1.00 26.87 77 SER C C 1
ATOM 2621 O O . SER C 1 77 ? 27.600 51.883 60.658 1.00 27.52 77 SER C O 1
ATOM 2624 N N . PHE C 1 78 ? 26.801 51.475 62.731 1.00 22.93 78 PHE C N 1
ATOM 2625 C CA . PHE C 1 78 ? 25.467 51.995 62.481 1.00 26.99 78 PHE C CA 1
ATOM 2626 C C . PHE C 1 78 ? 25.030 52.672 63.770 1.00 26.88 78 PHE C C 1
ATOM 2627 O O . PHE C 1 78 ? 24.924 52.020 64.816 1.00 26.16 78 PHE C O 1
ATOM 2635 N N . CYS C 1 79 ? 24.817 53.987 63.711 1.00 27.39 79 CYS C N 1
ATOM 2636 C CA . CYS C 1 79 ? 24.490 54.764 64.915 1.00 30.37 79 CYS C CA 1
ATOM 2637 C C . CYS C 1 79 ? 23.231 55.617 64.784 1.00 31.64 79 CYS C C 1
ATOM 2638 O O . CYS C 1 79 ? 23.041 56.313 63.774 1.00 28.11 79 CYS C O 1
ATOM 2641 N N . ASP C 1 80 ? 22.383 55.571 65.815 1.00 27.79 80 ASP C N 1
ATOM 2642 C CA . ASP C 1 80 ? 21.328 56.558 65.998 1.00 27.35 80 ASP C CA 1
ATOM 2643 C C . ASP C 1 80 ? 21.783 57.504 67.099 1.00 33.80 80 ASP C C 1
ATOM 2644 O O . ASP C 1 80 ? 21.967 57.082 68.246 1.00 30.13 80 ASP C O 1
ATOM 2649 N N . PHE C 1 81 ? 21.994 58.769 66.749 1.00 34.31 81 PHE C N 1
ATOM 2650 C CA . PHE C 1 81 ? 22.352 59.780 67.741 1.00 35.37 81 PHE C CA 1
ATOM 2651 C C . PHE C 1 81 ? 21.095 60.566 68.102 1.00 41.02 81 PHE C C 1
ATOM 2652 O O . PHE C 1 81 ? 20.901 61.690 67.633 1.00 46.60 81 PHE C O 1
ATOM 2660 N N . ASN C 1 82 ? 20.224 59.960 68.906 1.00 40.03 82 ASN C N 1
ATOM 2661 C CA . ASN C 1 82 ? 18.990 60.621 69.339 1.00 40.86 82 ASN C CA 1
ATOM 2662 C C . ASN C 1 82 ? 19.000 60.938 70.839 1.00 45.34 82 ASN C C 1
ATOM 2663 O O . ASN C 1 82 ? 19.964 60.619 71.542 1.00 43.13 82 ASN C O 1
ATOM 2668 N N . SER C 1 83 ? 17.930 61.563 71.326 1.00 48.78 83 SER C N 1
ATOM 2669 C CA . SER C 1 83 ? 17.863 61.976 72.732 1.00 49.65 83 SER C CA 1
ATOM 2670 C C . SER C 1 83 ? 17.590 60.793 73.660 1.00 50.72 83 SER C C 1
ATOM 2671 O O . SER C 1 83 ? 17.080 59.752 73.222 1.00 46.59 83 SER C O 1
ATOM 2674 N N . LYS C 1 84 ? 17.909 60.966 74.943 1.00 50.95 84 LYS C N 1
ATOM 2675 C CA . LYS C 1 84 ? 17.840 59.872 75.910 1.00 49.57 84 LYS C CA 1
ATOM 2676 C C . LYS C 1 84 ? 16.412 59.397 76.178 1.00 49.19 84 LYS C C 1
ATOM 2677 O O . LYS C 1 84 ? 16.214 58.286 76.652 1.00 54.26 84 LYS C O 1
ATOM 2683 N N . SER C 1 85 ? 15.424 60.232 75.874 1.00 46.77 85 SER C N 1
ATOM 2684 C CA . SER C 1 85 ? 14.025 59.871 76.096 1.00 55.00 85 SER C CA 1
ATOM 2685 C C . SER C 1 85 ? 13.489 58.929 75.014 1.00 55.03 85 SER C C 1
ATOM 2686 O O . SER C 1 85 ? 12.546 58.161 75.245 1.00 50.35 85 SER C O 1
ATOM 2689 N N . VAL C 1 86 ? 14.105 58.989 73.837 1.00 49.20 86 VAL C N 1
ATOM 2690 C CA . VAL C 1 86 ? 13.589 58.305 72.658 1.00 46.17 86 VAL C CA 1
ATOM 2691 C C . VAL C 1 86 ? 14.266 56.951 72.411 1.00 41.28 86 VAL C C 1
ATOM 2692 O O . VAL C 1 86 ? 15.491 56.839 72.472 1.00 45.10 86 VAL C O 1
ATOM 2696 N N . SER C 1 87 ? 13.463 55.920 72.155 1.00 38.55 87 SER C N 1
ATOM 2697 C CA . SER C 1 87 ? 13.993 54.615 71.770 1.00 35.03 87 SER C CA 1
ATOM 2698 C C . SER C 1 87 ? 13.606 54.299 70.324 1.00 37.68 87 SER C C 1
ATOM 2699 O O . SER C 1 87 ? 12.421 54.353 69.971 1.00 35.53 87 SER C O 1
ATOM 2702 N N . LEU C 1 88 ? 14.602 53.976 69.494 1.00 33.66 88 LEU C N 1
ATOM 2703 C CA . LEU C 1 88 ? 14.379 53.741 68.066 1.00 31.74 88 LEU C CA 1
ATOM 2704 C C . LEU C 1 88 ? 15.083 52.480 67.579 1.00 30.32 88 LEU C C 1
ATOM 2705 O O . LEU C 1 88 ? 16.022 52.002 68.212 1.00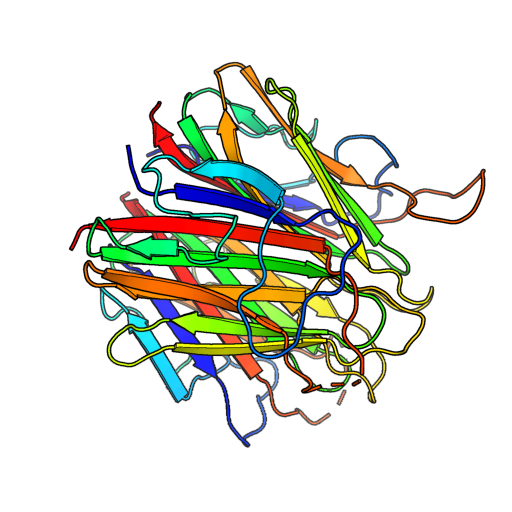 31.04 88 LEU C O 1
ATOM 2710 N N . VAL C 1 89 ? 14.661 51.971 66.426 1.00 28.99 89 VAL C N 1
ATOM 2711 C CA . VAL C 1 89 ? 15.279 50.773 65.860 1.00 25.98 89 VAL C CA 1
ATOM 2712 C C . VAL C 1 89 ? 16.379 51.134 64.873 1.00 29.27 89 VAL C C 1
ATOM 2713 O O . VAL C 1 89 ? 16.136 51.859 63.900 1.00 29.47 89 VAL C O 1
ATOM 2717 N N . VAL C 1 90 ? 17.590 50.640 65.136 1.00 27.98 90 VAL C N 1
ATOM 2718 C CA . VAL C 1 90 ? 18.723 50.796 64.231 1.00 25.15 90 VAL C CA 1
ATOM 2719 C C . VAL C 1 90 ? 18.873 49.490 63.479 1.00 26.44 90 VAL C C 1
ATOM 2720 O O . VAL C 1 90 ? 18.843 48.413 64.089 1.00 26.87 90 VAL C O 1
ATOM 2724 N N . SER C 1 91 ? 19.035 49.566 62.165 1.00 22.36 91 SER C N 1
ATOM 2725 C CA . SER C 1 91 ? 19.295 48.367 61.393 1.00 21.38 91 SER C CA 1
ATOM 2726 C C . SER C 1 91 ? 20.609 48.525 60.647 1.00 23.45 91 SER C C 1
ATOM 2727 O O . SER C 1 91 ? 21.014 49.647 60.294 1.00 23.78 91 SER C O 1
ATOM 2730 N N . GLY C 1 92 ? 21.290 47.408 60.416 1.00 22.34 92 GLY C N 1
ATOM 2731 C CA . GLY C 1 92 ? 22.559 47.435 59.705 1.00 24.22 92 GLY C CA 1
ATOM 2732 C C . GLY C 1 92 ? 22.851 46.030 59.237 1.00 23.67 92 GLY C C 1
ATOM 2733 O O . GLY C 1 92 ? 22.198 45.076 59.673 1.00 20.40 92 GLY C O 1
ATOM 2734 N N . GLY C 1 93 ? 23.831 45.884 58.356 1.00 24.29 93 GLY C N 1
ATOM 2735 C CA . GLY C 1 93 ? 24.163 44.567 57.847 1.00 24.35 93 GLY C CA 1
ATOM 2736 C C . GLY C 1 93 ? 24.966 44.627 56.564 1.00 25.52 93 GLY C C 1
ATOM 2737 O O . GLY C 1 93 ? 25.233 45.713 56.035 1.00 23.26 93 GLY C O 1
ATOM 2738 N N . ALA C 1 94 ? 25.337 43.461 56.047 1.00 18.46 94 ALA C N 1
ATOM 2739 C CA . ALA C 1 94 ? 26.210 43.421 54.888 1.00 24.46 94 ALA C CA 1
ATOM 2740 C C . ALA C 1 94 ? 26.205 42.045 54.262 1.00 26.19 94 ALA C C 1
ATOM 2741 O O . ALA C 1 94 ? 25.656 41.089 54.819 1.00 23.79 94 ALA C O 1
ATOM 2743 N N . VAL C 1 95 ? 26.852 41.959 53.106 1.00 27.43 95 VAL C N 1
ATOM 2744 C CA . VAL C 1 95 ? 27.115 40.699 52.445 1.00 25.86 95 VAL C CA 1
ATOM 2745 C C . VAL C 1 95 ? 28.615 40.455 52.575 1.00 28.83 95 VAL C C 1
ATOM 2746 O O . VAL C 1 95 ? 29.429 41.273 52.130 1.00 25.95 95 VAL C O 1
ATOM 2750 N N . LEU C 1 96 ? 28.976 39.335 53.196 1.00 25.79 96 LEU C N 1
ATOM 2751 C CA . LEU C 1 96 ? 30.358 39.065 53.549 1.00 28.37 96 LEU C CA 1
ATOM 2752 C C . LEU C 1 96 ? 30.800 37.720 52.991 1.00 30.42 96 LEU C C 1
ATOM 2753 O O . LEU C 1 96 ? 30.005 36.776 52.913 1.00 28.23 96 LEU C O 1
ATOM 2758 N N . THR C 1 97 ? 32.069 37.643 52.607 1.00 28.35 97 THR C N 1
ATOM 2759 C CA . THR C 1 97 ? 32.677 36.401 52.149 1.00 28.93 97 THR C CA 1
ATOM 2760 C C . THR C 1 97 ? 33.396 35.799 53.337 1.00 31.06 97 THR C C 1
ATOM 2761 O O . THR C 1 97 ? 34.232 36.462 53.964 1.00 30.50 97 THR C O 1
ATOM 2765 N N . LEU C 1 98 ? 33.071 34.551 53.663 1.00 29.07 98 LEU C N 1
ATOM 2766 C CA . LEU C 1 98 ? 33.592 33.939 54.881 1.00 31.57 98 LEU C CA 1
ATOM 2767 C C . LEU C 1 98 ? 34.335 32.640 54.597 1.00 34.58 98 LEU C C 1
ATOM 2768 O O . LEU C 1 98 ? 33.964 31.888 53.693 1.00 32.47 98 LEU C O 1
ATOM 2773 N N . LEU C 1 99 ? 35.394 32.396 55.368 1.00 30.62 99 LEU C N 1
ATOM 2774 C CA . LEU C 1 99 ? 36.080 31.110 55.363 1.00 34.37 99 LEU C CA 1
ATOM 2775 C C . LEU C 1 99 ? 35.723 30.338 56.632 1.00 31.90 99 LEU C C 1
ATOM 2776 O O . LEU C 1 99 ? 35.295 30.927 57.625 1.00 30.05 99 LEU C O 1
ATOM 2781 N N . LYS C 1 100 ? 35.900 29.021 56.600 1.00 36.67 100 LYS C N 1
ATOM 2782 C CA . LYS C 1 100 ? 35.582 28.176 57.747 1.00 35.80 100 LYS C CA 1
ATOM 2783 C C . LYS C 1 100 ? 36.290 28.680 59.008 1.00 37.45 100 LYS C C 1
ATOM 2784 O O . LYS C 1 100 ? 37.480 28.945 58.979 1.00 33.90 100 LYS C O 1
ATOM 2790 N N . GLY C 1 101 ? 35.548 28.860 60.096 1.00 35.40 101 GLY C N 1
ATOM 2791 C CA . GLY C 1 101 ? 36.135 29.325 61.342 1.00 32.30 101 GL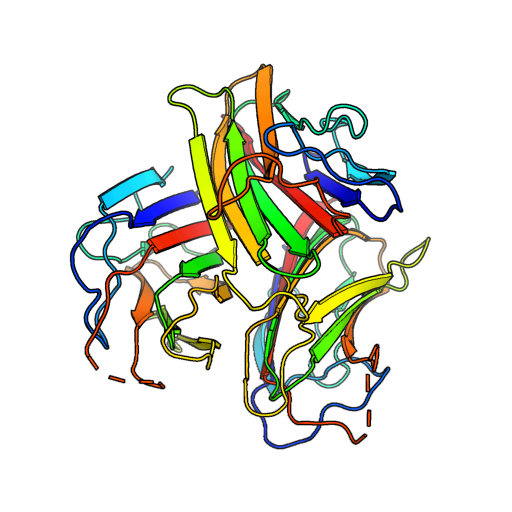Y C CA 1
ATOM 2792 C C . GLY C 1 101 ? 36.059 30.826 61.583 1.00 29.88 101 GLY C C 1
ATOM 2793 O O . GLY C 1 101 ? 36.230 31.275 62.720 1.00 29.75 101 GLY C O 1
ATOM 2794 N N . ASP C 1 102 ? 35.823 31.602 60.524 1.00 34.43 102 ASP C N 1
ATOM 2795 C CA . ASP C 1 102 ? 35.570 33.041 60.668 1.00 31.09 102 ASP C CA 1
ATOM 2796 C C . ASP C 1 102 ? 34.359 33.291 61.566 1.00 31.93 102 ASP C C 1
ATOM 2797 O O . ASP C 1 102 ? 3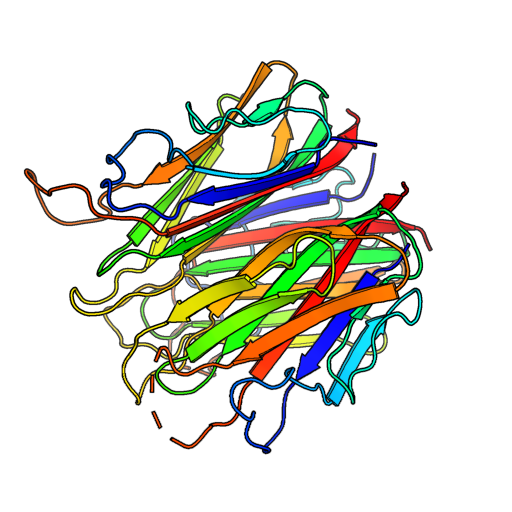3.331 32.623 61.433 1.00 31.45 102 ASP C O 1
ATOM 2802 N N . LYS C 1 103 ? 34.479 34.244 62.491 1.00 32.03 103 LYS C N 1
ATOM 2803 C CA . LYS C 1 103 ? 33.360 34.606 63.361 1.00 30.28 103 LYS C CA 1
ATOM 2804 C C . LYS C 1 103 ? 32.789 35.945 62.928 1.00 31.43 103 LYS C C 1
ATOM 2805 O O . LYS C 1 103 ? 33.518 36.791 62.399 1.00 29.47 103 LYS C O 1
ATOM 2811 N N . VAL C 1 104 ? 31.489 36.125 63.160 1.00 27.43 104 VAL C N 1
ATOM 2812 C CA . VAL C 1 104 ? 30.771 37.351 62.821 1.00 27.65 104 VAL C CA 1
ATOM 2813 C C . VAL C 1 104 ? 29.829 37.655 63.978 1.00 28.17 104 VAL C C 1
ATOM 2814 O O . VAL C 1 104 ? 29.164 36.749 64.485 1.00 29.34 104 VAL C O 1
ATOM 2818 N N . TRP C 1 105 ? 29.799 38.912 64.418 1.00 26.35 105 TRP C N 1
ATOM 2819 C CA . TRP C 1 105 ? 28.980 39.301 65.563 1.00 29.79 105 TRP C CA 1
ATOM 2820 C C . TRP C 1 105 ? 28.658 40.791 65.521 1.00 26.89 105 TRP C C 1
ATOM 2821 O O . TRP C 1 105 ? 29.147 41.512 64.650 1.00 25.32 105 TRP C O 1
ATOM 2832 N N . ILE C 1 106 ? 27.838 41.251 66.459 1.00 24.03 106 ILE C N 1
ATOM 2833 C CA . ILE C 1 106 ? 27.577 42.683 66.591 1.00 25.32 106 ILE C CA 1
ATOM 2834 C C . ILE C 1 106 ? 27.990 43.108 67.989 1.00 24.09 106 ILE C C 1
ATOM 2835 O O . ILE C 1 106 ? 27.937 42.299 68.913 1.00 28.85 106 ILE C O 1
ATOM 2840 N N . GLU C 1 107 ? 28.417 44.356 68.161 1.00 23.50 107 GLU C N 1
ATOM 2841 C CA . GLU C 1 107 ? 28.805 44.822 69.498 1.00 26.37 107 GLU C CA 1
ATOM 2842 C C . GLU C 1 107 ? 28.498 46.299 69.678 1.00 27.42 107 GLU C C 1
ATOM 2843 O O . GLU C 1 107 ? 28.672 47.094 68.751 1.00 27.48 107 GLU C O 1
ATOM 2849 N N . PRO C 1 108 ? 28.005 46.675 70.870 1.00 27.43 108 PRO C N 1
ATOM 2850 C CA . PRO C 1 108 ? 27.696 48.095 71.034 1.00 27.41 108 PRO C CA 1
ATOM 2851 C C . PRO C 1 108 ? 28.975 48.874 71.288 1.00 31.31 108 PRO C C 1
ATOM 2852 O O . PRO C 1 108 ? 29.984 48.274 71.658 1.00 30.57 108 PRO C O 1
ATOM 2856 N N . PHE C 1 109 ? 28.958 50.177 71.029 1.00 30.28 109 PHE C N 1
ATOM 2857 C CA . PHE C 1 109 ? 30.105 51.022 71.353 1.00 35.42 109 PHE C CA 1
ATOM 2858 C C . PHE C 1 109 ? 29.604 52.429 71.627 1.00 38.72 109 PHE C C 1
ATOM 2859 O O . PHE C 1 109 ? 28.486 52.775 71.244 1.00 37.52 109 PHE C O 1
ATOM 2867 N N . ALA C 1 110 ? 30.401 53.225 72.333 1.00 42.18 110 ALA C N 1
ATOM 2868 C CA . ALA C 1 110 ? 30.036 54.617 72.579 1.00 44.74 110 ALA C CA 1
ATOM 2869 C C . ALA C 1 110 ? 30.651 55.519 71.513 1.00 43.65 110 ALA C C 1
ATOM 2870 O O . ALA C 1 110 ? 31.876 55.653 71.432 1.00 55.12 110 ALA C O 1
ATOM 2872 N N . GLY C 1 111 ? 29.798 56.129 70.694 1.00 43.24 111 GLY C N 1
ATOM 2873 C CA . GLY C 1 111 ? 30.250 57.056 69.670 1.00 42.18 111 GLY C CA 1
ATOM 2874 C C . GLY C 1 111 ? 30.169 58.497 70.133 1.00 42.91 111 GLY C C 1
ATOM 2875 O O . GLY C 1 111 ? 29.475 58.805 71.107 1.00 52.56 111 GLY C O 1
ATOM 2876 N N . MET C 1 118 ? 28.460 53.849 80.933 1.00 56.88 118 MET C N 1
ATOM 2877 C CA . MET C 1 118 ? 27.164 53.445 81.471 1.00 52.63 118 MET C CA 1
ATOM 2878 C C . MET C 1 118 ? 26.324 52.735 80.409 1.00 53.43 118 MET C C 1
ATOM 2879 O O . MET C 1 118 ? 25.602 53.381 79.651 1.00 58.21 118 MET C O 1
ATOM 2881 N N . PRO C 1 119 ? 26.418 51.398 80.349 1.00 52.10 119 PRO C N 1
ATOM 2882 C CA . PRO C 1 119 ? 25.676 50.647 79.327 1.00 47.99 119 PRO C CA 1
ATOM 2883 C C . PRO C 1 119 ? 24.189 50.509 79.652 1.00 47.75 119 PRO C C 1
ATOM 2884 O O . PRO C 1 119 ? 23.766 50.778 80.774 1.00 48.43 119 PRO C O 1
ATOM 2888 N N . LYS C 1 120 ? 23.407 50.093 78.663 1.00 45.58 120 LYS C N 1
ATOM 2889 C CA . LYS C 1 120 ? 21.964 50.021 78.802 1.00 43.42 120 LYS C CA 1
ATOM 2890 C C . LYS C 1 120 ? 21.429 48.683 78.314 1.00 38.45 120 LYS C C 1
ATOM 2891 O O . LYS C 1 120 ? 22.165 47.875 77.736 1.00 35.19 120 LYS C O 1
ATOM 2897 N N . ARG C 1 121 ? 20.142 48.456 78.550 1.00 36.15 121 ARG C N 1
ATOM 2898 C CA . ARG C 1 121 ? 19.472 47.290 78.001 1.00 35.66 121 ARG C CA 1
ATOM 2899 C C . ARG C 1 121 ? 19.381 47.433 76.490 1.00 32.46 121 ARG C C 1
ATOM 2900 O O . ARG C 1 121 ? 19.386 48.550 75.956 1.00 31.77 121 ARG C O 1
ATOM 29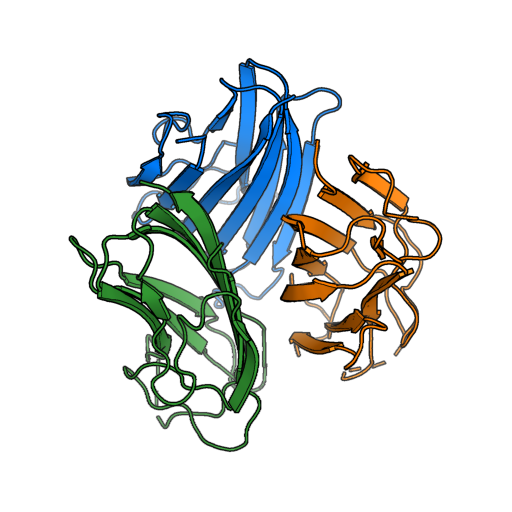08 N N . LEU C 1 122 ? 19.322 46.302 75.802 1.00 27.98 122 LEU C N 1
ATOM 2909 C CA . LEU C 1 122 ? 19.363 46.316 74.349 1.00 29.37 122 LEU C CA 1
ATOM 2910 C C . LEU C 1 122 ? 18.467 45.231 73.809 1.00 25.16 122 LEU C C 1
ATOM 2911 O O . LEU C 1 122 ? 18.665 44.049 74.096 1.00 27.95 122 LEU C O 1
ATOM 2916 N N . TYR C 1 123 ? 17.469 45.628 73.030 1.00 25.45 123 TYR C N 1
ATOM 2917 C CA . TYR C 1 123 ? 16.668 44.664 72.308 1.00 26.66 123 TYR C CA 1
ATOM 2918 C C . TYR C 1 123 ? 17.368 44.463 70.963 1.00 28.39 123 TYR C C 1
ATOM 2919 O O . TYR C 1 123 ? 17.810 45.439 70.350 1.00 29.76 123 TYR C O 1
ATOM 2928 N N . ALA C 1 124 ? 17.488 43.218 70.506 1.00 25.02 124 ALA C N 1
ATOM 2929 C CA . ALA C 1 124 ? 18.198 42.956 69.251 1.00 24.29 124 ALA C CA 1
ATOM 2930 C C . ALA C 1 124 ? 17.734 41.697 68.536 1.00 23.60 124 ALA C C 1
ATOM 2931 O O . ALA C 1 124 ? 17.577 40.639 69.145 1.00 25.35 124 ALA C O 1
ATOM 2933 N N . VAL C 1 125 ? 17.527 41.812 67.233 1.00 21.51 125 VAL C N 1
ATOM 2934 C CA . VAL C 1 125 ? 17.311 40.638 66.409 1.00 21.84 125 VAL C CA 1
ATOM 2935 C C . VAL C 1 125 ? 18.464 40.605 65.417 1.00 24.60 125 VAL C C 1
ATOM 2936 O O . VAL C 1 125 ? 18.749 41.612 64.756 1.00 23.38 125 VAL C O 1
ATOM 2940 N N . PHE C 1 126 ? 19.160 39.472 65.346 1.00 21.05 126 PHE C N 1
ATOM 2941 C CA . PHE C 1 126 ? 20.325 39.335 64.468 1.00 22.54 126 PHE C CA 1
ATOM 2942 C C . PHE C 1 126 ? 20.070 38.144 63.563 1.00 23.58 126 PHE C C 1
ATOM 2943 O O . PHE C 1 126 ? 19.800 37.035 64.054 1.00 22.56 126 PHE C O 1
ATOM 2951 N N . ASN C 1 127 ? 20.132 38.379 62.251 1.00 20.83 127 ASN C N 1
ATOM 2952 C CA . ASN C 1 127 ? 19.773 37.380 61.252 1.00 23.36 127 ASN C CA 1
ATOM 2953 C C . ASN C 1 127 ? 20.919 37.147 60.275 1.00 24.14 127 ASN C C 1
ATOM 2954 O O . ASN C 1 127 ? 21.704 38.061 59.990 1.00 22.41 127 ASN C O 1
ATOM 2959 N N . GLY C 1 128 ? 21.017 35.927 59.753 1.00 21.96 128 GLY C N 1
ATOM 2960 C CA . GLY C 1 128 ? 22.044 35.618 58.774 1.00 25.68 128 GLY C CA 1
ATOM 2961 C C . GLY C 1 128 ? 21.737 34.363 57.986 1.00 27.21 128 GLY C C 1
ATOM 2962 O O . GLY C 1 128 ? 21.027 33.479 58.478 1.00 28.63 128 GLY C O 1
ATOM 2963 N N . PHE C 1 129 ? 22.240 34.288 56.756 1.00 23.63 129 PHE C N 1
ATOM 2964 C CA . PHE C 1 129 ? 22.126 33.063 55.975 1.00 24.80 129 PHE C CA 1
ATOM 2965 C C . PHE C 1 129 ? 23.118 33.000 54.836 1.00 29.02 129 PHE C C 1
ATOM 2966 O O . PHE C 1 129 ? 23.559 34.032 54.323 1.00 28.31 129 PHE C O 1
ATOM 2974 N N . LEU C 1 130 ? 23.456 31.777 54.441 1.00 29.25 130 LEU C N 1
ATOM 2975 C CA . LEU C 1 130 ? 24.315 31.545 53.284 1.00 28.24 130 LEU C CA 1
ATOM 2976 C C . LEU C 1 130 ? 23.595 31.935 51.994 1.00 31.84 130 LEU C C 1
ATOM 2977 O O . LEU C 1 130 ? 22.440 31.549 51.772 1.00 31.05 130 LEU C O 1
ATOM 2982 N N . ILE C 1 131 ? 24.267 32.711 51.147 1.00 28.90 131 ILE C N 1
ATOM 2983 C CA . ILE C 1 131 ? 23.730 33.014 49.824 1.00 30.21 131 ILE C CA 1
ATOM 2984 C C . ILE C 1 131 ? 24.247 31.977 48.820 1.00 34.33 131 ILE C C 1
ATOM 2985 O O . ILE C 1 131 ? 23.482 31.435 48.021 1.00 33.34 131 ILE C O 1
ATOM 2990 N N . TYR C 1 132 ? 25.548 31.705 48.858 1.00 31.87 132 TYR C N 1
ATOM 2991 C CA . TYR C 1 132 ? 26.101 30.622 48.039 1.00 38.32 132 TYR C CA 1
ATOM 2992 C C . TYR C 1 132 ? 27.407 30.054 48.588 1.00 33.05 132 TYR C C 1
ATOM 2993 O O . TYR C 1 132 ? 28.188 30.756 49.245 1.00 34.50 132 TYR C O 1
ATOM 3002 N N . ARG C 1 133 ? 27.635 28.780 48.288 1.00 35.16 133 ARG C N 1
ATOM 3003 C CA . ARG C 1 133 ? 28.769 28.006 48.788 1.00 38.94 133 ARG C CA 1
ATOM 3004 C C . ARG C 1 133 ? 30.021 28.234 47.925 1.00 42.20 133 ARG C C 1
ATOM 3005 O O . ARG C 1 133 ? 29.921 28.350 46.700 1.00 40.23 133 ARG C O 1
ATOM 3013 N N . ASN C 1 134 ? 31.191 28.301 48.560 1.00 39.23 134 ASN C N 1
ATOM 3014 C CA . ASN C 1 134 ? 32.463 28.485 47.850 1.00 43.96 134 ASN C CA 1
ATOM 3015 C C . ASN C 1 134 ? 33.289 27.201 47.767 1.00 50.10 134 ASN C C 1
ATOM 3016 O O . ASN C 1 134 ? 33.105 26.278 48.566 1.00 52.32 134 ASN C O 1
#

Solvent-accessible surface area: 15368 Å² total; per-residue (Å²): 114,32,1,1,2,0,0,19,6,84,45,110,67,81,7,94,47,138,96,32,2,48,9,80,62,79,53,12,25,39,36,100,7,3,114,42,190,59,0,59,2,34,2,92,28,47,0,4,0,0,0,2,0,2,0,16,9,99,4,30,10,1,0,57,0,53,6,77,9,93,118,105,20,65,4,35,3,18,4,64,20,63,181,91,29,18,6,7,0,3,0,0,0,0,5,67,0,108,148,41,17,71,0,24,0,16,6,24,37,29,78,70,58,155,77,70,139,26,61,128,7,48,0,0,0,0,0,6,3,6,35,138,96,104,25,4,2,1,0,0,15,7,90,60,96,70,101,8,85,77,160,94,26,2,43,9,73,61,81,51,10,25,43,46,96,6,1,112,40,185,56,0,62,2,50,1,84,42,45,0,3,1,0,0,2,0,2,1,17,8,107,6,117,13,3,0,58,0,49,5,70,11,97,115,97,20,64,5,26,3,19,4,73,19,61,182,83,26,26,7,7,0,3,0,0,0,0,4,69,0,118,143,39,18,76,0,22,0,15,7,30,74,43,112,33,71,146,5,49,0,0,0,0,0,6,1,6,46,132,103,93,4,1,2,0,0,19,7,89,60,116,59,101,9,88,78,128,93,33,3,46,9,74,63,80,47,11,26,50,53,96,7,2,106,38,183,52,0,57,2,36,2,92,13,41,0,5,0,0,0,1,0,2,1,17,9,100,3,125,10,5,0,53,0,57,4,74,12,102,116,101,22,66,6,33,2,17,4,78,20,61,179,84,30,22,8,8,0,3,0,0,0,0,6,70,0,116,159,43,20,71,0,22,0,12,7,18,74,48,122,31,68,148,7,47,0,0,0,0,0,7,7,7,26,166,102

Radius of gyration: 19.07 Å; Cα contacts (8 Å, |Δi|>4): 1199; chains: 3; bounding box: 47×55×50 Å

Foldseek 3Di:
DFFKWKFKADDQDFADAPAFGAGDGTPDTPVPQDDRHRQKRFDQFFAKKKKKKKKKFQAKWKKWKWKPAVVIGTHIWIDHDGRRDMDIIMDIDIDGHDHGMIIGMGIHDPDDDPDDDGTGMIMMMIMTHPDGD/DWFKWKFKADDFDFADFPAFQAGDGTPDTPVVQDDRHRQKRFDAFFAKKKKKKKKKWAAKWKKWKWKVAVVIGTHIWIDHGGRGDIDIIMDIDIDGDDGGMIIGMGTHDCVTGRMIMMMIMIGPDTD/DFKWKFKADDFDFADAPAFQAGDGTPDTPPPQDDRRRQKRFDAFFAKKKKKKKKKWQAKWKKWKWKVAVVIGTHIWIDHDGRRDMDIIMDIDIDGDDGGMIIGMGTHPCVTGGMIMMMIMDHPDGD

B-factor: mean 32.63, std 8.43, range [18.28, 64.71]

Sequence (386 aa):
EKPAFSVLRNETSQAQYKQPVTFNDKLSDANDDFQIKTGYFTCKVPGVYYFVFHASSEGRLCLRLKSTSAPPVSLSFCDFNSKSVSLVVSGGAVLTLLKGDKVWIEPFAGDGGVGQMPKRLYAVFNGFLIYRNEKPAFSVLRNETSQAQYKQPVTFNDKLSDANDDFQIKTGYFTCKVPGVYYFVFHASSEGRLCLRLKSTSAPPVSLSFCDFNSKSVSLVVSGGAVLTLLKGDKVWIEPFAGMPKRLYAVFNGFLIYRNKPAFSVLRNETSQAQYKQPVTFNDKLSDANDDFQIKTGYFTCKVPGVYYFVFHASSEGRLCLRLKSTSAPPVSLSFCDFNSKSVSLVVSGGAVLTLLKGDKVWIEPFAGMPKRLYAVFNGFLIYRN

Secondary structure (DSSP, 8-state):
---EEEEEE--SSEE-TTSPPP-SEEEEETTS-EETTTTEEE-SS-EEEEEEEEEEEES-EEEEEEE-SSS--EEEEEE---TT-EEEEEEEEEEEE-TT-EEEEEEE--SS-S-PPPEE-EEEEEEEEEEE-/---EEEEEE-SSSB--TTSPPP-SEEEEETTS-EETTTTEEE-SS-EEEEEEEEEEEES-EEEEEEE-SSSPPEEEEEEB--TT-EEEEEEEEEEEE-TT-EEEEEE------B-EEEEEEEEEEE-/--EEEEEE--SSB--TTS----SEEEEETT--EETTTTEEE-SS-EEEEEEEEEEEES-EEEEEEE-SSSPPEEEEEEB--TT-EEEEEEEEEEEE-TT-EEEEEE------B-EEEEEEEEEEE-

InterPro domains:
  IPR001073 C1q domain [PF00386] (116-242)
  IPR001073 C1q domain [PR00007] (126-152)
  IPR001073 C1q domain [PR00007] (153-172)
  IPR001073 C1q domain [PR00007] (199-220)
  IPR001073 C1q domain [PR00007] (233-243)
  IPR001073 C1q domain [PS50871] (110-247)
  IPR001073 C1q domain [SM00110] (108-245)
  IPR008983 Tumour necrosis factor-like domain superfamily [G3DSA:2.60.120.40] (112-245)
  IPR008983 Tumour necrosis factor-like domain superfamily [SSF49842] (114-243)
  IPR050392 Collagen/C1q domain-containing [PTHR15427] (27-243)

CATH classification: 2.60.120.40

Nearest PDB structures (foldseek):
  5hba-assembly1_C  TM=1.006E+00  e=8.477E-25  Danio rerio
  5hba-assembly1_A  TM=1.004E+00  e=1.038E-23  Danio rerio
  2jg8-assembly1_B  TM=8.891E-01  e=1.849E-12  Homo sapiens
  2wnv-assembly2_E  TM=8.543E-01  e=7.799E-12  Homo sapiens
  5hkj-assembly1_A  TM=8.688E-01  e=1.628E-10  Homo sapiens

Organism: Danio rerio (NCBI:txid7955)